Protein AF-A0AA41QT17-F1 (afdb_monomer)

Radius of gyration: 27.38 Å; Cα contacts (8 Å, |Δi|>4): 695; chains: 1; bounding box: 69×78×88 Å

InterPro domains:
  IPR021961 Type IV methyl-directed restriction enzyme EcoKMcrB subunit, DNA-binding domain [PF12102] (21-205)
  IPR024975 Protein NO VEIN, C-terminal [PF13020] (255-333)

Organism: NCBI:txid2928153

pLDDT: mean 87.7, std 13.78, range [36.56, 98.75]

Structure (mmCIF, N/CA/C/O backbone):
data_AF-A0AA41QT17-F1
#
_entry.id   AF-A0AA41QT17-F1
#
loop_
_atom_site.group_PDB
_atom_site.id
_atom_site.type_symbol
_atom_site.label_atom_id
_atom_site.label_alt_id
_atom_site.label_comp_id
_atom_site.label_asym_id
_atom_site.label_entity_id
_atom_site.label_seq_id
_atom_site.pdbx_PDB_ins_code
_atom_site.Cartn_x
_atom_site.Cartn_y
_atom_site.Cartn_z
_atom_site.occupancy
_atom_site.B_iso_or_equiv
_atom_site.auth_seq_id
_atom_site.auth_comp_id
_atom_site.auth_asym_id
_atom_site.auth_atom_id
_atom_site.pdbx_PDB_model_num
ATOM 1 N N . MET A 1 1 ? 6.861 -18.018 43.095 1.00 39.09 1 MET A N 1
ATOM 2 C CA . MET A 1 1 ? 5.482 -17.724 42.645 1.00 39.09 1 MET A CA 1
ATOM 3 C C . MET A 1 1 ? 5.375 -18.126 41.185 1.00 39.09 1 MET A C 1
ATOM 5 O O . MET A 1 1 ? 6.220 -17.678 40.420 1.00 39.09 1 MET A O 1
ATOM 9 N N . PRO A 1 2 ? 4.433 -18.992 40.790 1.00 36.56 2 PRO A N 1
ATOM 10 C CA . PRO A 1 2 ? 4.269 -19.340 39.387 1.00 36.56 2 PRO A CA 1
ATOM 11 C C . PRO A 1 2 ? 3.643 -18.148 38.653 1.00 36.56 2 PRO A C 1
ATOM 13 O O . PRO A 1 2 ? 2.627 -17.600 39.082 1.00 36.56 2 PRO A O 1
ATOM 16 N N . THR A 1 3 ? 4.275 -17.721 37.567 1.00 40.69 3 THR A N 1
ATOM 17 C CA . THR A 1 3 ? 3.750 -16.728 36.631 1.00 40.69 3 THR A CA 1
ATOM 18 C C . THR A 1 3 ? 2.439 -17.252 36.040 1.00 40.69 3 THR A C 1
ATOM 20 O O . THR A 1 3 ? 2.402 -18.314 35.418 1.00 40.69 3 THR A O 1
ATOM 23 N N . LYS A 1 4 ? 1.329 -16.539 36.275 1.00 45.94 4 LYS A N 1
ATOM 24 C CA . LYS A 1 4 ? 0.034 -16.852 35.655 1.00 45.94 4 LYS A CA 1
ATOM 25 C C . LYS A 1 4 ? 0.214 -16.864 34.132 1.00 45.94 4 LYS A C 1
ATOM 27 O O . LYS A 1 4 ? 0.579 -15.848 33.548 1.00 45.94 4 LYS A O 1
ATOM 32 N N . LYS A 1 5 ? -0.052 -18.013 33.501 1.00 45.84 5 LYS A N 1
ATOM 33 C CA . LYS A 1 5 ? -0.250 -18.142 32.049 1.00 45.84 5 LYS A CA 1
ATOM 34 C C . LYS A 1 5 ? -1.293 -17.098 31.629 1.00 45.84 5 LYS A C 1
ATOM 36 O O . LYS A 1 5 ? -2.410 -17.126 32.139 1.00 45.84 5 LYS A O 1
ATOM 41 N N . GLY A 1 6 ? -0.886 -16.156 30.778 1.00 49.03 6 GLY A N 1
ATOM 42 C CA . GLY A 1 6 ? -1.677 -14.992 30.384 1.00 49.03 6 GLY A CA 1
ATOM 43 C C . GLY A 1 6 ? -2.981 -15.385 29.696 1.00 49.03 6 GLY A C 1
ATOM 44 O O . GLY A 1 6 ? -2.967 -15.968 28.614 1.00 49.03 6 GLY A O 1
ATOM 45 N N . SER A 1 7 ? -4.103 -15.073 30.339 1.00 62.81 7 SER A N 1
ATOM 46 C CA . SER A 1 7 ? -5.407 -15.023 29.689 1.00 62.81 7 SER A CA 1
ATOM 47 C C . SER A 1 7 ? -5.408 -13.872 28.685 1.00 62.81 7 SER A C 1
ATOM 49 O O . SER A 1 7 ? -4.906 -12.793 28.996 1.00 62.81 7 SER A O 1
ATOM 51 N N . PHE A 1 8 ? -5.965 -14.097 27.498 1.00 72.00 8 PHE A N 1
ATOM 52 C CA . PHE A 1 8 ? -6.244 -13.025 26.544 1.00 72.00 8 PHE A CA 1
ATOM 53 C C . PHE A 1 8 ? -7.073 -11.929 27.219 1.00 72.00 8 PHE A C 1
ATOM 55 O O . PHE A 1 8 ? -8.022 -12.240 27.938 1.00 72.00 8 PHE A O 1
ATOM 62 N N . GLU A 1 9 ? -6.693 -10.671 27.007 1.00 86.50 9 GLU A N 1
ATOM 63 C CA . GLU A 1 9 ? -7.427 -9.520 27.529 1.00 86.50 9 GLU A CA 1
ATOM 64 C C . GLU A 1 9 ? -8.755 -9.377 26.760 1.00 86.50 9 GLU A C 1
ATOM 66 O O . GLU A 1 9 ? -8.722 -9.162 25.550 1.00 86.50 9 GLU A O 1
ATOM 71 N N . PRO A 1 10 ? -9.926 -9.486 27.407 1.00 92.25 10 PRO A N 1
ATOM 72 C CA . PRO A 1 10 ? -11.208 -9.356 26.714 1.00 92.25 10 PRO A CA 1
ATOM 73 C C . PRO A 1 10 ? -11.399 -7.952 26.125 1.00 92.25 10 PRO A C 1
ATOM 75 O O . PRO A 1 10 ? -11.125 -6.969 26.808 1.00 92.25 10 PRO A O 1
ATOM 78 N N . VAL A 1 11 ? -11.894 -7.848 24.891 1.00 96.94 11 VAL A N 1
ATOM 79 C CA . VAL A 1 11 ? -12.188 -6.594 24.159 1.00 96.94 11 VAL A CA 1
ATOM 80 C C . VAL A 1 11 ? -13.644 -6.495 23.687 1.00 96.94 11 VAL A C 1
ATOM 82 O O . VAL A 1 11 ? -14.056 -5.469 23.139 1.00 96.94 11 VAL A O 1
ATOM 85 N N . ARG A 1 12 ? -14.427 -7.573 23.836 1.00 97.88 12 ARG A N 1
ATOM 86 C CA . ARG A 1 12 ? -15.818 -7.657 23.371 1.00 97.88 12 ARG A CA 1
ATOM 87 C C . ARG A 1 12 ? -16.691 -6.541 23.940 1.00 97.88 12 ARG A C 1
ATOM 89 O O . ARG A 1 12 ? -17.492 -5.964 23.203 1.00 97.88 12 ARG A O 1
ATOM 96 N N . ASP A 1 13 ? -16.534 -6.240 25.223 1.00 98.00 13 ASP A N 1
ATOM 97 C CA . ASP A 1 13 ? -17.351 -5.248 25.923 1.00 98.00 13 ASP A CA 1
ATOM 98 C C . ASP A 1 13 ? -17.129 -3.842 25.362 1.00 98.00 13 ASP A C 1
ATOM 100 O O . ASP A 1 13 ? -18.096 -3.144 25.058 1.00 98.00 13 ASP A O 1
ATOM 104 N N . GLU A 1 14 ? -15.878 -3.461 25.091 1.00 98.38 14 GLU A N 1
ATOM 105 C CA . GLU A 1 14 ? -15.564 -2.170 24.474 1.00 98.38 14 GLU A CA 1
ATOM 106 C C . GLU A 1 14 ? -16.151 -2.069 23.066 1.00 98.38 14 GLU A C 1
ATOM 108 O O . GLU A 1 14 ? -16.691 -1.029 22.690 1.00 98.38 14 GLU A O 1
ATOM 113 N N . ILE A 1 15 ? -16.080 -3.145 22.274 1.00 98.62 15 ILE A N 1
ATOM 114 C CA . ILE A 1 15 ? -16.659 -3.167 20.924 1.00 98.62 15 ILE A CA 1
ATOM 115 C C . ILE A 1 15 ? -18.179 -2.975 20.997 1.00 98.62 15 ILE A C 1
ATOM 117 O O . ILE A 1 15 ? -18.725 -2.158 20.251 1.00 98.62 15 ILE A O 1
ATOM 121 N N . ASN A 1 16 ? -18.858 -3.686 21.903 1.00 98.62 16 ASN A N 1
ATOM 122 C CA . ASN A 1 16 ? -20.296 -3.533 22.130 1.00 98.62 16 ASN A CA 1
ATOM 123 C C . ASN A 1 16 ? -20.654 -2.102 22.550 1.00 98.62 16 ASN A C 1
ATOM 125 O O . ASN A 1 16 ? -21.583 -1.509 21.996 1.00 98.62 16 ASN A O 1
ATOM 129 N N . GLU A 1 17 ? -19.907 -1.523 23.491 1.00 98.50 17 GLU A N 1
ATOM 130 C CA . GLU A 1 17 ? -20.198 -0.186 24.000 1.00 98.50 17 GLU A CA 1
ATOM 131 C C . GLU A 1 17 ? -19.969 0.892 22.931 1.00 98.50 17 GLU A C 1
ATOM 133 O O . GLU A 1 17 ? -20.799 1.791 22.770 1.00 98.50 17 GLU A O 1
ATOM 138 N N . VAL A 1 18 ? -18.915 0.779 22.113 1.00 98.56 18 VAL A N 1
ATOM 139 C CA . VAL A 1 18 ? -18.701 1.697 20.982 1.00 98.56 18 VAL A CA 1
ATOM 140 C C . VAL A 1 18 ? -19.860 1.617 19.984 1.00 98.56 18 VAL A C 1
ATOM 142 O O . VAL A 1 18 ? -20.338 2.658 19.524 1.00 98.56 18 VAL A O 1
ATOM 145 N N . LEU A 1 19 ? -20.344 0.412 19.657 1.00 98.62 19 LEU A N 1
ATOM 146 C CA . LEU A 1 19 ? -21.495 0.233 18.762 1.00 98.62 19 LEU A CA 1
ATOM 147 C C . LEU A 1 19 ? -22.777 0.840 19.337 1.00 98.62 19 LEU A C 1
ATOM 149 O O . LEU A 1 19 ? -23.546 1.454 18.592 1.00 98.62 19 LEU A O 1
ATOM 153 N N . LEU A 1 20 ? -22.982 0.727 20.650 1.00 98.25 20 LEU A N 1
ATOM 154 C CA . LEU A 1 20 ? -24.100 1.360 21.339 1.00 98.25 20 LEU A CA 1
ATOM 155 C C . LEU A 1 20 ? -23.991 2.889 21.290 1.00 98.25 20 LEU A C 1
ATOM 157 O O . LEU A 1 20 ? -24.947 3.556 20.895 1.00 98.25 20 LEU A O 1
ATOM 161 N N . MET A 1 21 ? -22.829 3.461 21.616 1.00 98.12 21 MET A N 1
ATOM 162 C CA . MET A 1 21 ? -22.624 4.914 21.562 1.00 98.12 21 MET A CA 1
ATOM 163 C C . MET A 1 21 ? -22.776 5.467 20.139 1.00 98.12 21 MET A C 1
ATOM 165 O O . MET A 1 21 ? -23.298 6.567 19.953 1.00 98.12 21 MET A O 1
ATOM 169 N N . GLN A 1 22 ? -22.398 4.695 19.114 1.00 96.81 22 GLN A N 1
ATOM 170 C CA . GLN A 1 22 ? -22.575 5.079 17.709 1.00 96.81 22 GLN A CA 1
ATOM 171 C C . GLN A 1 22 ? -24.040 5.231 17.277 1.00 96.81 22 GLN A C 1
ATOM 173 O O . GLN A 1 22 ? -24.312 5.913 16.291 1.00 96.81 22 GLN A O 1
ATOM 178 N N . THR A 1 23 ? -25.005 4.672 18.013 1.00 97.31 23 THR A N 1
ATOM 179 C CA . THR A 1 23 ? -26.435 4.927 17.746 1.00 97.31 23 THR A CA 1
ATOM 180 C C . THR A 1 23 ? -26.838 6.379 17.984 1.00 97.31 23 THR A C 1
ATOM 182 O O . THR A 1 23 ? -27.803 6.857 17.392 1.00 97.31 23 THR A O 1
ATOM 185 N N . GLN A 1 24 ? -26.060 7.086 18.803 1.00 97.31 24 GLN A N 1
ATOM 186 C CA . GLN A 1 24 ? -26.257 8.482 19.180 1.00 97.31 24 GLN A CA 1
ATOM 187 C C . GLN A 1 24 ? -25.269 9.406 18.457 1.00 97.31 24 GLN A C 1
ATOM 189 O O . GLN A 1 24 ? -24.975 10.502 18.937 1.00 97.31 24 GLN A O 1
ATOM 194 N N . TYR A 1 25 ? -24.706 8.955 17.329 1.00 96.81 25 TYR A N 1
ATOM 195 C CA . TYR A 1 25 ? -23.701 9.712 16.595 1.00 96.81 25 TYR A CA 1
ATOM 196 C C . TYR A 1 25 ? -24.183 11.126 16.238 1.00 96.81 25 TYR A C 1
ATOM 198 O O . TYR A 1 25 ? -25.219 11.319 15.598 1.00 96.81 25 TYR A O 1
ATOM 206 N N . THR A 1 26 ? -23.355 12.107 16.589 1.00 95.94 26 THR A N 1
ATOM 207 C CA . THR A 1 26 ? -23.426 13.490 16.113 1.00 95.94 26 THR A CA 1
ATOM 208 C C . THR A 1 26 ? -21.995 13.980 15.857 1.00 95.94 26 THR A C 1
ATOM 210 O O . THR A 1 26 ? -21.041 13.424 16.404 1.00 95.94 26 THR A O 1
ATOM 213 N N . SER A 1 27 ? -21.817 15.005 15.017 1.00 94.31 27 SER A N 1
ATOM 214 C CA . SER A 1 27 ? -20.498 15.621 14.795 1.00 94.31 27 SER A CA 1
ATOM 215 C C . SER A 1 27 ? -20.014 16.470 15.976 1.00 94.31 27 SER A C 1
ATOM 217 O O . SER A 1 27 ? -18.843 16.852 16.006 1.00 94.31 27 SER A O 1
ATOM 219 N N . GLU A 1 28 ? -20.900 16.772 16.924 1.00 95.50 28 GLU A N 1
ATOM 220 C CA . GLU A 1 28 ? -20.630 17.573 18.114 1.00 95.50 28 GLU A CA 1
ATOM 221 C C . GLU A 1 28 ? -20.146 16.703 19.280 1.00 95.50 28 GLU A C 1
ATOM 223 O O . GLU A 1 28 ? -20.359 15.491 19.333 1.00 95.50 28 GLU A O 1
ATOM 228 N N . ASN A 1 29 ? -19.498 17.331 20.259 1.00 94.19 29 ASN A N 1
ATOM 229 C CA . ASN A 1 29 ? -18.912 16.637 21.406 1.00 94.19 29 ASN A CA 1
ATOM 230 C C . ASN A 1 29 ? -19.944 16.344 22.519 1.00 94.19 29 ASN A C 1
ATOM 232 O O . ASN A 1 29 ? -19.797 16.827 23.643 1.00 94.19 29 ASN A O 1
ATOM 236 N N . SER A 1 30 ? -20.996 15.582 22.201 1.00 96.69 30 SER A N 1
ATOM 237 C CA . SER A 1 30 ? -21.997 15.114 23.177 1.00 96.69 30 SER A CA 1
ATOM 238 C C . SER A 1 30 ? -21.402 14.123 24.190 1.00 96.69 30 SER A C 1
ATOM 240 O O . SER A 1 30 ? -20.342 13.550 23.941 1.00 96.69 30 SER A O 1
ATOM 242 N N . GLU A 1 31 ? -22.091 13.861 25.307 1.00 97.56 31 GLU A N 1
ATOM 243 C CA . GLU A 1 31 ? -21.642 12.872 26.308 1.00 97.56 31 GLU A CA 1
ATOM 244 C C . GLU A 1 31 ? -21.420 11.478 25.700 1.00 97.56 31 GLU A C 1
ATOM 246 O O . GLU A 1 31 ? -20.377 10.862 25.922 1.00 97.56 31 GLU A O 1
ATOM 251 N N . ALA A 1 32 ? -22.326 11.022 24.827 1.00 97.50 32 ALA A N 1
ATOM 252 C CA . ALA A 1 32 ? -22.155 9.759 24.107 1.00 97.50 32 ALA A CA 1
ATOM 253 C C . ALA A 1 32 ? -20.898 9.762 23.217 1.00 97.50 32 ALA A C 1
ATOM 255 O O . ALA A 1 32 ? -20.174 8.769 23.152 1.00 97.50 32 ALA A O 1
ATOM 256 N N . MET A 1 33 ? -20.593 10.881 22.546 1.00 97.88 33 MET A N 1
ATOM 257 C CA . MET A 1 33 ? -19.397 10.991 21.705 1.00 97.88 33 MET A CA 1
ATOM 258 C C . MET A 1 33 ? -18.103 11.135 22.512 1.00 97.88 33 MET A C 1
ATOM 260 O O . MET A 1 33 ? -17.060 10.663 22.051 1.00 97.88 33 MET A O 1
ATOM 264 N N . LYS A 1 34 ? -18.154 11.729 23.711 1.00 97.06 34 LYS A N 1
ATOM 265 C CA . LYS A 1 34 ? -17.033 11.733 24.661 1.00 97.06 34 LYS A CA 1
ATOM 266 C C . LYS A 1 34 ? -16.713 10.309 25.110 1.00 97.06 34 LYS A C 1
ATOM 268 O O . LYS A 1 34 ? -15.583 9.870 24.896 1.00 97.06 34 LYS A O 1
ATOM 273 N N . ARG A 1 35 ? -17.722 9.563 25.587 1.00 97.88 35 ARG A N 1
ATOM 274 C CA . ARG A 1 35 ? -17.575 8.160 26.012 1.00 97.88 35 ARG A CA 1
ATOM 275 C C . ARG A 1 35 ? -17.061 7.270 24.882 1.00 97.88 35 ARG A C 1
ATOM 277 O O . ARG A 1 35 ? -16.079 6.554 25.047 1.00 97.88 35 ARG A O 1
ATOM 284 N N . ARG A 1 36 ? -17.649 7.383 23.685 1.00 98.00 36 ARG A N 1
ATOM 285 C CA . ARG A 1 36 ? -17.167 6.696 22.473 1.00 98.00 36 ARG A CA 1
ATOM 286 C C . ARG A 1 36 ? -15.695 6.998 22.187 1.00 98.00 36 ARG A C 1
ATOM 288 O O . ARG A 1 36 ? -14.941 6.106 21.811 1.00 98.00 36 ARG A O 1
ATOM 295 N N . GLY A 1 37 ? -15.300 8.262 22.323 1.00 97.44 37 GLY A N 1
ATOM 296 C CA . GLY A 1 37 ? -13.928 8.707 22.114 1.00 97.44 37 GLY A CA 1
ATOM 297 C C . GLY A 1 37 ? -12.944 8.106 23.118 1.00 97.44 37 GLY A C 1
ATOM 298 O O . GLY A 1 37 ? -11.855 7.698 22.7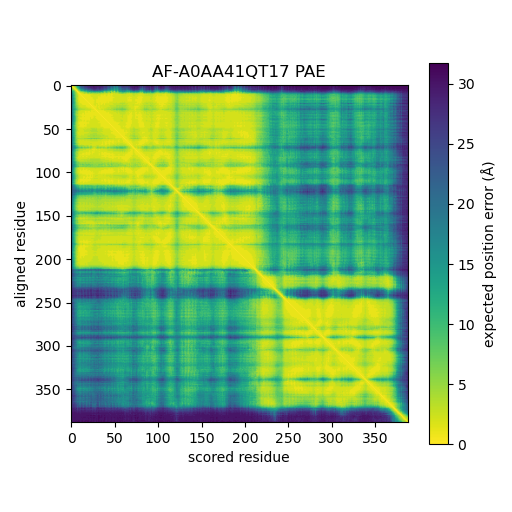24 1.00 97.44 37 GLY A O 1
ATOM 299 N N . GLU A 1 38 ? -13.316 8.035 24.396 1.00 98.00 38 GLU A N 1
ATOM 300 C CA . GLU A 1 38 ? -12.531 7.363 25.442 1.00 98.00 38 GLU A CA 1
ATOM 301 C C . GLU A 1 38 ? -12.366 5.874 25.143 1.00 98.00 38 GLU A C 1
ATOM 303 O O . GLU A 1 38 ? -11.239 5.378 25.128 1.00 98.00 38 GLU A O 1
ATOM 308 N N . LEU A 1 39 ? -13.458 5.197 24.781 1.00 98.31 39 LEU A N 1
ATOM 309 C CA . LEU A 1 39 ? -13.441 3.786 24.408 1.00 98.31 39 LEU A CA 1
ATOM 310 C C . LEU A 1 39 ? -12.453 3.497 23.273 1.00 98.31 39 LEU A C 1
ATOM 312 O O . LEU A 1 39 ? -11.585 2.640 23.416 1.00 98.31 39 LEU A O 1
ATOM 316 N N . VAL A 1 40 ? -12.534 4.224 22.151 1.00 97.94 40 VAL A N 1
ATOM 317 C CA . VAL A 1 40 ? -11.686 3.915 20.983 1.00 97.94 40 VAL A CA 1
ATOM 318 C C . VAL A 1 40 ? -10.236 4.366 21.148 1.00 97.94 40 VAL A C 1
ATOM 320 O O . VAL A 1 40 ? -9.332 3.684 20.659 1.00 97.94 40 VAL A O 1
ATOM 323 N N . ARG A 1 41 ? -9.985 5.512 21.801 1.00 97.50 41 ARG A N 1
ATOM 324 C CA . ARG A 1 41 ? -8.630 6.082 21.927 1.00 97.50 41 ARG A CA 1
ATOM 325 C C . ARG A 1 41 ? -7.844 5.495 23.095 1.00 97.50 41 ARG A C 1
ATOM 327 O O . ARG A 1 41 ? -6.614 5.457 23.012 1.00 97.50 41 ARG A O 1
ATOM 334 N N . LEU A 1 42 ? -8.536 5.093 24.161 1.00 97.38 42 LEU A N 1
ATOM 335 C CA . LEU A 1 42 ? -7.933 4.679 25.424 1.00 97.38 42 LEU A CA 1
ATOM 336 C C . LEU A 1 42 ? -8.271 3.223 25.730 1.00 97.38 42 LEU A C 1
ATOM 338 O O . LEU A 1 42 ? -7.395 2.387 25.584 1.00 97.38 42 LEU A O 1
ATOM 342 N N . GLU A 1 43 ? -9.517 2.886 26.067 1.00 98.38 43 GLU A N 1
ATOM 343 C CA . GLU A 1 43 ? -9.835 1.575 26.664 1.00 98.38 43 GLU A CA 1
ATOM 344 C C . GLU A 1 43 ? -9.587 0.400 25.710 1.00 98.38 43 GLU A C 1
ATOM 346 O O . GLU A 1 43 ? -8.779 -0.486 26.007 1.00 98.38 43 GLU A O 1
ATOM 351 N N . LEU A 1 44 ? -10.198 0.423 24.521 1.00 98.31 44 LEU A N 1
ATOM 352 C CA . LEU A 1 44 ? -9.973 -0.597 23.497 1.00 98.31 44 LEU A CA 1
ATOM 353 C C . LEU A 1 44 ? -8.511 -0.593 23.038 1.00 98.31 44 LEU A C 1
ATOM 355 O O . LEU A 1 44 ? -7.906 -1.649 22.858 1.00 98.31 44 LEU A O 1
ATOM 359 N N . ALA A 1 45 ? -7.922 0.595 22.872 1.00 97.88 45 ALA A N 1
ATOM 360 C CA . ALA A 1 45 ? -6.531 0.722 22.457 1.00 97.88 45 ALA A CA 1
ATOM 361 C C . ALA A 1 45 ? -5.571 0.098 23.485 1.00 97.88 45 ALA A C 1
ATOM 363 O O . ALA A 1 45 ? -4.670 -0.640 23.101 1.00 97.88 45 ALA A O 1
ATOM 364 N N . ASP A 1 46 ? -5.774 0.341 24.777 1.00 97.94 46 ASP A N 1
ATOM 365 C CA . ASP A 1 46 ? -4.956 -0.184 25.870 1.00 97.94 46 ASP A CA 1
ATOM 366 C C . ASP A 1 46 ? -5.087 -1.696 26.006 1.00 97.94 46 ASP A C 1
ATOM 368 O O . ASP A 1 46 ? -4.081 -2.385 26.195 1.00 97.94 46 ASP A O 1
ATOM 372 N N . LYS A 1 47 ? -6.300 -2.234 25.849 1.00 97.88 47 LYS A N 1
ATOM 373 C CA . LYS A 1 47 ? -6.518 -3.684 25.823 1.00 97.88 47 LYS A CA 1
ATOM 374 C C . LYS A 1 47 ? -5.782 -4.340 24.656 1.00 97.88 47 LYS A C 1
ATOM 376 O O . LYS A 1 47 ? -5.045 -5.306 24.852 1.00 97.88 47 LYS A O 1
ATOM 381 N N . LEU A 1 48 ? -5.864 -3.756 23.461 1.00 97.69 48 LEU A N 1
ATOM 382 C CA . LEU A 1 48 ? -5.110 -4.232 22.298 1.00 97.69 48 LEU A CA 1
ATOM 383 C C . LEU A 1 48 ? -3.589 -4.090 22.480 1.00 97.69 48 LEU A C 1
ATOM 385 O O . LEU A 1 48 ? -2.850 -4.980 22.062 1.00 97.69 48 LEU A O 1
ATOM 389 N N . ARG A 1 49 ? -3.096 -3.037 23.153 1.00 96.94 49 ARG A N 1
ATOM 390 C CA . ARG A 1 49 ? -1.666 -2.907 23.511 1.00 96.94 49 ARG A CA 1
ATOM 391 C C . ARG A 1 49 ? -1.200 -4.046 24.414 1.00 96.94 49 ARG A C 1
ATOM 393 O O . ARG A 1 49 ? -0.091 -4.535 24.227 1.00 96.94 49 ARG A O 1
ATOM 400 N N . ARG A 1 50 ? -2.034 -4.498 25.357 1.00 95.88 50 ARG A N 1
ATOM 401 C CA . ARG A 1 50 ? -1.708 -5.639 26.234 1.00 95.88 50 ARG A CA 1
ATOM 402 C C . ARG A 1 50 ? -1.598 -6.961 25.470 1.00 95.88 50 ARG A C 1
ATOM 404 O O . ARG A 1 50 ? -0.793 -7.806 25.850 1.00 95.88 50 ARG A O 1
ATOM 411 N N . ILE A 1 51 ? -2.343 -7.122 24.375 1.00 94.50 51 ILE A N 1
ATOM 412 C CA . ILE A 1 51 ? -2.284 -8.313 23.508 1.00 94.50 51 ILE A CA 1
ATOM 413 C C . ILE A 1 51 ? -1.206 -8.177 22.415 1.00 94.50 51 ILE A C 1
ATOM 415 O O . ILE A 1 51 ? -0.806 -9.175 21.818 1.00 94.50 51 ILE A O 1
ATOM 419 N N . ALA A 1 52 ? -0.671 -6.977 22.169 1.00 93.94 52 ALA A N 1
ATOM 420 C CA . ALA A 1 52 ? 0.300 -6.724 21.102 1.00 93.94 52 ALA A CA 1
ATOM 421 C C . ALA A 1 52 ? 1.478 -7.721 21.049 1.00 93.94 52 ALA A C 1
ATOM 423 O O . ALA A 1 52 ? 1.783 -8.154 19.944 1.00 93.94 52 ALA A O 1
ATOM 424 N N . PRO A 1 53 ? 2.083 -8.196 22.162 1.00 94.56 53 PRO A N 1
ATOM 425 C CA . PRO A 1 53 ? 3.147 -9.208 22.097 1.00 94.56 53 PRO A CA 1
ATOM 426 C C . PRO A 1 53 ? 2.714 -10.556 21.500 1.00 94.56 53 PRO A C 1
ATOM 428 O O . PRO A 1 53 ? 3.530 -11.299 20.956 1.00 94.56 53 PRO A O 1
ATOM 431 N N . GLU A 1 54 ? 1.440 -10.924 21.633 1.00 95.38 54 GLU A N 1
ATOM 432 C CA . GLU A 1 54 ? 0.885 -12.093 20.954 1.00 95.38 54 GLU A CA 1
ATOM 433 C C . GLU A 1 54 ? 0.693 -11.840 19.463 1.00 95.38 54 GLU A C 1
ATOM 435 O O . GLU A 1 54 ? 1.095 -12.671 18.648 1.00 95.38 54 GLU A O 1
ATOM 440 N N . LEU A 1 55 ? 0.136 -10.683 19.114 1.00 96.81 55 LEU A N 1
ATOM 441 C CA . LEU A 1 55 ? -0.075 -10.300 17.722 1.00 96.81 55 LEU A CA 1
ATOM 442 C C . LEU A 1 55 ? 1.262 -10.163 16.981 1.00 96.81 55 LEU A C 1
ATOM 444 O O . LEU A 1 55 ? 1.404 -10.695 15.887 1.00 96.81 55 LEU A O 1
ATOM 448 N N . SER A 1 56 ? 2.275 -9.569 17.612 1.00 96.38 56 SER A N 1
ATOM 449 C CA . SER A 1 56 ? 3.637 -9.468 17.079 1.00 96.38 56 SER A CA 1
ATOM 450 C C . SER A 1 56 ? 4.197 -10.825 16.668 1.00 96.38 56 SER A C 1
ATOM 452 O O . SER A 1 56 ? 4.765 -10.943 15.589 1.00 96.38 56 SER A O 1
ATOM 454 N N . ARG A 1 57 ? 3.981 -11.874 17.476 1.00 96.62 57 ARG A N 1
ATOM 455 C CA . ARG A 1 57 ? 4.417 -13.238 17.139 1.00 96.62 57 ARG A CA 1
ATOM 456 C C . ARG A 1 57 ? 3.641 -13.829 15.967 1.00 96.62 57 ARG A C 1
ATOM 458 O O . ARG A 1 57 ? 4.244 -14.497 15.137 1.00 96.62 57 ARG A O 1
ATOM 465 N N . ALA A 1 58 ? 2.329 -13.598 15.904 1.00 95.75 58 ALA A N 1
ATOM 466 C CA . ALA A 1 58 ? 1.498 -14.084 14.804 1.00 95.75 58 ALA A CA 1
ATOM 467 C C . ALA A 1 58 ? 1.906 -13.455 13.463 1.00 95.75 58 ALA A C 1
ATOM 469 O O . ALA A 1 58 ? 2.067 -14.164 12.479 1.00 95.75 58 ALA A O 1
ATOM 470 N N . GLY A 1 59 ? 2.122 -12.139 13.446 1.00 95.81 59 GLY A N 1
ATOM 471 C CA . GLY A 1 59 ? 2.458 -11.395 12.231 1.00 95.81 59 GLY A CA 1
ATOM 472 C C . GLY A 1 59 ? 3.945 -11.264 11.947 1.00 95.81 59 GLY A C 1
ATOM 473 O O . GLY A 1 59 ? 4.289 -10.698 10.921 1.00 95.81 59 GLY A O 1
ATOM 474 N N . ARG A 1 60 ? 4.822 -11.745 12.839 1.00 96.94 60 ARG A N 1
ATOM 475 C CA . ARG A 1 60 ? 6.285 -11.594 12.729 1.00 96.94 60 ARG A CA 1
ATOM 476 C C . ARG A 1 60 ? 6.697 -10.113 12.615 1.00 96.94 60 ARG A C 1
ATOM 478 O O . ARG A 1 60 ? 7.545 -9.742 11.814 1.00 96.94 60 ARG A O 1
ATOM 485 N N . ILE A 1 61 ? 6.057 -9.262 13.426 1.00 94.81 61 ILE A N 1
ATOM 486 C CA . ILE A 1 61 ? 6.234 -7.799 13.436 1.00 94.81 61 ILE A CA 1
ATOM 487 C C . ILE A 1 61 ? 6.618 -7.333 14.843 1.00 94.81 61 ILE A C 1
ATOM 489 O O . ILE A 1 61 ? 5.791 -7.333 15.762 1.00 94.81 61 ILE A O 1
ATOM 493 N N . ASP A 1 62 ? 7.855 -6.875 15.006 1.00 93.75 62 ASP A N 1
ATOM 494 C CA . ASP A 1 62 ? 8.418 -6.539 16.321 1.00 93.75 62 ASP A CA 1
ATOM 495 C C . ASP A 1 62 ? 8.035 -5.141 16.829 1.00 93.75 62 ASP A C 1
ATOM 497 O O . ASP A 1 62 ? 8.087 -4.859 18.027 1.00 93.75 62 ASP A O 1
ATOM 501 N N . ASP A 1 63 ? 7.610 -4.247 15.937 1.00 94.50 63 ASP A N 1
ATOM 502 C CA . ASP A 1 63 ? 7.417 -2.826 16.227 1.00 94.50 63 ASP A CA 1
ATOM 503 C C . ASP A 1 63 ? 5.939 -2.396 16.216 1.00 94.50 63 ASP A C 1
ATOM 505 O O . ASP A 1 63 ? 5.589 -1.268 15.852 1.00 94.50 63 ASP A O 1
ATOM 509 N N . LEU A 1 64 ? 5.052 -3.299 16.651 1.00 97.06 64 LEU A N 1
ATOM 510 C CA . LEU A 1 64 ? 3.621 -3.023 16.720 1.00 97.06 64 LEU A CA 1
ATOM 511 C C . LEU A 1 64 ? 3.286 -1.900 17.713 1.00 97.06 64 LEU A C 1
ATOM 513 O O . LEU A 1 64 ? 3.798 -1.807 18.837 1.00 97.06 64 LEU A O 1
ATOM 517 N N . ARG A 1 65 ? 2.348 -1.054 17.295 1.00 97.06 65 ARG A N 1
ATOM 518 C CA . ARG A 1 65 ? 1.714 -0.004 18.092 1.00 97.06 65 ARG A CA 1
ATOM 519 C C . ARG A 1 65 ? 0.213 0.004 17.852 1.00 97.06 65 ARG A C 1
ATOM 521 O O . ARG A 1 65 ? -0.284 -0.494 16.845 1.00 97.06 65 ARG A O 1
ATOM 528 N N . VAL A 1 66 ? -0.503 0.602 18.801 1.00 97.81 66 VAL A N 1
ATOM 529 C CA . VAL A 1 66 ? -1.957 0.757 18.740 1.00 97.81 66 VAL A CA 1
ATOM 530 C C . VAL A 1 66 ? -2.331 2.203 19.008 1.00 97.81 66 VAL A C 1
ATOM 532 O O . VAL A 1 66 ? -1.866 2.800 19.986 1.00 97.81 66 VAL A O 1
ATOM 535 N N . THR A 1 67 ? -3.196 2.755 18.167 1.00 96.38 67 THR A N 1
ATOM 536 C CA . THR A 1 67 ? -3.774 4.093 18.330 1.00 96.38 67 THR A CA 1
ATOM 537 C C . THR A 1 67 ? -5.244 4.078 17.943 1.00 96.38 67 THR A C 1
ATOM 539 O O . THR A 1 67 ? -5.663 3.275 17.118 1.00 96.38 67 THR A O 1
ATOM 542 N N . GLY A 1 68 ? -6.042 4.964 18.528 1.00 96.19 68 GLY A N 1
ATOM 543 C CA . GLY A 1 68 ? -7.431 5.163 18.124 1.00 96.19 68 GLY A CA 1
ATOM 544 C C . GLY A 1 68 ? -7.707 6.610 17.765 1.00 96.19 68 GLY A C 1
ATOM 545 O O . GLY A 1 68 ? -6.991 7.515 18.198 1.00 96.19 68 GLY A O 1
ATOM 546 N N . SER A 1 69 ? -8.755 6.826 16.978 1.00 94.31 69 SER A N 1
ATOM 547 C CA . SER A 1 69 ? -9.243 8.154 16.626 1.00 94.31 69 SER A CA 1
ATOM 548 C C . SER A 1 69 ? -10.757 8.155 16.495 1.00 94.31 69 SER A C 1
ATOM 550 O O . SER A 1 69 ? -11.372 7.231 15.970 1.00 94.31 69 SER A O 1
ATOM 552 N N . ASP A 1 70 ? -11.356 9.245 16.947 1.00 94.19 70 ASP A N 1
ATOM 553 C CA . ASP A 1 70 ? -12.780 9.543 16.844 1.00 94.19 70 ASP A CA 1
ATOM 554 C C . ASP A 1 70 ? -13.018 10.918 16.187 1.00 94.19 70 ASP A C 1
ATOM 556 O O . ASP A 1 70 ? -14.122 11.457 16.285 1.00 94.19 70 ASP A O 1
ATOM 560 N N . GLY A 1 71 ? -11.996 11.469 15.519 1.00 87.31 71 GLY A N 1
ATOM 561 C CA . GLY A 1 71 ? -11.982 12.801 14.906 1.00 87.31 71 GLY A CA 1
ATOM 562 C C . GLY A 1 71 ? -11.298 13.876 15.763 1.00 87.31 71 GLY A C 1
ATOM 563 O O . GLY A 1 71 ? -11.426 13.896 16.986 1.00 87.31 71 GLY A O 1
ATOM 564 N N . VAL A 1 72 ? -10.574 14.793 15.109 1.00 77.75 72 VAL A N 1
ATOM 565 C CA . VAL A 1 72 ? -9.985 15.987 15.743 1.00 77.75 72 VAL A CA 1
ATOM 566 C C . VAL A 1 72 ? -10.948 17.162 15.562 1.00 77.75 72 VAL A C 1
ATOM 568 O O . VAL A 1 72 ? -11.332 17.490 14.440 1.00 77.75 72 VAL A O 1
ATOM 571 N N . GLY A 1 73 ? -11.358 17.792 16.664 1.00 86.56 73 GLY A N 1
ATOM 572 C CA . GLY A 1 73 ? -12.412 18.810 16.654 1.00 86.56 73 GLY A CA 1
ATOM 573 C C . GLY A 1 73 ? -13.795 18.175 16.494 1.00 86.56 73 GLY A C 1
ATOM 574 O O . GLY A 1 73 ? -14.384 17.730 17.480 1.00 86.56 73 GLY A O 1
ATOM 575 N N . ARG A 1 74 ? -14.305 18.111 15.255 1.00 91.44 74 ARG A N 1
ATOM 576 C CA . ARG A 1 74 ? -15.581 17.439 14.954 1.00 91.44 74 ARG A CA 1
ATOM 577 C C . ARG A 1 74 ? -15.446 15.924 15.057 1.00 91.44 74 ARG A C 1
ATOM 579 O O . ARG A 1 74 ? -14.440 15.340 14.654 1.00 91.44 74 ARG A O 1
ATOM 586 N N . LYS A 1 75 ? -16.501 15.282 15.552 1.00 94.88 75 LYS A N 1
ATOM 587 C CA . LYS A 1 75 ? -16.547 13.836 15.754 1.00 94.88 75 LYS A CA 1
ATOM 588 C C . LYS A 1 75 ? -16.742 13.099 14.439 1.00 94.88 75 LYS A C 1
ATOM 590 O O . LYS A 1 75 ? -17.694 13.335 13.691 1.00 94.88 75 LYS A O 1
ATOM 595 N N . ALA A 1 76 ? -15.813 12.186 14.172 1.00 93.00 76 ALA A N 1
ATOM 596 C CA . ALA A 1 76 ? -15.788 11.374 12.971 1.00 93.00 76 ALA A CA 1
ATOM 597 C C . ALA A 1 76 ? -17.012 10.458 12.917 1.00 93.00 76 ALA A C 1
ATOM 599 O O . ALA A 1 76 ? -17.363 9.827 13.917 1.00 93.00 76 ALA A O 1
ATOM 600 N N . GLU A 1 77 ? -17.615 10.353 11.732 1.00 96.00 77 GLU A N 1
ATOM 601 C CA . GLU A 1 77 ? -18.700 9.406 11.454 1.00 96.00 77 GLU A CA 1
ATOM 602 C C . GLU A 1 77 ? -18.250 7.960 11.685 1.00 96.00 77 GLU A C 1
ATOM 604 O O . GLU A 1 77 ? -19.007 7.156 12.223 1.00 96.00 77 GLU A O 1
ATOM 609 N N . ILE A 1 78 ? -17.005 7.657 11.303 1.00 96.62 78 ILE A N 1
ATOM 610 C CA . ILE A 1 78 ? -16.383 6.336 11.399 1.00 96.62 78 ILE A CA 1
ATOM 611 C C . ILE A 1 78 ? -15.182 6.439 12.355 1.00 96.62 78 ILE A C 1
ATOM 613 O O . ILE A 1 78 ? -14.079 6.765 11.908 1.00 96.62 78 ILE A O 1
ATOM 617 N N . PRO A 1 79 ? -15.372 6.252 13.672 1.00 97.38 79 PRO A N 1
ATOM 618 C CA . PRO A 1 79 ? -14.268 6.163 14.611 1.00 97.38 79 PRO A CA 1
ATOM 619 C C . PRO A 1 79 ? -13.569 4.813 14.440 1.00 97.38 79 PRO A C 1
ATOM 621 O O . PRO A 1 79 ? -14.140 3.863 13.888 1.00 97.38 79 PRO A O 1
ATOM 624 N N . TRP A 1 80 ? -12.333 4.726 14.916 1.00 97.44 80 TRP A N 1
ATOM 625 C CA . TRP A 1 80 ? -11.520 3.538 14.719 1.00 97.44 80 TRP A CA 1
ATOM 626 C C . TRP A 1 80 ? -10.443 3.339 15.780 1.00 97.44 80 TRP A C 1
ATOM 628 O O . TRP A 1 80 ? -9.984 4.292 16.411 1.00 97.44 80 TRP A O 1
ATOM 638 N N . THR A 1 81 ? -9.992 2.090 15.907 1.00 98.44 81 THR A N 1
ATOM 639 C CA . THR A 1 81 ? -8.802 1.701 16.679 1.00 98.44 81 THR A CA 1
ATOM 640 C C . THR A 1 81 ? -7.916 0.817 15.808 1.00 98.44 81 THR A C 1
ATOM 642 O O . THR A 1 81 ? -8.362 -0.205 15.298 1.00 98.44 81 THR A O 1
ATOM 645 N N . ARG A 1 82 ? -6.668 1.229 15.596 1.00 97.12 82 ARG A N 1
ATOM 646 C CA . ARG A 1 82 ? -5.725 0.679 14.619 1.00 97.12 82 ARG A CA 1
ATOM 647 C C . ARG A 1 82 ? -4.535 0.016 15.301 1.00 97.12 82 ARG A C 1
ATOM 649 O O . ARG A 1 82 ? -3.984 0.587 16.237 1.00 97.12 82 ARG A O 1
ATOM 656 N N . ILE A 1 83 ? -4.097 -1.119 14.764 1.00 98.38 83 ILE A N 1
ATOM 657 C CA . ILE A 1 83 ? -2.885 -1.859 15.133 1.00 98.38 83 ILE A CA 1
ATOM 658 C C . ILE A 1 83 ? -1.950 -1.837 13.919 1.00 98.38 83 ILE A C 1
ATOM 660 O O . ILE A 1 83 ? -2.345 -2.250 12.829 1.00 98.38 83 ILE A O 1
ATOM 664 N N . TYR A 1 84 ? -0.735 -1.322 14.078 1.00 96.88 84 TYR A N 1
ATOM 665 C CA . TYR A 1 84 ? 0.164 -1.036 12.958 1.00 96.88 84 TYR A CA 1
ATOM 666 C C . TYR A 1 84 ? 1.636 -1.212 13.340 1.00 96.88 84 TYR A C 1
ATOM 668 O O . TYR A 1 84 ? 1.991 -1.087 14.509 1.00 96.88 84 TYR A O 1
ATOM 676 N N . SER A 1 85 ? 2.487 -1.457 12.345 1.00 94.75 85 SER A N 1
ATOM 677 C CA . SER A 1 85 ? 3.950 -1.405 12.476 1.00 94.75 85 SER A CA 1
ATOM 678 C C . SER A 1 85 ? 4.430 0.039 12.345 1.00 94.75 85 SER A C 1
ATOM 680 O O . SER A 1 85 ? 4.010 0.746 11.425 1.00 94.75 85 SER A O 1
ATOM 682 N N . THR A 1 86 ? 5.304 0.502 13.240 1.00 88.94 86 THR A N 1
ATOM 683 C CA . THR A 1 86 ? 5.836 1.875 13.173 1.00 88.94 86 THR A CA 1
ATOM 684 C C . THR A 1 86 ? 6.733 2.133 11.971 1.00 88.94 86 THR A C 1
ATOM 686 O O . THR A 1 86 ? 6.703 3.230 11.425 1.00 88.94 86 THR A O 1
ATOM 689 N N . SER A 1 87 ? 7.501 1.137 11.549 1.00 82.50 87 SER A N 1
ATOM 690 C CA . SER A 1 87 ? 8.431 1.209 10.426 1.00 82.50 87 SER A CA 1
ATOM 691 C C . SER A 1 87 ? 7.718 1.055 9.087 1.00 82.50 87 SER A C 1
ATOM 693 O O . SER A 1 87 ? 8.132 1.664 8.106 1.00 82.50 87 SER A O 1
ATOM 695 N N . ARG A 1 88 ? 6.618 0.294 9.042 1.00 84.00 88 ARG A N 1
ATOM 696 C CA . ARG A 1 88 ? 5.897 0.008 7.793 1.00 84.00 88 ARG A CA 1
ATOM 697 C C . ARG A 1 88 ? 4.652 0.852 7.579 1.00 84.00 88 ARG A C 1
ATOM 699 O O . ARG A 1 88 ? 4.310 1.138 6.443 1.00 84.00 88 ARG A O 1
ATOM 706 N N . SER A 1 89 ? 3.970 1.279 8.638 1.00 88.75 89 SER A N 1
ATOM 707 C CA . SER A 1 89 ? 2.707 2.029 8.568 1.00 88.75 89 SER A CA 1
ATOM 708 C C . SER A 1 89 ? 2.676 3.189 9.594 1.00 88.75 89 SER A C 1
ATOM 710 O O . SER A 1 89 ? 1.742 3.296 10.408 1.00 88.75 89 SER A O 1
ATOM 712 N N . PRO A 1 90 ? 3.668 4.105 9.580 1.00 79.94 90 PRO A N 1
ATOM 713 C CA . PRO A 1 90 ? 3.852 5.124 10.624 1.00 79.94 90 PRO A CA 1
ATOM 714 C C . PRO A 1 90 ? 2.633 6.039 10.820 1.00 79.94 90 PRO A C 1
ATOM 716 O O . PRO A 1 90 ? 2.357 6.483 11.936 1.00 79.94 90 PRO A O 1
ATOM 719 N N . HIS A 1 91 ? 1.846 6.267 9.764 1.00 82.06 91 HIS A N 1
ATOM 720 C CA . HIS A 1 91 ? 0.654 7.117 9.785 1.00 82.06 91 HIS A CA 1
ATOM 721 C C . HIS A 1 91 ? -0.591 6.368 9.282 1.00 82.06 91 HIS A C 1
ATOM 723 O O . HIS A 1 91 ? -0.452 5.418 8.515 1.00 82.06 91 HIS A O 1
ATOM 729 N N . PRO A 1 92 ? -1.820 6.777 9.665 1.00 79.12 92 PRO A N 1
ATOM 730 C CA . PRO A 1 92 ? -3.088 6.229 9.139 1.00 79.12 92 PRO A CA 1
ATOM 731 C C . PRO A 1 92 ? -3.254 6.303 7.618 1.00 79.12 92 PRO A C 1
ATOM 733 O O . PRO A 1 92 ? -4.167 5.715 7.060 1.00 79.12 92 PRO A O 1
ATOM 736 N N . THR A 1 93 ? -2.393 7.053 6.946 1.00 78.38 93 THR A N 1
ATOM 737 C CA . THR A 1 93 ? -2.435 7.333 5.510 1.00 78.38 93 THR A CA 1
ATOM 738 C C . THR A 1 93 ? -1.415 6.524 4.708 1.00 78.38 93 THR A C 1
ATOM 740 O O . THR A 1 93 ? -1.336 6.661 3.486 1.00 78.38 93 THR A O 1
ATOM 743 N N . ALA A 1 94 ? -0.623 5.687 5.381 1.00 77.81 94 ALA A N 1
ATOM 744 C CA . ALA A 1 94 ? 0.516 4.998 4.795 1.00 77.81 94 ALA A CA 1
ATOM 745 C C . ALA A 1 94 ? 0.550 3.529 5.224 1.00 77.81 94 ALA A C 1
ATOM 747 O O . ALA A 1 94 ? 0.397 3.232 6.406 1.00 77.81 94 ALA A O 1
ATOM 748 N N . GLY A 1 95 ? 0.819 2.640 4.265 1.00 86.12 95 GLY A N 1
ATOM 749 C CA . GLY A 1 95 ? 1.039 1.212 4.498 1.00 86.12 95 GLY A CA 1
ATOM 750 C C . GLY A 1 95 ? -0.226 0.412 4.798 1.00 86.12 95 GLY A C 1
ATOM 751 O O . GLY A 1 95 ? -1.349 0.926 4.735 1.00 86.12 95 GLY A O 1
ATOM 752 N N . TRP A 1 96 ? -0.003 -0.861 5.117 1.00 94.38 96 TRP A N 1
ATOM 753 C CA . TRP A 1 96 ? -1.020 -1.827 5.523 1.00 94.38 96 TRP A CA 1
ATOM 754 C C . TRP A 1 96 ? -1.136 -1.878 7.040 1.00 94.38 96 TRP A C 1
ATOM 756 O O . TRP A 1 96 ? -0.160 -1.699 7.760 1.00 94.38 96 TRP A O 1
ATOM 766 N N . TYR A 1 97 ? -2.327 -2.120 7.561 1.00 96.94 97 TYR A N 1
ATOM 767 C CA . TYR A 1 97 ? -2.525 -2.246 9.001 1.00 96.94 97 TYR A CA 1
ATOM 768 C C . TYR A 1 97 ? -3.845 -2.939 9.315 1.00 96.94 97 TYR A C 1
ATOM 770 O O . TYR A 1 97 ? -4.722 -3.064 8.458 1.00 96.94 97 TYR A O 1
ATOM 778 N N . LEU A 1 98 ? -4.006 -3.354 10.573 1.00 98.38 98 LEU A N 1
ATOM 779 C CA . LEU A 1 98 ? -5.298 -3.803 11.077 1.00 98.38 98 LEU A CA 1
ATOM 780 C C . LEU A 1 98 ? -6.042 -2.653 11.732 1.00 98.38 98 LEU A C 1
ATOM 782 O O . LEU A 1 98 ? -5.449 -1.812 12.410 1.00 98.38 98 LEU A O 1
ATOM 786 N N . VAL A 1 99 ? -7.356 -2.624 11.574 1.00 98.38 99 VAL A N 1
ATOM 787 C CA . VAL A 1 99 ? -8.192 -1.595 12.181 1.00 98.38 99 VAL A CA 1
ATOM 788 C C . VAL A 1 99 ? -9.573 -2.131 12.524 1.00 98.38 99 VAL A C 1
ATOM 790 O O . VAL A 1 99 ? -10.192 -2.852 11.747 1.00 98.38 99 VAL A O 1
ATOM 793 N N . PHE A 1 100 ? -10.073 -1.736 13.690 1.00 98.69 100 PHE A N 1
ATOM 794 C CA . PHE A 1 100 ? -11.492 -1.778 14.002 1.00 98.69 100 PHE A CA 1
ATOM 795 C C . PHE A 1 100 ? -12.162 -0.533 13.434 1.00 98.69 100 PHE A C 1
ATOM 797 O O . PHE A 1 100 ? -11.869 0.574 13.882 1.00 98.69 100 PHE A O 1
ATOM 804 N N . LEU A 1 101 ? -13.051 -0.706 12.457 1.00 98.38 101 LEU A N 1
ATOM 805 C CA . LEU A 1 101 ? -13.873 0.362 11.883 1.00 98.38 101 LEU A CA 1
ATOM 806 C C . LEU A 1 101 ? -15.305 0.226 12.389 1.00 98.38 101 LEU A C 1
ATOM 808 O O . LEU A 1 101 ? -15.963 -0.785 12.136 1.00 98.38 101 LEU A O 1
ATOM 812 N N . PHE A 1 102 ? -15.817 1.254 13.057 1.00 98.50 102 PHE A N 1
ATOM 813 C CA . PHE A 1 102 ? -17.183 1.244 13.572 1.00 98.50 102 PHE A CA 1
ATOM 814 C C . PHE A 1 102 ? -18.109 1.990 12.614 1.00 98.50 102 PHE A C 1
ATOM 816 O O . PHE A 1 102 ? -17.949 3.188 12.379 1.00 98.50 102 PHE A O 1
ATOM 823 N N . SER A 1 103 ? -19.091 1.283 12.051 1.00 97.88 103 SER A N 1
ATOM 824 C CA . SER A 1 103 ? -20.063 1.875 11.121 1.00 97.88 103 SER A CA 1
ATOM 825 C C . SER A 1 103 ? -20.795 3.076 11.736 1.00 97.88 103 SER A C 1
ATOM 827 O O . SER A 1 103 ? -21.049 3.121 12.942 1.00 97.88 103 SER A O 1
ATOM 829 N N . ARG A 1 104 ? -21.181 4.043 10.897 1.00 96.88 104 ARG A N 1
ATOM 830 C CA . ARG A 1 104 ? -21.753 5.334 11.316 1.00 96.88 104 ARG A CA 1
ATOM 831 C C . ARG A 1 104 ? -22.963 5.203 12.237 1.00 96.88 104 ARG A C 1
ATOM 833 O O . ARG A 1 104 ? -23.119 5.997 13.150 1.00 96.88 104 ARG A O 1
ATOM 840 N N . LYS A 1 105 ? -23.835 4.225 11.976 1.00 95.88 105 LYS A N 1
ATOM 841 C CA . LYS A 1 105 ? -25.062 3.980 12.758 1.00 95.88 105 LYS A CA 1
ATOM 842 C C . LYS A 1 105 ? -24.883 2.929 13.863 1.00 95.88 105 LYS A C 1
ATOM 844 O O . LYS A 1 105 ? -25.867 2.498 14.467 1.00 95.88 105 LYS A O 1
ATOM 849 N N . GLY A 1 106 ? -23.650 2.466 14.079 1.00 96.81 106 GLY A N 1
ATOM 850 C CA . GLY A 1 106 ? -23.328 1.448 15.075 1.00 96.81 106 GLY A CA 1
ATOM 851 C C . GLY A 1 106 ? -23.951 0.085 14.789 1.00 96.81 106 GLY A C 1
ATOM 852 O O . GLY A 1 106 ? -24.255 -0.633 15.729 1.00 96.81 106 GLY A O 1
ATOM 853 N N . TYR A 1 107 ? -24.216 -0.263 13.525 1.00 97.75 107 TYR A N 1
ATOM 854 C CA . TYR A 1 107 ? -24.774 -1.580 13.182 1.00 97.75 107 TYR A CA 1
ATOM 855 C C . TYR A 1 107 ? -23.728 -2.684 13.253 1.00 97.75 107 TYR A C 1
ATOM 857 O O . TYR A 1 107 ? -24.048 -3.808 13.608 1.00 97.75 107 TYR A O 1
ATOM 865 N N . ARG A 1 108 ? -22.493 -2.361 12.869 1.00 97.62 108 ARG A N 1
ATOM 866 C CA . ARG A 1 108 ? -21.373 -3.298 12.776 1.00 97.62 108 ARG A CA 1
ATOM 867 C C . ARG A 1 108 ? -20.058 -2.640 13.148 1.00 97.62 108 ARG A C 1
ATOM 869 O O . ARG A 1 108 ? -19.842 -1.469 12.801 1.00 97.62 108 ARG A O 1
ATOM 876 N N . ALA A 1 109 ? -19.186 -3.415 13.777 1.00 98.56 109 ALA A N 1
ATOM 877 C CA . ALA A 1 109 ? -17.750 -3.179 13.789 1.00 98.56 109 ALA A CA 1
ATOM 878 C C . ALA A 1 109 ? -17.106 -4.110 12.758 1.00 98.56 109 ALA A C 1
ATOM 880 O O . ALA A 1 109 ? -17.531 -5.253 12.609 1.00 98.56 109 ALA A O 1
ATOM 881 N N . TYR A 1 110 ? -16.095 -3.635 12.044 1.00 98.69 110 TYR A N 1
ATOM 882 C CA . TYR A 1 110 ? -15.304 -4.463 11.140 1.00 98.69 110 TYR A CA 1
ATOM 883 C C . TYR A 1 110 ? -13.884 -4.546 11.672 1.00 98.69 110 TYR A C 1
ATOM 885 O O . TYR A 1 110 ? -13.256 -3.503 11.840 1.00 98.69 110 TYR A O 1
ATOM 893 N N . LEU A 1 111 ? -13.372 -5.756 11.900 1.00 98.75 111 LEU A N 1
ATOM 894 C CA . LEU A 1 111 ? -11.929 -5.968 11.983 1.00 98.75 111 LEU A CA 1
ATOM 895 C C . LEU A 1 111 ? -11.419 -6.116 10.554 1.00 98.75 111 LEU A C 1
ATOM 897 O O . LEU A 1 111 ? -11.713 -7.112 9.897 1.00 98.75 111 LEU A O 1
ATOM 901 N N . SER A 1 112 ? -10.706 -5.105 10.074 1.00 98.62 112 SER A N 1
ATOM 902 C CA . SER A 1 112 ? -10.275 -4.977 8.685 1.00 98.62 112 SER A CA 1
ATOM 903 C C . SER A 1 112 ? -8.754 -4.977 8.592 1.00 98.62 112 SER A C 1
ATOM 905 O O . SER A 1 112 ? -8.089 -4.220 9.300 1.00 98.62 112 SER A O 1
ATOM 907 N N . LEU A 1 113 ? -8.220 -5.810 7.699 1.00 98.50 113 LEU A N 1
ATOM 908 C CA . LEU A 1 113 ? -6.916 -5.591 7.084 1.00 98.50 113 LEU A CA 1
ATOM 909 C C . LEU A 1 113 ? -7.114 -4.583 5.950 1.00 98.50 113 LEU A C 1
ATOM 911 O O . LEU A 1 113 ? -7.879 -4.828 5.013 1.00 98.50 113 LEU A O 1
ATOM 915 N N . ILE A 1 114 ? -6.453 -3.435 6.057 1.00 97.38 114 ILE A N 1
ATOM 916 C CA . ILE A 1 114 ? -6.701 -2.273 5.203 1.00 97.38 114 ILE A CA 1
ATOM 917 C C . ILE A 1 114 ? -5.388 -1.575 4.835 1.00 97.38 114 ILE A C 1
ATOM 919 O O . ILE A 1 114 ? -4.366 -1.757 5.497 1.00 97.38 114 ILE A O 1
ATOM 923 N N . GLN A 1 115 ? -5.444 -0.725 3.815 1.00 92.12 115 GLN A N 1
ATOM 924 C CA . GLN A 1 115 ? -4.425 0.281 3.500 1.00 92.12 115 GLN A CA 1
ATOM 925 C C . GLN A 1 115 ? -4.828 1.702 3.914 1.00 92.12 115 GLN A C 1
ATOM 927 O O . GLN A 1 115 ? -6.010 2.031 4.051 1.00 92.12 115 GLN A O 1
ATOM 932 N N . GLY A 1 116 ? -3.833 2.586 3.992 1.00 87.12 116 GLY A N 1
ATOM 933 C CA . GLY A 1 116 ? -4.054 4.028 4.090 1.00 87.12 116 GLY A CA 1
ATOM 934 C C . GLY A 1 116 ? -4.868 4.585 2.914 1.00 87.12 116 GLY A C 1
ATOM 935 O O . GLY A 1 116 ? -4.431 4.546 1.768 1.00 87.12 116 GLY A O 1
ATOM 936 N N . ALA A 1 117 ? -6.049 5.143 3.197 1.00 81.75 117 ALA A N 1
ATOM 937 C CA . ALA A 1 117 ? -7.007 5.567 2.166 1.00 81.75 117 ALA A CA 1
ATOM 938 C C . ALA A 1 117 ? -6.861 7.035 1.700 1.00 81.75 117 ALA A C 1
ATOM 940 O O . ALA A 1 117 ? -7.530 7.482 0.762 1.00 81.75 117 ALA A O 1
ATOM 941 N N . THR A 1 118 ? -5.999 7.803 2.362 1.00 79.44 118 THR A N 1
ATOM 942 C CA . THR A 1 118 ? -5.732 9.218 2.079 1.00 79.44 118 THR A CA 1
ATOM 943 C C . THR A 1 118 ? -4.227 9.459 1.947 1.00 79.44 118 THR A C 1
ATOM 945 O O . THR A 1 118 ? -3.427 8.640 2.391 1.00 79.44 118 THR A O 1
ATOM 948 N N . ARG A 1 119 ? -3.832 10.564 1.312 1.00 74.88 119 ARG A N 1
ATOM 949 C CA . ARG A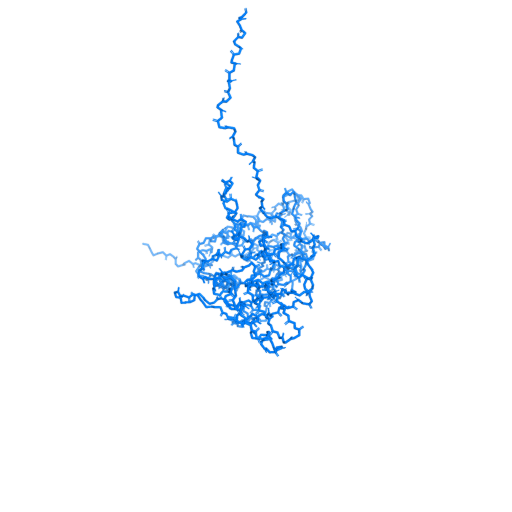 1 119 ? -2.461 11.089 1.247 1.00 74.88 119 ARG A CA 1
ATOM 950 C C . ARG A 1 119 ? -2.472 12.529 1.763 1.00 74.88 119 ARG A C 1
ATOM 952 O O . ARG A 1 119 ? -3.469 13.234 1.613 1.00 74.88 119 ARG A O 1
ATOM 959 N N . TRP A 1 120 ? -1.382 12.944 2.394 1.00 63.78 120 TRP A N 1
ATOM 960 C CA . TRP A 1 120 ? -1.153 14.347 2.728 1.00 63.78 120 TRP A CA 1
ATOM 961 C C . TRP A 1 120 ? -0.457 15.010 1.542 1.00 63.78 120 TRP A C 1
ATOM 963 O O . TRP A 1 120 ? 0.585 14.519 1.116 1.00 63.78 120 TRP A O 1
ATOM 973 N N . ASP A 1 121 ? -1.019 16.091 1.007 1.00 60.53 121 ASP A N 1
ATOM 974 C CA . ASP A 1 121 ? -0.448 16.795 -0.153 1.00 60.53 121 ASP A CA 1
ATOM 975 C C . ASP A 1 121 ? 0.407 18.020 0.220 1.00 60.53 121 ASP A C 1
ATOM 977 O O . ASP A 1 121 ? 0.819 18.781 -0.649 1.00 60.53 121 ASP A O 1
ATOM 981 N N . GLY A 1 122 ? 0.670 18.220 1.515 1.00 47.62 122 GLY A N 1
ATOM 982 C CA . GLY A 1 122 ? 1.321 19.419 2.046 1.00 47.62 122 GLY A CA 1
ATOM 983 C C . GLY A 1 122 ? 0.347 20.410 2.686 1.00 47.62 122 GLY A C 1
ATOM 984 O O . GLY A 1 122 ? 0.783 21.230 3.490 1.00 47.62 122 GLY A O 1
ATOM 985 N N . SER A 1 123 ? -0.955 20.306 2.394 1.00 56.94 123 SER A N 1
ATOM 986 C CA . SER A 1 123 ? -1.983 21.237 2.876 1.00 56.94 123 SER A CA 1
ATOM 987 C C . SER A 1 123 ? -3.199 20.551 3.498 1.00 56.94 123 SER A C 1
ATOM 989 O O . SER A 1 123 ? -3.657 20.957 4.567 1.00 56.94 123 SER A O 1
ATOM 991 N N . GLU A 1 124 ? -3.710 19.495 2.865 1.00 67.00 124 GLU A N 1
ATOM 992 C CA . GLU A 1 124 ? -4.891 18.775 3.318 1.00 67.00 124 GLU A CA 1
ATOM 993 C C . GLU A 1 124 ? -4.770 17.267 3.071 1.00 67.00 124 GLU A C 1
ATOM 995 O O . GLU A 1 124 ? -3.962 16.780 2.273 1.00 67.00 124 GLU A O 1
ATOM 1000 N N . PHE A 1 125 ? -5.592 16.496 3.783 1.00 67.44 125 PHE A N 1
ATOM 1001 C CA . PHE A 1 125 ? -5.722 15.070 3.517 1.00 67.44 125 PHE A CA 1
ATOM 1002 C C . PHE A 1 125 ? -6.633 14.860 2.313 1.00 67.44 125 PHE A C 1
ATOM 1004 O O . PHE A 1 125 ? -7.854 14.982 2.420 1.00 67.44 125 PHE A O 1
ATOM 1011 N N . LYS A 1 126 ? -6.042 14.475 1.182 1.00 72.19 126 LYS A N 1
ATOM 1012 C CA . LYS A 1 126 ? -6.785 14.090 -0.018 1.00 72.19 126 LYS A CA 1
ATOM 1013 C C . LYS A 1 126 ? -6.975 12.590 -0.078 1.00 72.19 126 LYS A C 1
ATOM 1015 O O . LYS A 1 126 ? -6.115 11.806 0.320 1.00 72.19 126 LYS A O 1
ATOM 1020 N N . ARG A 1 127 ? -8.131 12.170 -0.581 1.00 78.31 127 ARG A N 1
ATOM 1021 C CA . ARG A 1 127 ? -8.394 10.759 -0.863 1.00 78.31 127 ARG A CA 1
ATOM 1022 C C . ARG A 1 127 ? -7.450 10.287 -1.965 1.00 78.31 127 ARG A C 1
ATOM 1024 O O . ARG A 1 127 ? -7.240 11.007 -2.939 1.00 78.31 127 ARG A O 1
ATOM 1031 N N . ARG A 1 128 ? -6.929 9.069 -1.828 1.00 82.31 128 ARG A N 1
ATOM 1032 C CA . ARG A 1 128 ? -6.272 8.398 -2.954 1.00 82.31 128 ARG A CA 1
ATOM 1033 C C . ARG A 1 128 ? -7.290 8.173 -4.085 1.00 82.31 128 ARG A C 1
ATOM 1035 O O . ARG A 1 128 ? -8.467 7.934 -3.785 1.00 82.31 128 ARG A O 1
ATOM 1042 N N . PRO A 1 129 ? -6.880 8.238 -5.361 1.00 84.94 129 PRO A N 1
ATOM 1043 C CA . PRO A 1 129 ? -7.739 7.866 -6.479 1.00 84.94 129 PRO A CA 1
ATOM 1044 C C . PRO A 1 129 ? -8.393 6.494 -6.260 1.00 84.94 129 PRO A C 1
ATOM 1046 O O . PRO A 1 129 ? -7.753 5.553 -5.792 1.00 84.94 129 PRO A O 1
ATOM 1049 N N . GLU A 1 130 ? -9.678 6.355 -6.602 1.00 87.38 130 GLU A N 1
ATOM 1050 C CA . GLU A 1 130 ? -10.414 5.106 -6.345 1.00 87.38 130 GLU A CA 1
ATOM 1051 C C . GLU A 1 130 ? -9.798 3.901 -7.065 1.00 87.38 130 GLU A C 1
ATOM 1053 O O . GLU A 1 130 ? -9.740 2.810 -6.497 1.00 87.38 130 GLU A O 1
ATOM 1058 N N . ALA A 1 131 ? -9.316 4.103 -8.295 1.00 82.44 131 ALA A N 1
ATOM 1059 C CA . ALA A 1 131 ? -8.646 3.070 -9.079 1.00 82.44 131 ALA A CA 1
ATOM 1060 C C . ALA A 1 131 ? -7.360 2.574 -8.398 1.00 82.44 131 ALA A C 1
ATOM 1062 O O . ALA A 1 131 ? -7.098 1.372 -8.391 1.00 82.44 131 ALA A O 1
ATOM 1063 N N . GLU A 1 132 ? -6.602 3.476 -7.766 1.00 83.56 132 GLU A N 1
ATOM 1064 C CA . GLU A 1 132 ? -5.393 3.132 -7.015 1.00 83.56 132 GLU A CA 1
ATOM 1065 C C . GLU A 1 132 ? -5.741 2.270 -5.797 1.00 83.56 132 GLU A C 1
ATOM 1067 O O . GLU A 1 132 ? -5.203 1.174 -5.641 1.00 83.56 132 GLU A O 1
ATOM 1072 N N . LEU A 1 133 ? -6.707 2.712 -4.978 1.00 87.19 133 LEU A N 1
ATOM 1073 C CA . LEU A 1 133 ? -7.154 1.955 -3.803 1.00 87.19 133 LEU A CA 1
ATOM 1074 C C . LEU A 1 133 ? -7.622 0.552 -4.190 1.00 87.19 133 LEU A C 1
ATOM 1076 O O . LEU A 1 133 ? -7.197 -0.428 -3.583 1.00 87.19 133 LEU A O 1
ATOM 1080 N N . ARG A 1 134 ? -8.449 0.435 -5.236 1.00 88.19 134 ARG A N 1
ATOM 1081 C CA . ARG A 1 134 ? -8.942 -0.865 -5.710 1.00 88.19 134 ARG A CA 1
ATOM 1082 C C . ARG A 1 134 ? -7.818 -1.766 -6.204 1.00 88.19 134 ARG A C 1
ATOM 1084 O O . ARG A 1 134 ? -7.820 -2.946 -5.861 1.00 88.19 134 ARG A O 1
ATOM 1091 N N . SER A 1 135 ? -6.871 -1.224 -6.966 1.00 85.06 135 SER A N 1
ATOM 1092 C CA . SER A 1 135 ? -5.744 -1.995 -7.505 1.00 85.06 135 SER A CA 1
ATOM 1093 C C . SER A 1 135 ? -4.868 -2.543 -6.381 1.00 85.06 135 SER A C 1
ATOM 1095 O O . SER A 1 135 ? -4.557 -3.730 -6.364 1.00 85.06 135 SER A O 1
ATOM 1097 N N . ARG A 1 136 ? -4.571 -1.712 -5.378 1.00 88.94 136 ARG A N 1
ATOM 1098 C CA . ARG A 1 136 ? -3.833 -2.111 -4.172 1.00 88.94 136 ARG A CA 1
ATOM 1099 C C . ARG A 1 136 ? -4.567 -3.180 -3.366 1.00 88.94 136 ARG A C 1
ATOM 1101 O O . ARG A 1 136 ? -3.983 -4.210 -3.045 1.00 88.94 136 ARG A O 1
ATOM 1108 N N . SER A 1 137 ? -5.856 -2.982 -3.080 1.00 92.31 137 SER A N 1
ATOM 1109 C CA . SER A 1 137 ? -6.664 -3.966 -2.343 1.00 92.31 137 SER A CA 1
ATOM 1110 C C . SER A 1 137 ? -6.826 -5.280 -3.118 1.00 92.31 137 SER A C 1
ATOM 1112 O O . SER A 1 137 ? -6.954 -6.340 -2.508 1.00 92.31 137 SER A O 1
ATOM 1114 N N . SER A 1 138 ? -6.847 -5.241 -4.458 1.00 90.75 138 SER A N 1
ATOM 1115 C CA . SER A 1 138 ? -6.829 -6.450 -5.294 1.00 90.75 138 SER A CA 1
ATOM 1116 C C . SER A 1 138 ? -5.499 -7.172 -5.170 1.00 90.75 138 SER A C 1
ATOM 1118 O O . SER A 1 138 ? -5.494 -8.322 -4.757 1.00 90.75 138 SER A O 1
ATOM 1120 N N . TRP A 1 139 ? -4.387 -6.470 -5.397 1.00 89.25 139 TRP A N 1
ATOM 1121 C CA . TRP A 1 139 ? -3.045 -7.036 -5.282 1.00 89.25 139 TRP A CA 1
ATOM 1122 C C . TRP A 1 139 ? -2.808 -7.698 -3.920 1.00 89.25 139 TRP A C 1
ATOM 1124 O O . TRP A 1 139 ? -2.300 -8.816 -3.859 1.00 89.25 139 TRP A O 1
ATOM 1134 N N . ALA A 1 140 ? -3.238 -7.057 -2.828 1.00 92.94 140 ALA A N 1
ATOM 1135 C CA . ALA A 1 140 ? -3.102 -7.621 -1.489 1.00 92.94 140 ALA A CA 1
ATOM 1136 C C . ALA A 1 140 ? -3.939 -8.900 -1.325 1.00 92.94 140 ALA A C 1
ATOM 1138 O O . ALA A 1 140 ? -3.455 -9.890 -0.784 1.00 92.94 140 ALA A O 1
ATOM 1139 N N . ARG A 1 141 ? -5.182 -8.922 -1.826 1.00 94.50 141 ARG A N 1
ATOM 1140 C CA . ARG A 1 141 ? -6.018 -10.134 -1.797 1.00 94.50 141 ARG A CA 1
ATOM 1141 C C . ARG A 1 141 ? -5.426 -11.254 -2.639 1.00 94.50 141 ARG A C 1
ATOM 1143 O O . ARG A 1 141 ? -5.362 -12.376 -2.149 1.00 94.50 141 ARG A O 1
ATOM 1150 N N . ASP A 1 142 ? -4.976 -10.947 -3.849 1.00 89.94 142 ASP A N 1
ATOM 1151 C CA . ASP A 1 142 ? -4.370 -11.921 -4.752 1.00 89.94 142 ASP A CA 1
ATOM 1152 C C . ASP A 1 142 ? -3.118 -12.506 -4.090 1.00 89.94 142 ASP A C 1
ATOM 1154 O O . ASP A 1 142 ? -2.981 -13.722 -3.989 1.00 89.94 142 ASP A O 1
ATOM 1158 N N . THR A 1 143 ? -2.260 -11.660 -3.518 1.00 89.88 143 THR A N 1
ATOM 1159 C CA . THR A 1 143 ? -1.082 -12.081 -2.744 1.00 89.88 143 THR A CA 1
ATOM 1160 C C . THR A 1 143 ? -1.449 -13.052 -1.620 1.00 89.88 143 THR A C 1
ATOM 1162 O O . THR A 1 143 ? -0.834 -14.108 -1.488 1.00 89.88 143 THR A O 1
ATOM 1165 N N . LEU A 1 144 ? -2.483 -12.741 -0.833 1.00 93.38 144 LEU A N 1
ATOM 1166 C CA . LEU A 1 144 ? -2.922 -13.615 0.257 1.00 93.38 144 LEU A CA 1
ATOM 1167 C C . LEU A 1 144 ? -3.543 -14.928 -0.243 1.00 93.38 144 LEU A C 1
ATOM 1169 O O . LEU A 1 144 ? -3.322 -15.965 0.375 1.00 93.38 144 LEU A O 1
ATOM 1173 N N . GLN A 1 145 ? -4.277 -14.907 -1.360 1.00 91.38 145 GLN A N 1
ATOM 1174 C CA . GLN A 1 145 ? -4.859 -16.109 -1.971 1.00 91.38 145 GLN A CA 1
ATOM 1175 C C . GLN A 1 145 ? -3.795 -17.082 -2.487 1.00 91.38 145 GLN A C 1
ATOM 1177 O O . GLN A 1 145 ? -3.979 -18.294 -2.391 1.00 91.38 145 GLN A O 1
ATOM 1182 N N . HIS A 1 146 ? -2.677 -16.570 -3.006 1.00 85.56 146 HIS A N 1
ATOM 1183 C CA . HIS A 1 146 ? -1.549 -17.411 -3.416 1.00 85.56 146 HIS A CA 1
ATOM 1184 C C . HIS A 1 146 ? -0.837 -18.049 -2.215 1.00 85.56 146 HIS A C 1
ATOM 1186 O O . HIS A 1 146 ? -0.305 -19.151 -2.335 1.00 85.56 146 HIS A O 1
ATOM 1192 N N . SER A 1 147 ? -0.854 -17.383 -1.058 1.00 81.94 147 SER A N 1
ATOM 1193 C CA . SER A 1 147 ? -0.253 -17.885 0.182 1.00 81.94 147 SER A CA 1
ATOM 1194 C C . SER A 1 147 ? -1.168 -18.832 0.971 1.00 81.94 147 SER A C 1
ATOM 1196 O O . SER A 1 147 ? -0.687 -19.556 1.842 1.00 81.94 147 SER A O 1
ATOM 1198 N N . GLY A 1 148 ? -2.476 -18.865 0.689 1.00 84.94 148 GLY A N 1
ATOM 1199 C CA . GLY A 1 148 ? -3.407 -19.778 1.351 1.00 84.94 148 GLY A CA 1
ATOM 1200 C C . GLY A 1 148 ? -4.890 -19.497 1.089 1.00 84.94 148 GLY A C 1
ATOM 1201 O O . GLY A 1 148 ? -5.281 -18.540 0.427 1.00 84.94 148 GLY A O 1
ATOM 1202 N N . SER A 1 149 ? -5.753 -20.353 1.643 1.00 86.88 149 SER A N 1
ATOM 1203 C CA . SER A 1 149 ? -7.206 -20.195 1.518 1.00 86.88 149 SER A CA 1
ATOM 1204 C C . SER A 1 149 ? -7.721 -19.033 2.368 1.00 86.88 149 SER A C 1
ATOM 1206 O O . SER A 1 149 ? -7.475 -18.971 3.572 1.00 86.88 149 SER A O 1
ATOM 1208 N N . LEU A 1 150 ? -8.548 -18.176 1.769 1.00 90.50 150 LEU A N 1
ATOM 1209 C CA . LEU A 1 150 ? -9.257 -17.114 2.479 1.00 90.50 150 LEU A CA 1
ATOM 1210 C C . LEU A 1 150 ? -10.613 -17.622 3.002 1.00 90.50 150 LEU A C 1
ATOM 1212 O O . LEU A 1 150 ? -11.451 -18.044 2.200 1.00 90.50 150 LEU A O 1
ATOM 1216 N N . PRO A 1 151 ? -10.885 -17.588 4.321 1.00 91.62 151 PRO A N 1
ATOM 1217 C CA . PRO A 1 151 ? -12.162 -18.050 4.852 1.00 91.62 151 PRO A CA 1
ATOM 1218 C C . PRO A 1 151 ? -13.319 -17.157 4.387 1.00 91.62 151 PRO A C 1
ATOM 1220 O O . PRO A 1 151 ? -13.267 -15.937 4.526 1.00 91.62 151 PRO A O 1
ATOM 1223 N N . SER A 1 152 ? -14.413 -17.769 3.928 1.00 91.62 152 SER A N 1
ATOM 1224 C CA . SER A 1 152 ? -15.571 -17.088 3.316 1.00 91.62 152 SER A CA 1
ATOM 1225 C C . SER A 1 152 ? -16.272 -16.049 4.202 1.00 91.62 152 SER A C 1
ATOM 1227 O O . SER A 1 152 ? -17.017 -15.200 3.698 1.00 91.62 152 SER A O 1
ATOM 1229 N N . ARG A 1 153 ? -16.058 -16.104 5.523 1.00 95.31 153 ARG A N 1
ATOM 1230 C CA . ARG A 1 153 ? -16.565 -15.110 6.480 1.00 95.31 153 ARG A CA 1
ATOM 1231 C C . ARG A 1 153 ? -15.880 -13.746 6.343 1.00 95.31 153 ARG A C 1
ATOM 1233 O O . ARG A 1 153 ? -16.497 -12.743 6.685 1.00 95.31 153 ARG A O 1
ATOM 1240 N N . TRP A 1 154 ? -14.650 -13.706 5.830 1.00 97.38 154 TRP A N 1
ATOM 1241 C CA . TRP A 1 154 ? -13.928 -12.470 5.551 1.00 97.38 154 TRP A CA 1
ATOM 1242 C C . TRP A 1 154 ? -14.379 -11.902 4.208 1.00 97.38 154 TRP A C 1
ATO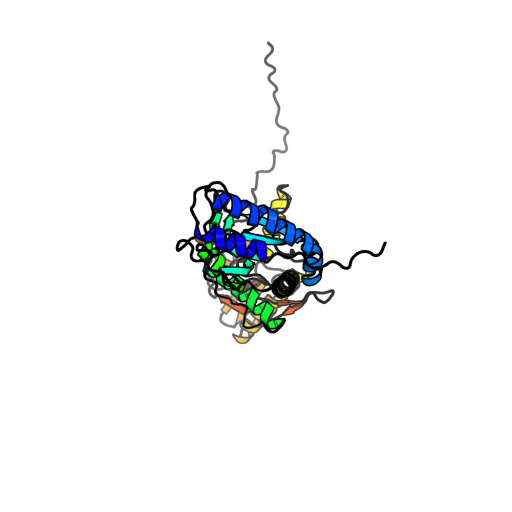M 1244 O O . TRP A 1 154 ? -14.431 -12.609 3.202 1.00 97.38 154 TRP A O 1
ATOM 1254 N N . LYS A 1 155 ? -14.753 -10.626 4.197 1.00 96.06 155 LYS A N 1
ATOM 1255 C CA . LYS A 1 155 ? -15.356 -9.940 3.055 1.00 96.06 155 LYS A CA 1
ATOM 1256 C C . LYS A 1 155 ? -14.422 -8.867 2.516 1.00 96.06 155 LYS A C 1
ATOM 1258 O O . LYS A 1 155 ? -13.798 -8.131 3.281 1.00 96.06 155 LYS A O 1
ATOM 1263 N N . SER A 1 156 ? -14.375 -8.756 1.193 1.00 95.44 156 SER A N 1
ATOM 1264 C CA . SER A 1 156 ? -13.739 -7.637 0.493 1.00 95.44 156 SER A CA 1
ATOM 1265 C C . SER A 1 156 ? -14.580 -6.369 0.514 1.00 95.44 156 SER A C 1
ATOM 1267 O O . SER A 1 156 ? -14.038 -5.271 0.468 1.00 95.44 156 SER A O 1
ATOM 1269 N N . ASP A 1 157 ? -15.897 -6.520 0.607 1.00 94.88 157 ASP A N 1
ATOM 1270 C CA . ASP A 1 157 ? -16.841 -5.414 0.571 1.00 94.88 157 ASP A CA 1
ATOM 1271 C C . ASP A 1 157 ? -17.407 -5.182 1.969 1.00 94.88 157 ASP A C 1
ATOM 1273 O O . ASP A 1 157 ? -17.991 -6.080 2.584 1.00 94.88 157 ASP A O 1
ATOM 1277 N N . ILE A 1 158 ? -17.228 -3.962 2.472 1.00 96.44 158 ILE A N 1
ATOM 1278 C CA . ILE A 1 158 ? -17.738 -3.528 3.773 1.00 96.44 158 ILE A CA 1
ATOM 1279 C C . ILE A 1 158 ? -18.653 -2.321 3.613 1.00 96.44 158 ILE A C 1
ATOM 1281 O O . ILE A 1 158 ? -18.468 -1.483 2.731 1.00 96.44 158 ILE A O 1
ATOM 1285 N N . LEU A 1 159 ? -19.633 -2.206 4.508 1.00 95.56 159 LEU A N 1
ATOM 1286 C CA . LEU A 1 159 ? -20.572 -1.090 4.527 1.00 95.56 159 LEU A CA 1
ATOM 1287 C C . LEU A 1 159 ? -20.450 -0.322 5.841 1.00 95.56 159 LEU A C 1
ATOM 1289 O O . LEU A 1 159 ? -20.890 -0.794 6.892 1.00 95.56 159 LEU A O 1
ATOM 1293 N N . LEU A 1 160 ? -19.876 0.879 5.764 1.00 96.31 160 LEU A N 1
ATOM 1294 C CA . LEU A 1 160 ? -19.663 1.760 6.917 1.00 96.31 160 LEU A CA 1
ATOM 1295 C C . LEU A 1 160 ? -20.771 2.811 7.080 1.00 96.31 160 LEU A C 1
ATOM 1297 O O . LEU A 1 160 ? -20.979 3.311 8.183 1.00 96.31 160 LEU A O 1
ATOM 1301 N N . GLY A 1 161 ? -21.522 3.110 6.015 1.00 92.25 161 GLY A N 1
ATOM 1302 C CA . GLY A 1 161 ? -22.736 3.935 6.073 1.00 92.25 161 GLY A CA 1
ATOM 1303 C C . GLY A 1 161 ? -22.510 5.427 6.342 1.00 92.25 161 GLY A C 1
ATOM 1304 O O . GLY A 1 161 ? -23.441 6.097 6.795 1.00 92.25 161 GLY A O 1
ATOM 1305 N N . GLY A 1 162 ? -21.294 5.929 6.100 1.00 88.06 162 GLY A N 1
ATOM 1306 C CA . GLY A 1 162 ? -20.947 7.352 6.169 1.00 88.06 162 GLY A CA 1
ATOM 1307 C C . GLY A 1 162 ? -21.554 8.187 5.036 1.00 88.06 162 GLY A C 1
ATOM 1308 O O . GLY A 1 162 ? -22.296 7.681 4.193 1.00 88.06 162 GLY A O 1
ATOM 1309 N N . ARG A 1 163 ? -21.241 9.485 5.006 1.00 88.25 163 ARG A N 1
ATOM 1310 C CA . ARG A 1 163 ? -21.574 10.371 3.882 1.00 88.25 163 ARG A CA 1
ATOM 1311 C C . ARG A 1 163 ? -20.945 9.837 2.591 1.00 88.25 163 ARG A C 1
ATOM 1313 O O . ARG A 1 163 ? -19.756 9.526 2.567 1.00 88.25 163 ARG A O 1
ATOM 1320 N N . ARG A 1 164 ? -21.728 9.815 1.505 1.00 86.62 164 ARG A N 1
ATOM 1321 C CA . ARG A 1 164 ? -21.249 9.455 0.161 1.00 86.62 164 ARG A CA 1
ATOM 1322 C C . ARG A 1 164 ? -20.075 10.346 -0.255 1.00 86.62 164 ARG A C 1
ATOM 1324 O O . ARG A 1 164 ? -20.153 11.567 -0.118 1.00 86.62 164 ARG A O 1
ATOM 1331 N N . GLY A 1 165 ? -19.009 9.733 -0.755 1.00 81.69 165 GLY A N 1
ATOM 1332 C CA . GLY A 1 165 ? -17.736 10.381 -1.075 1.00 81.69 165 GLY A CA 1
ATOM 1333 C C . GLY A 1 165 ? -16.875 10.727 0.147 1.00 81.69 165 GLY A C 1
ATOM 1334 O O . GLY A 1 165 ? -15.818 11.329 -0.012 1.00 81.69 165 GLY A O 1
ATOM 1335 N N . GLY A 1 166 ? -17.311 10.378 1.362 1.00 86.12 166 GLY A N 1
ATOM 1336 C CA . GLY A 1 166 ? -16.572 10.612 2.600 1.00 86.12 166 GLY A CA 1
ATOM 1337 C C . GLY A 1 166 ? -15.524 9.537 2.903 1.00 86.12 166 GLY A C 1
ATOM 1338 O O . GLY A 1 166 ? -15.337 8.576 2.157 1.00 86.12 166 GLY A O 1
ATOM 1339 N N . LEU A 1 167 ? -14.863 9.668 4.060 1.00 86.56 167 LEU A N 1
ATOM 1340 C CA . LEU A 1 167 ? -13.828 8.726 4.509 1.00 86.56 167 LEU A CA 1
ATOM 1341 C C . LEU A 1 167 ? -14.336 7.284 4.648 1.00 86.56 167 LEU A C 1
ATOM 1343 O O . LEU A 1 167 ? -13.571 6.360 4.409 1.00 86.56 167 LEU A O 1
ATOM 1347 N N . GLY A 1 168 ? -15.618 7.080 4.973 1.00 90.88 168 GLY A N 1
ATOM 1348 C CA . GLY A 1 168 ? -16.216 5.742 5.013 1.00 90.88 168 GLY A CA 1
ATOM 1349 C C . GLY A 1 168 ? -16.129 5.012 3.668 1.00 90.88 168 GLY A C 1
ATOM 1350 O O . GLY A 1 168 ? -15.755 3.844 3.636 1.00 90.88 168 GLY A O 1
ATOM 1351 N N . ASP A 1 169 ? -16.382 5.706 2.556 1.00 90.69 169 ASP A N 1
ATOM 1352 C CA . ASP A 1 169 ? -16.254 5.119 1.217 1.00 90.69 169 ASP A CA 1
ATOM 1353 C C . ASP A 1 169 ? -14.780 4.868 0.869 1.00 90.69 169 ASP A C 1
ATOM 1355 O O . ASP A 1 169 ? -14.441 3.864 0.247 1.00 90.69 169 ASP A O 1
ATOM 1359 N N . ALA A 1 170 ? -13.874 5.750 1.302 1.00 89.75 170 ALA A N 1
ATOM 1360 C CA . ALA A 1 170 ? -12.436 5.553 1.130 1.00 89.75 170 ALA A CA 1
ATOM 1361 C C . ALA A 1 170 ? -11.927 4.317 1.894 1.00 89.75 170 ALA A C 1
ATOM 1363 O O . ALA A 1 170 ? -11.193 3.513 1.324 1.00 89.75 170 ALA A O 1
ATOM 1364 N N . TYR A 1 171 ? -12.364 4.125 3.143 1.00 94.00 171 TYR A N 1
ATOM 1365 C CA . TYR A 1 171 ? -12.036 2.937 3.930 1.00 94.00 171 TYR A CA 1
ATOM 1366 C C . TYR A 1 171 ? -12.623 1.664 3.319 1.00 94.00 171 TYR A C 1
ATOM 1368 O O . TYR A 1 171 ? -11.944 0.643 3.278 1.00 94.00 171 TYR A O 1
ATOM 1376 N N . ALA A 1 172 ? -13.847 1.725 2.789 1.00 94.88 172 ALA A N 1
ATOM 1377 C CA . ALA A 1 172 ? -14.447 0.587 2.100 1.00 94.88 172 ALA A CA 1
ATOM 1378 C C . ALA A 1 172 ? -13.651 0.176 0.850 1.00 94.88 172 ALA A C 1
ATOM 1380 O O . ALA A 1 172 ? -13.469 -1.013 0.619 1.00 94.88 172 ALA A O 1
ATOM 1381 N N . LEU A 1 173 ? -13.118 1.133 0.079 1.00 92.94 173 LEU A N 1
ATOM 1382 C CA . LEU A 1 173 ? -12.236 0.823 -1.057 1.00 92.94 173 LEU A CA 1
ATOM 1383 C C . LEU A 1 173 ? -10.857 0.305 -0.637 1.00 92.94 173 LEU A C 1
ATOM 1385 O O . LEU A 1 173 ? -1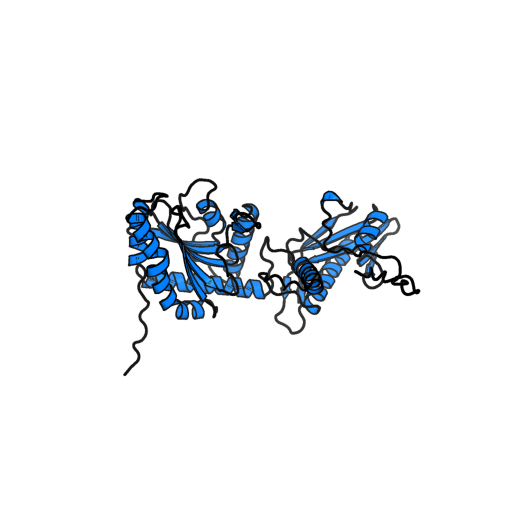0.281 -0.541 -1.321 1.00 92.94 173 LEU A O 1
ATOM 1389 N N . GLY A 1 174 ? -10.315 0.831 0.462 1.00 93.50 174 GLY A N 1
ATOM 1390 C CA . GLY A 1 174 ? -9.029 0.402 1.007 1.00 93.50 174 GLY A CA 1
ATOM 1391 C C . GLY A 1 174 ? -9.075 -0.964 1.697 1.00 93.50 174 GLY A C 1
ATOM 1392 O O . GLY A 1 174 ? -8.022 -1.507 2.026 1.00 93.50 174 GLY A O 1
ATOM 1393 N N . ASN A 1 175 ? -10.266 -1.510 1.956 1.00 97.12 175 ASN A N 1
ATOM 1394 C CA . ASN A 1 175 ? -10.430 -2.799 2.615 1.00 97.12 175 ASN A CA 1
ATOM 1395 C C . ASN A 1 175 ? -9.863 -3.929 1.748 1.00 97.12 175 ASN A C 1
ATOM 1397 O O . ASN A 1 175 ? -10.293 -4.127 0.612 1.00 97.12 175 ASN A O 1
ATOM 1401 N N . VAL A 1 176 ? -8.933 -4.694 2.317 1.00 97.19 176 VAL A N 1
ATOM 1402 C CA . VAL A 1 176 ? -8.438 -5.938 1.722 1.00 97.19 176 VAL A CA 1
ATOM 1403 C C . VAL A 1 176 ? -9.406 -7.053 2.098 1.00 97.19 176 VAL A C 1
ATOM 1405 O O . VAL A 1 176 ? -10.079 -7.623 1.242 1.00 97.19 176 VAL A O 1
ATOM 1408 N N . LEU A 1 177 ? -9.525 -7.322 3.399 1.00 97.94 177 LEU A N 1
ATOM 1409 C CA . LEU A 1 177 ? -10.418 -8.322 3.976 1.00 97.94 177 LEU A CA 1
ATOM 1410 C C . LEU A 1 177 ? -10.881 -7.854 5.352 1.00 97.94 177 LEU A C 1
ATOM 1412 O O . LEU A 1 177 ? -10.075 -7.389 6.157 1.00 97.94 177 LEU A O 1
ATOM 1416 N N . ALA A 1 178 ? -12.162 -8.050 5.650 1.00 98.44 178 ALA A N 1
ATOM 1417 C CA . ALA A 1 178 ? -12.708 -7.781 6.971 1.00 98.44 178 ALA A CA 1
ATOM 1418 C C . ALA A 1 178 ? -13.701 -8.840 7.431 1.00 98.44 178 ALA A C 1
ATOM 1420 O O . ALA A 1 178 ? -14.484 -9.360 6.640 1.00 98.44 178 ALA A O 1
ATOM 1421 N N . VAL A 1 179 ? -13.727 -9.091 8.733 1.00 98.38 179 VAL A N 1
ATOM 1422 C CA . VAL A 1 179 ? -14.834 -9.786 9.391 1.00 98.38 179 VAL A CA 1
ATOM 1423 C C . VAL A 1 179 ? -15.753 -8.755 10.043 1.00 98.38 179 VAL A C 1
ATOM 1425 O O . VAL A 1 179 ? -15.289 -7.757 10.597 1.00 98.38 179 VAL A O 1
ATOM 1428 N N . ALA A 1 180 ? -17.063 -8.974 9.939 1.00 98.31 180 ALA A N 1
ATOM 1429 C CA . ALA A 1 180 ? -18.080 -8.111 10.524 1.00 98.31 180 ALA A CA 1
ATOM 1430 C C . ALA A 1 180 ? -18.563 -8.661 11.870 1.00 98.31 180 ALA A C 1
ATOM 1432 O O . ALA A 1 180 ? -18.873 -9.846 11.981 1.00 98.31 180 ALA A O 1
ATOM 1433 N N . TYR A 1 181 ? -18.684 -7.781 12.860 1.00 98.38 181 TYR A N 1
ATOM 1434 C CA . TYR A 1 181 ? -19.317 -8.039 14.148 1.00 98.38 181 TYR A CA 1
ATOM 1435 C C . TYR A 1 181 ? -20.589 -7.198 14.232 1.00 98.38 181 TYR A C 1
ATOM 1437 O O . TYR A 1 181 ? -20.520 -5.976 14.385 1.00 98.38 181 TYR A O 1
ATOM 1445 N N . ASP A 1 182 ? -21.742 -7.843 14.071 1.00 98.19 182 ASP A N 1
ATOM 1446 C CA . ASP A 1 182 ? -23.052 -7.204 14.189 1.00 98.19 182 ASP A CA 1
ATOM 1447 C C . ASP A 1 182 ? -23.317 -6.752 15.631 1.00 98.19 182 ASP A C 1
ATOM 1449 O O . ASP A 1 182 ? -23.001 -7.458 16.592 1.00 98.19 182 ASP A O 1
ATOM 1453 N N . ARG A 1 183 ? -23.926 -5.571 15.789 1.00 96.00 183 ARG A N 1
ATOM 1454 C CA . ARG A 1 183 ? -24.462 -5.124 17.078 1.00 96.00 183 ARG A CA 1
ATOM 1455 C C . ARG A 1 183 ? -25.462 -6.170 17.569 1.00 96.00 183 ARG A C 1
ATOM 1457 O O . ARG A 1 183 ? -26.229 -6.701 16.773 1.00 96.00 183 ARG A O 1
ATOM 1464 N N . ASP A 1 184 ? -25.404 -6.482 18.860 1.00 93.94 184 ASP A N 1
ATOM 1465 C CA . ASP A 1 184 ? -26.186 -7.543 19.517 1.00 93.94 184 ASP A CA 1
ATOM 1466 C C . ASP A 1 184 ? -25.734 -8.979 19.173 1.00 93.94 184 ASP A C 1
ATOM 1468 O O . ASP A 1 184 ? -26.308 -9.955 19.650 1.00 93.94 184 ASP A O 1
ATOM 1472 N N . SER A 1 185 ? -24.677 -9.144 18.371 1.00 97.12 185 SER A N 1
ATOM 1473 C CA . SER A 1 185 ? -24.087 -10.447 18.027 1.00 97.12 185 SER A CA 1
ATOM 1474 C C . SER A 1 185 ? -22.561 -10.381 17.883 1.00 97.12 185 SER A C 1
ATOM 1476 O O . SER A 1 185 ? -21.960 -11.169 17.153 1.00 97.12 185 SER A O 1
ATOM 1478 N N . VAL A 1 186 ? -21.911 -9.456 18.602 1.00 98.12 186 VAL A N 1
ATOM 1479 C CA . VAL A 1 186 ? -20.445 -9.418 18.700 1.00 98.12 186 VAL A CA 1
ATOM 1480 C C . VAL A 1 186 ? -19.981 -10.741 19.319 1.00 98.12 186 VAL A C 1
ATOM 1482 O O . VAL A 1 186 ? -20.510 -11.113 20.374 1.00 98.12 186 VAL A O 1
ATOM 1485 N N . PRO A 1 187 ? -19.040 -11.470 18.692 1.00 97.94 187 PRO A N 1
ATOM 1486 C CA . PRO A 1 187 ? -18.668 -12.811 19.128 1.00 97.94 187 PRO A CA 1
ATOM 1487 C C . PRO A 1 187 ? -17.899 -12.789 20.455 1.00 97.94 187 PRO A C 1
ATOM 1489 O O . PRO A 1 187 ? -17.497 -11.737 20.946 1.00 97.94 187 PRO A O 1
ATOM 1492 N N . GLU A 1 188 ? -17.698 -13.962 21.051 1.00 97.94 188 GLU A N 1
ATOM 1493 C CA . GLU A 1 188 ? -16.887 -14.098 22.263 1.00 97.94 188 GLU A CA 1
ATOM 1494 C C . GLU A 1 188 ? -15.418 -13.734 22.015 1.00 97.94 188 GLU A C 1
ATOM 1496 O O . GLU A 1 188 ? -14.889 -13.917 20.915 1.00 97.94 188 GLU A O 1
ATOM 1501 N N . ASP A 1 189 ? -14.725 -13.288 23.064 1.00 97.56 189 ASP A N 1
ATOM 1502 C CA . ASP A 1 189 ? -13.325 -12.856 23.002 1.00 97.56 189 ASP A CA 1
ATOM 1503 C C . ASP A 1 189 ? -12.375 -13.905 22.425 1.00 97.56 189 ASP A C 1
ATOM 1505 O O . ASP A 1 189 ? -11.419 -13.561 21.733 1.00 97.56 189 ASP A O 1
ATOM 1509 N N . ALA A 1 190 ? -12.659 -15.193 22.638 1.00 96.50 190 ALA A N 1
ATOM 1510 C CA . ALA A 1 190 ? -11.892 -16.278 22.034 1.00 96.50 190 ALA A CA 1
ATOM 1511 C C . ALA A 1 190 ? -11.937 -16.238 20.495 1.00 96.50 190 ALA A C 1
ATOM 1513 O O . ALA A 1 190 ? -10.912 -16.454 19.849 1.00 96.50 190 ALA A O 1
ATOM 1514 N N . THR A 1 191 ? -13.096 -15.910 19.916 1.00 97.62 191 THR A N 1
ATOM 1515 C CA . THR A 1 191 ? -13.250 -15.744 18.464 1.00 97.62 191 THR A CA 1
ATOM 1516 C C . THR A 1 191 ? -12.571 -14.456 18.006 1.00 97.62 191 THR A C 1
ATOM 1518 O O . THR A 1 191 ? -11.784 -14.485 17.068 1.00 97.62 191 THR A O 1
ATOM 1521 N N . ILE A 1 192 ? -12.774 -13.335 18.713 1.00 98.31 192 ILE A N 1
ATOM 1522 C CA . ILE A 1 192 ? -12.133 -12.052 18.364 1.00 98.31 192 ILE A CA 1
ATOM 1523 C C . ILE A 1 192 ? -10.601 -12.180 18.366 1.00 98.31 192 ILE A C 1
ATOM 1525 O O . ILE A 1 192 ? -9.927 -11.657 17.478 1.00 98.31 192 ILE A O 1
ATOM 1529 N N . ARG A 1 193 ? -10.040 -12.916 19.332 1.00 97.62 193 ARG A N 1
ATOM 1530 C CA . ARG A 1 193 ? -8.611 -13.238 19.389 1.00 97.62 193 ARG A CA 1
ATOM 1531 C C . ARG A 1 193 ? -8.145 -14.015 18.165 1.00 97.62 193 ARG A C 1
ATOM 1533 O O . ARG A 1 193 ? -7.123 -13.658 17.586 1.00 97.62 193 ARG A O 1
ATOM 1540 N N . GLN A 1 194 ? -8.855 -15.080 17.790 1.00 97.19 194 GLN A N 1
ATOM 1541 C CA . GLN A 1 194 ? -8.516 -15.878 16.607 1.00 97.19 194 GLN A CA 1
ATOM 1542 C C . GLN A 1 194 ? -8.547 -15.022 15.339 1.00 97.19 194 GLN A C 1
ATOM 1544 O O . GLN A 1 194 ? -7.657 -15.132 14.499 1.00 97.19 194 GLN A O 1
ATOM 1549 N N . ASP A 1 195 ? -9.517 -14.118 15.245 1.00 98.00 195 ASP A N 1
ATOM 1550 C CA . ASP A 1 195 ? -9.669 -13.208 14.116 1.00 98.00 195 ASP A CA 1
ATOM 1551 C C . ASP A 1 195 ? -8.497 -12.226 14.023 1.00 98.00 195 ASP A C 1
ATOM 1553 O O . ASP A 1 195 ? -7.946 -12.026 12.941 1.00 98.00 195 ASP A O 1
ATOM 1557 N N . LEU A 1 196 ? -8.076 -11.660 15.159 1.00 98.38 196 LEU A N 1
ATOM 1558 C CA . LEU A 1 196 ? -6.897 -10.797 15.250 1.00 98.38 196 LEU A CA 1
ATOM 1559 C C . LEU A 1 196 ? -5.610 -11.536 14.876 1.00 98.38 196 LEU A C 1
ATOM 1561 O O . LEU A 1 196 ? -4.805 -10.992 14.126 1.00 98.38 196 LEU A O 1
ATOM 1565 N N . ILE A 1 197 ? -5.417 -12.762 15.370 1.00 97.62 197 ILE A N 1
ATOM 1566 C CA . ILE A 1 197 ? -4.239 -13.583 15.056 1.00 97.62 197 ILE A CA 1
ATOM 1567 C C . ILE A 1 197 ? -4.186 -13.888 13.557 1.00 97.62 197 ILE A C 1
ATOM 1569 O O . ILE A 1 197 ? -3.146 -13.681 12.938 1.00 97.62 197 ILE A O 1
ATOM 1573 N N . GLN A 1 198 ? -5.305 -14.313 12.961 1.00 97.50 198 GLN A N 1
ATOM 1574 C CA . GLN A 1 198 ? -5.374 -14.613 11.531 1.00 97.50 198 GLN A CA 1
ATOM 1575 C C . GLN A 1 198 ? -5.085 -13.379 10.671 1.00 97.50 198 GLN A C 1
ATOM 1577 O O . GLN A 1 198 ? -4.306 -13.453 9.722 1.00 97.50 198 GLN A O 1
ATOM 1582 N N . ALA A 1 199 ? -5.704 -12.242 10.995 1.00 98.06 199 ALA A N 1
ATOM 1583 C CA . ALA A 1 199 ? -5.488 -11.007 10.252 1.00 98.06 199 ALA A CA 1
ATOM 1584 C C . ALA A 1 199 ? -4.052 -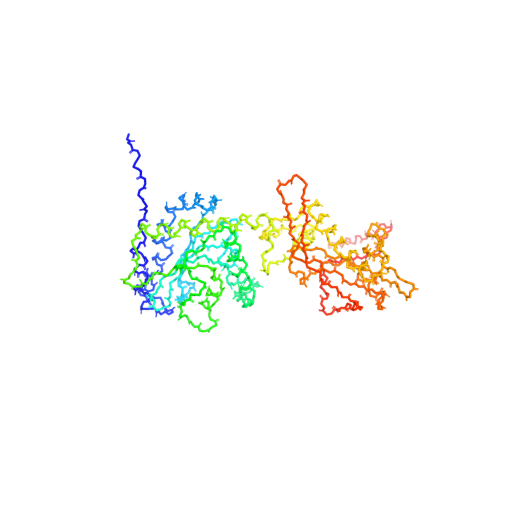10.486 10.404 1.00 98.06 199 ALA A C 1
ATOM 1586 O O . ALA A 1 199 ? -3.509 -9.890 9.478 1.00 98.06 199 ALA A O 1
ATOM 1587 N N . MET A 1 200 ? -3.429 -10.720 11.559 1.00 98.12 200 MET A N 1
ATOM 1588 C CA . MET A 1 200 ? -2.054 -10.315 11.819 1.00 98.12 200 MET A CA 1
ATOM 1589 C C . MET A 1 200 ? -1.045 -11.193 11.070 1.00 98.12 200 MET A C 1
ATOM 1591 O O . MET A 1 200 ? -0.078 -10.661 10.535 1.00 98.12 200 MET A O 1
ATOM 1595 N N . ASP A 1 201 ? -1.296 -12.497 10.946 1.00 97.12 201 ASP A N 1
ATOM 1596 C CA . ASP A 1 201 ? -0.507 -13.382 10.076 1.00 97.12 201 ASP A CA 1
ATOM 1597 C C . ASP A 1 201 ? -0.597 -12.962 8.594 1.00 97.12 201 ASP A C 1
ATOM 1599 O O . ASP A 1 201 ? 0.417 -12.897 7.895 1.00 97.12 201 ASP A O 1
ATOM 1603 N N . TRP A 1 202 ? -1.782 -12.553 8.123 1.00 97.88 202 TRP A N 1
ATOM 1604 C CA . TRP A 1 202 ? -1.925 -11.959 6.788 1.00 97.88 202 TRP A CA 1
ATOM 1605 C C . TRP A 1 202 ? -1.187 -10.629 6.640 1.00 97.88 202 TRP A C 1
ATOM 1607 O O . TRP A 1 202 ? -0.565 -10.398 5.607 1.00 97.88 202 TRP A O 1
ATOM 1617 N N . LEU A 1 203 ? -1.218 -9.759 7.656 1.00 97.44 203 LEU A N 1
ATOM 1618 C CA . LEU A 1 203 ? -0.438 -8.519 7.638 1.00 97.44 203 LEU A CA 1
ATOM 1619 C C . LEU A 1 203 ? 1.068 -8.810 7.528 1.00 97.44 203 LEU A C 1
ATOM 1621 O O . LEU A 1 203 ? 1.747 -8.171 6.728 1.00 97.44 203 LEU A O 1
ATOM 1625 N N . GLY A 1 204 ? 1.565 -9.799 8.276 1.00 95.44 204 GLY A N 1
ATOM 1626 C CA . GLY A 1 204 ? 2.942 -10.288 8.166 1.00 95.44 204 GLY A CA 1
ATOM 1627 C C . GLY A 1 204 ? 3.276 -10.778 6.760 1.00 95.44 204 GLY A C 1
ATOM 1628 O O . GLY A 1 204 ? 4.263 -10.345 6.176 1.00 95.44 204 GLY A O 1
ATOM 1629 N N . THR A 1 205 ? 2.391 -11.589 6.175 1.00 93.56 205 THR A N 1
ATOM 1630 C CA . THR A 1 205 ? 2.535 -12.094 4.800 1.00 93.56 205 THR A CA 1
ATOM 1631 C C . THR A 1 205 ? 2.633 -10.956 3.780 1.00 93.56 205 THR A C 1
ATOM 1633 O O . THR A 1 205 ? 3.472 -11.008 2.886 1.00 93.56 205 THR A O 1
ATOM 1636 N N . LEU A 1 206 ? 1.804 -9.909 3.899 1.00 92.69 206 LEU A N 1
ATOM 1637 C CA . LEU A 1 206 ? 1.890 -8.750 3.003 1.00 92.69 206 LEU A CA 1
ATOM 1638 C C . LEU A 1 206 ? 3.236 -8.031 3.137 1.00 92.69 206 LEU A C 1
ATOM 1640 O O . LEU A 1 206 ? 3.852 -7.719 2.123 1.00 92.69 206 LEU A O 1
ATOM 1644 N N . TYR A 1 207 ? 3.719 -7.812 4.361 1.00 90.25 207 TYR A N 1
ATOM 1645 C CA . TYR A 1 207 ? 5.015 -7.168 4.580 1.00 90.25 207 TYR A CA 1
ATOM 1646 C C . TYR A 1 207 ? 6.201 -7.998 4.090 1.00 90.25 207 TYR A C 1
ATOM 1648 O O . TYR A 1 207 ? 7.144 -7.429 3.548 1.00 90.25 207 TYR A O 1
ATOM 1656 N N . GLU A 1 208 ? 6.163 -9.320 4.254 1.00 86.94 208 GLU A N 1
ATOM 1657 C CA . GLU A 1 208 ? 7.175 -10.227 3.700 1.00 86.94 208 GLU A CA 1
ATOM 1658 C C . GLU A 1 208 ? 7.205 -10.124 2.169 1.00 86.94 208 GLU A C 1
ATOM 1660 O O . GLU A 1 208 ? 8.267 -10.009 1.563 1.00 86.94 208 GLU A O 1
ATOM 1665 N N . LYS A 1 209 ? 6.030 -10.074 1.534 1.00 83.44 209 LYS A N 1
ATOM 1666 C CA . LYS A 1 209 ? 5.896 -9.965 0.075 1.00 83.44 209 LYS A CA 1
ATOM 1667 C C . LYS A 1 209 ? 6.334 -8.603 -0.467 1.00 83.44 209 LYS A C 1
ATOM 1669 O O . LYS A 1 209 ? 6.953 -8.542 -1.529 1.00 83.44 209 LYS A O 1
ATOM 1674 N N . GLU A 1 210 ? 6.091 -7.526 0.276 1.00 77.62 210 GLU A N 1
ATOM 1675 C CA . GLU A 1 210 ? 6.668 -6.209 -0.020 1.00 77.62 210 GLU A CA 1
ATOM 1676 C C . GLU A 1 210 ? 8.206 -6.223 0.071 1.00 77.62 210 GLU A C 1
ATOM 1678 O O . GLU A 1 210 ? 8.878 -5.638 -0.779 1.00 77.62 210 GLU A O 1
ATOM 1683 N N . GLU A 1 211 ? 8.793 -6.916 1.054 1.00 70.75 211 GLU A N 1
ATOM 1684 C CA . GLU A 1 211 ? 10.256 -7.042 1.188 1.00 70.75 211 GLU A CA 1
ATOM 1685 C C . GLU A 1 211 ? 10.905 -7.909 0.112 1.00 70.75 211 GLU A C 1
ATOM 1687 O O . GLU A 1 211 ? 12.005 -7.603 -0.361 1.00 70.75 211 GLU A O 1
ATOM 1692 N N . GLU A 1 212 ? 10.204 -8.953 -0.325 1.00 67.75 212 GLU A N 1
ATOM 1693 C CA . GLU A 1 212 ? 10.556 -9.741 -1.506 1.00 67.75 212 GLU A CA 1
ATOM 1694 C C . GLU A 1 212 ? 10.455 -8.920 -2.802 1.00 67.75 212 GLU A C 1
ATOM 1696 O O . GLU A 1 212 ? 10.791 -9.430 -3.869 1.00 67.75 212 GLU A O 1
ATOM 1701 N N . GLY A 1 213 ? 10.064 -7.642 -2.708 1.00 55.97 213 GLY A N 1
ATOM 1702 C CA . GLY A 1 213 ? 10.072 -6.625 -3.751 1.00 55.97 213 GLY A CA 1
ATOM 1703 C C . GLY A 1 213 ? 9.039 -6.853 -4.839 1.00 55.97 213 GLY A C 1
ATOM 1704 O O . GLY A 1 213 ? 9.283 -6.495 -5.996 1.00 55.97 213 GLY A O 1
ATOM 1705 N N . LEU A 1 214 ? 7.899 -7.432 -4.462 1.00 60.91 214 LEU A N 1
ATOM 1706 C CA . LEU A 1 214 ? 6.679 -7.301 -5.239 1.00 60.91 214 LEU A CA 1
ATOM 1707 C C . LEU A 1 214 ? 6.245 -5.837 -5.189 1.00 60.91 214 LEU A C 1
ATOM 1709 O O . LEU A 1 214 ? 6.031 -5.271 -4.119 1.00 60.91 214 LEU A O 1
ATOM 1713 N N . TYR A 1 215 ? 6.145 -5.218 -6.361 1.00 67.62 215 TYR A N 1
ATOM 1714 C CA . TYR A 1 215 ? 5.661 -3.852 -6.468 1.00 67.62 215 TYR A CA 1
ATOM 1715 C C . TYR A 1 215 ? 4.206 -3.768 -6.013 1.00 67.62 215 TYR A C 1
ATOM 1717 O O . TYR A 1 215 ? 3.346 -4.509 -6.501 1.00 67.62 215 TYR A O 1
ATOM 1725 N N . VAL A 1 216 ? 3.932 -2.821 -5.122 1.00 69.88 216 VAL A N 1
ATOM 1726 C CA . VAL A 1 216 ? 2.574 -2.504 -4.705 1.00 69.88 216 VAL A CA 1
ATOM 1727 C C . VAL A 1 216 ? 2.015 -1.434 -5.641 1.00 69.88 216 VAL A C 1
ATOM 1729 O O . VAL A 1 216 ? 2.609 -0.361 -5.766 1.00 69.88 216 VAL A O 1
ATOM 1732 N N . PRO A 1 217 ? 0.861 -1.672 -6.290 1.00 67.31 217 PRO A N 1
ATOM 1733 C CA . PRO A 1 217 ? 0.272 -0.703 -7.206 1.00 67.31 217 PRO A CA 1
ATOM 1734 C C . PRO A 1 217 ? 0.171 0.714 -6.620 1.00 67.31 217 PRO A C 1
ATOM 1736 O O . PRO A 1 217 ? -0.307 0.901 -5.504 1.00 67.31 217 PRO A O 1
ATOM 1739 N N . GLY A 1 218 ? 0.590 1.734 -7.367 1.00 62.81 218 GLY A N 1
ATOM 1740 C CA . GLY A 1 218 ? 0.473 3.137 -6.952 1.00 62.81 218 GLY A CA 1
ATOM 1741 C C . GLY A 1 218 ? 1.548 3.644 -5.985 1.00 62.81 218 GLY A C 1
ATOM 1742 O O . GLY A 1 218 ? 1.474 4.813 -5.598 1.00 62.81 218 GLY A O 1
ATOM 1743 N N . ASP A 1 219 ? 2.516 2.808 -5.599 1.00 69.50 219 ASP A N 1
ATOM 1744 C CA . ASP A 1 219 ? 3.803 3.309 -5.103 1.00 69.50 219 ASP A CA 1
ATOM 1745 C C . ASP A 1 219 ? 4.650 3.807 -6.283 1.00 69.50 219 ASP A C 1
ATOM 1747 O O . ASP A 1 219 ? 4.423 3.412 -7.432 1.00 69.50 219 ASP A O 1
ATOM 1751 N N . ASP A 1 220 ? 5.606 4.694 -6.020 1.00 68.88 220 ASP A N 1
ATOM 1752 C CA . ASP A 1 220 ? 6.515 5.178 -7.060 1.00 68.88 220 ASP A CA 1
ATOM 1753 C C . ASP A 1 220 ? 7.413 4.026 -7.546 1.00 68.88 220 ASP A C 1
ATOM 1755 O O . ASP A 1 220 ? 7.738 3.099 -6.795 1.00 68.88 220 ASP A O 1
ATOM 1759 N N . ALA A 1 221 ? 7.806 4.053 -8.822 1.00 77.00 221 ALA A N 1
ATOM 1760 C CA . ALA A 1 221 ? 8.698 3.031 -9.361 1.00 77.00 221 ALA A CA 1
ATOM 1761 C C . ALA A 1 221 ? 10.053 3.060 -8.613 1.00 77.00 221 ALA A C 1
ATOM 1763 O O . ALA A 1 221 ? 10.587 4.152 -8.385 1.00 77.00 221 ALA A O 1
ATOM 1764 N N . PRO A 1 222 ? 10.638 1.905 -8.233 1.00 77.50 222 PRO A N 1
ATOM 1765 C CA . PRO A 1 222 ? 11.843 1.876 -7.397 1.00 77.50 222 PRO A CA 1
ATOM 1766 C C . PRO A 1 222 ? 13.015 2.696 -7.957 1.00 77.50 222 PRO A C 1
ATOM 1768 O O . PRO A 1 222 ? 13.710 3.382 -7.215 1.00 77.50 222 PRO A O 1
ATOM 1771 N N . GLU A 1 223 ? 13.203 2.676 -9.273 1.00 81.88 223 GLU A N 1
ATOM 1772 C CA . GLU A 1 223 ? 14.227 3.431 -9.993 1.00 81.88 223 GLU A CA 1
ATOM 1773 C C . GLU A 1 223 ? 14.046 4.955 -9.909 1.00 81.88 223 GLU A C 1
ATOM 1775 O O . GLU A 1 223 ? 15.036 5.689 -9.880 1.00 81.88 223 GLU A O 1
ATOM 1780 N N . LEU A 1 224 ? 12.804 5.442 -9.825 1.00 80.88 224 LEU A N 1
ATOM 1781 C CA . LEU A 1 224 ? 12.517 6.865 -9.634 1.00 80.88 224 LEU A CA 1
ATOM 1782 C C . LEU A 1 224 ? 12.832 7.283 -8.201 1.00 80.88 224 LEU A C 1
ATOM 1784 O O . LEU A 1 224 ? 13.489 8.301 -7.990 1.00 80.88 224 LEU A O 1
ATOM 1788 N N . VAL A 1 225 ? 12.446 6.458 -7.224 1.00 76.06 225 VAL A N 1
ATOM 1789 C CA . VAL A 1 225 ? 12.769 6.682 -5.808 1.00 76.06 225 VAL A CA 1
ATOM 1790 C C . VAL A 1 225 ? 14.285 6.692 -5.586 1.00 76.06 225 VAL A C 1
ATOM 1792 O O . VAL A 1 225 ? 14.805 7.570 -4.895 1.00 76.06 225 VAL A O 1
ATOM 1795 N N . ASP A 1 226 ? 15.012 5.750 -6.194 1.00 79.75 226 ASP A N 1
ATOM 1796 C CA . ASP A 1 226 ? 16.477 5.694 -6.153 1.00 79.75 226 ASP A CA 1
ATOM 1797 C C . ASP A 1 226 ? 17.100 6.984 -6.720 1.00 79.75 226 ASP A C 1
ATOM 1799 O O . ASP A 1 226 ? 18.002 7.563 -6.103 1.00 79.75 226 ASP A O 1
ATOM 1803 N N . ALA A 1 227 ? 16.607 7.463 -7.869 1.00 82.00 227 ALA A N 1
ATOM 1804 C CA . ALA A 1 227 ? 17.094 8.685 -8.505 1.00 82.00 227 ALA A CA 1
ATOM 1805 C C . ALA A 1 227 ? 16.814 9.936 -7.654 1.00 82.00 227 ALA A C 1
ATOM 1807 O O . ALA A 1 227 ? 17.723 10.738 -7.424 1.00 82.00 227 ALA A O 1
ATOM 1808 N N . GLU A 1 228 ? 15.595 10.087 -7.132 1.00 81.69 228 GLU A N 1
ATOM 1809 C CA . GLU A 1 228 ? 15.233 11.202 -6.253 1.00 81.69 228 GLU A CA 1
ATOM 1810 C C . GLU A 1 228 ? 16.075 11.223 -4.974 1.00 81.69 228 GLU A C 1
ATOM 1812 O O . GLU A 1 228 ? 16.566 12.280 -4.572 1.00 81.69 228 GLU A O 1
ATOM 1817 N N . ASN A 1 229 ? 16.294 10.064 -4.347 1.00 75.81 229 ASN A N 1
ATOM 1818 C CA . ASN A 1 229 ? 17.115 9.965 -3.143 1.00 75.81 229 ASN A CA 1
ATOM 1819 C C . ASN A 1 229 ? 18.581 10.318 -3.416 1.00 75.81 229 ASN A C 1
ATOM 1821 O O . ASN A 1 229 ? 19.202 11.013 -2.607 1.00 75.81 229 ASN A O 1
ATOM 1825 N N . ALA A 1 230 ? 19.132 9.894 -4.558 1.00 81.50 230 ALA A N 1
ATOM 1826 C CA . ALA A 1 230 ? 20.480 10.279 -4.964 1.00 81.50 230 ALA A CA 1
ATOM 1827 C C . ALA A 1 230 ? 20.604 11.803 -5.151 1.00 81.50 230 ALA A C 1
ATOM 1829 O O . ALA A 1 230 ? 21.590 12.400 -4.720 1.00 81.50 230 ALA A O 1
ATOM 1830 N N . ILE A 1 231 ? 19.585 12.449 -5.726 1.00 82.12 231 ILE A N 1
ATOM 1831 C CA . ILE A 1 231 ? 19.532 13.909 -5.907 1.00 82.12 231 ILE A CA 1
ATOM 1832 C C . ILE A 1 231 ? 19.378 14.635 -4.558 1.00 82.12 231 ILE A C 1
ATOM 1834 O O . ILE A 1 231 ? 20.071 15.624 -4.296 1.00 82.12 231 ILE A O 1
ATOM 1838 N N . ALA A 1 232 ? 18.507 14.144 -3.674 1.00 76.62 232 ALA A N 1
ATOM 1839 C CA . ALA A 1 232 ? 18.283 14.721 -2.349 1.00 76.62 232 ALA A CA 1
ATOM 1840 C C . ALA A 1 232 ? 19.547 14.666 -1.475 1.00 76.62 232 ALA A C 1
ATOM 1842 O O . ALA A 1 232 ? 19.881 15.657 -0.817 1.00 76.62 232 ALA A O 1
ATOM 1843 N N . ALA A 1 233 ? 20.291 13.555 -1.537 1.00 77.88 233 ALA A N 1
ATOM 1844 C CA . ALA A 1 233 ? 21.552 13.381 -0.820 1.00 77.88 233 ALA A CA 1
ATOM 1845 C C . ALA A 1 233 ? 22.608 14.427 -1.220 1.00 77.88 233 ALA A C 1
ATOM 1847 O O . ALA A 1 233 ? 23.323 14.934 -0.356 1.00 77.88 233 ALA A O 1
ATOM 1848 N N . ILE A 1 234 ? 22.668 14.817 -2.501 1.00 75.94 234 ILE A N 1
ATOM 1849 C CA . ILE A 1 234 ? 23.556 15.894 -2.983 1.00 75.94 234 ILE A CA 1
ATOM 1850 C C . ILE A 1 234 ? 23.201 17.237 -2.328 1.00 75.94 234 ILE A C 1
ATOM 1852 O O . ILE A 1 234 ? 24.080 18.048 -2.045 1.00 75.94 234 ILE A O 1
ATOM 1856 N N . SER A 1 235 ? 21.916 17.466 -2.058 1.00 69.94 235 SER A N 1
ATOM 1857 C CA . SER A 1 235 ? 21.401 18.717 -1.486 1.00 69.94 235 SER A CA 1
ATOM 1858 C C . SER A 1 235 ? 21.467 18.761 0.048 1.00 69.94 235 SER A C 1
ATOM 1860 O O . SER A 1 235 ? 20.967 19.709 0.654 1.00 69.94 235 SER A O 1
ATOM 1862 N N . GLY A 1 236 ? 22.036 17.735 0.696 1.00 64.50 236 GLY A N 1
ATOM 1863 C CA . GLY A 1 236 ? 22.098 17.622 2.157 1.00 64.50 236 GLY A CA 1
ATOM 1864 C C . GLY A 1 236 ? 20.734 17.429 2.830 1.00 64.50 236 GLY A C 1
ATOM 1865 O O . GLY A 1 236 ? 20.635 17.534 4.052 1.00 64.50 236 GLY A O 1
ATOM 1866 N N . GLN A 1 237 ? 19.678 17.157 2.058 1.00 57.44 237 GLN A N 1
ATOM 1867 C CA . GLN A 1 237 ? 18.376 16.814 2.616 1.00 57.44 237 GLN A CA 1
ATOM 1868 C C . GLN A 1 237 ? 18.380 15.340 3.022 1.00 57.44 237 GLN A C 1
ATOM 1870 O O . GLN A 1 237 ? 18.860 14.482 2.282 1.00 57.44 237 GLN A O 1
ATOM 1875 N N . G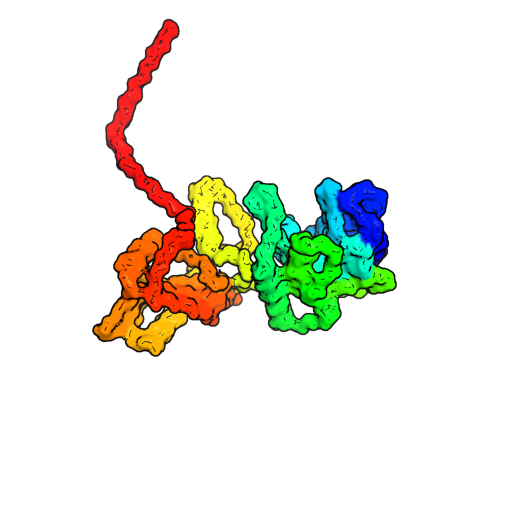LY A 1 238 ? 17.871 15.047 4.223 1.00 53.84 238 GLY A N 1
ATOM 1876 C CA . GLY A 1 238 ? 17.727 13.671 4.691 1.00 53.84 238 GLY A CA 1
ATOM 1877 C C . GLY A 1 238 ? 16.891 12.850 3.708 1.00 53.84 238 GLY A C 1
ATOM 1878 O O . GLY A 1 238 ? 15.921 13.362 3.148 1.00 53.84 238 GLY A O 1
ATOM 1879 N N . ALA A 1 239 ? 17.280 11.591 3.495 1.00 54.59 239 ALA A N 1
ATOM 1880 C CA . ALA A 1 239 ? 16.565 10.683 2.604 1.00 54.59 239 ALA A CA 1
ATOM 1881 C C . ALA A 1 239 ? 15.075 10.636 2.972 1.00 54.59 239 ALA A C 1
ATOM 1883 O O . ALA A 1 239 ? 14.717 10.554 4.154 1.00 54.59 239 ALA A O 1
ATOM 1884 N N . ARG A 1 240 ? 14.197 10.686 1.966 1.00 52.78 240 ARG A N 1
ATOM 1885 C CA . ARG A 1 240 ? 12.767 10.488 2.201 1.00 52.78 240 ARG A CA 1
ATOM 1886 C C . ARG A 1 240 ? 12.572 9.060 2.712 1.00 52.78 240 ARG A C 1
ATOM 1888 O O . ARG A 1 240 ? 12.972 8.104 2.056 1.00 52.78 240 ARG A O 1
ATOM 1895 N N . SER A 1 241 ? 11.961 8.922 3.888 1.00 45.03 241 SER A N 1
ATOM 1896 C CA . SER A 1 241 ? 11.474 7.633 4.385 1.00 45.03 241 SER A CA 1
ATOM 1897 C C . SER A 1 241 ? 10.385 7.148 3.429 1.00 45.03 241 SER A C 1
ATOM 1899 O O . SER A 1 241 ? 9.281 7.69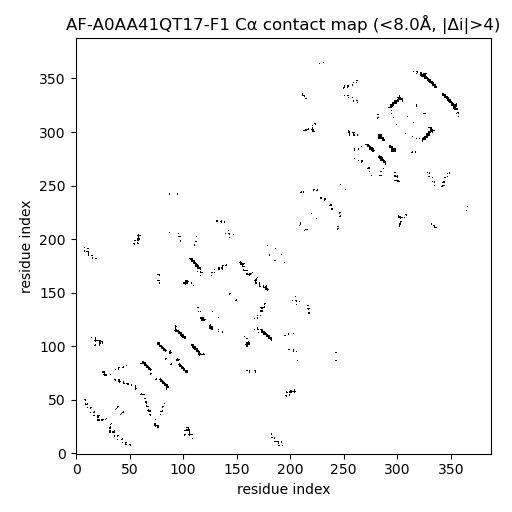4 3.433 1.00 45.03 241 SER A O 1
ATOM 1901 N N . HIS A 1 242 ? 10.721 6.198 2.559 1.00 50.84 242 HIS A N 1
ATOM 1902 C CA . HIS A 1 242 ? 9.779 5.598 1.621 1.00 50.84 242 HIS A CA 1
ATOM 1903 C C . HIS A 1 242 ? 9.492 4.147 2.011 1.00 50.84 242 HIS A C 1
ATOM 1905 O O . HIS A 1 242 ? 10.331 3.465 2.605 1.00 50.84 242 HIS A O 1
ATOM 1911 N N . GLN A 1 243 ? 8.277 3.695 1.706 1.00 48.34 243 GLN A N 1
ATOM 1912 C CA . GLN A 1 243 ? 7.854 2.311 1.896 1.00 48.34 243 GLN A CA 1
ATOM 1913 C C . GLN A 1 243 ? 8.475 1.462 0.783 1.00 48.34 243 GLN A C 1
ATOM 1915 O O . GLN A 1 243 ? 8.192 1.684 -0.387 1.00 48.34 243 GLN A O 1
ATOM 1920 N N . GLY A 1 244 ? 9.363 0.537 1.151 1.00 52.31 244 GLY A N 1
ATOM 1921 C CA . GLY A 1 244 ? 10.059 -0.355 0.219 1.00 52.31 244 GLY A CA 1
ATOM 1922 C C . GLY A 1 244 ? 11.583 -0.263 0.318 1.00 52.31 244 GLY A C 1
ATOM 1923 O O . GLY A 1 244 ? 12.154 0.772 0.660 1.00 52.31 244 GLY A O 1
ATOM 1924 N N . ARG A 1 245 ? 12.266 -1.381 0.048 1.00 60.88 245 ARG A N 1
ATOM 1925 C CA . ARG A 1 245 ? 13.732 -1.438 0.014 1.00 60.88 245 ARG A CA 1
ATOM 1926 C C . ARG A 1 245 ? 14.241 -0.910 -1.332 1.00 60.88 245 ARG A C 1
ATOM 1928 O O . ARG A 1 245 ? 13.814 -1.406 -2.370 1.00 60.88 245 ARG A O 1
ATOM 1935 N N . LEU A 1 246 ? 15.197 0.023 -1.302 1.00 68.12 246 LEU A N 1
ATOM 1936 C CA . LEU A 1 246 ? 15.911 0.499 -2.498 1.00 68.12 246 LEU A CA 1
ATOM 1937 C C . LEU A 1 246 ? 16.566 -0.671 -3.253 1.00 68.12 246 LEU A C 1
ATOM 1939 O O . LEU A 1 246 ? 17.046 -1.635 -2.634 1.00 68.12 246 LEU A O 1
ATOM 1943 N N . LEU A 1 247 ? 16.614 -0.585 -4.585 1.00 76.69 247 LEU A N 1
ATOM 1944 C CA . LEU A 1 247 ? 17.216 -1.634 -5.404 1.00 76.69 247 LEU A CA 1
ATOM 1945 C C . LEU A 1 247 ? 18.744 -1.553 -5.335 1.00 76.69 247 LEU A C 1
ATOM 1947 O O . LEU A 1 247 ? 19.380 -0.545 -5.656 1.00 76.69 247 LEU A O 1
ATOM 1951 N N . SER A 1 248 ? 19.378 -2.670 -4.985 1.00 83.56 248 SER A N 1
ATOM 1952 C CA . SER A 1 248 ? 20.827 -2.793 -5.105 1.00 83.56 248 SER A CA 1
ATOM 1953 C C . SER A 1 248 ? 21.261 -2.724 -6.573 1.00 83.56 248 SER A C 1
ATOM 1955 O O . SER A 1 248 ? 20.506 -3.025 -7.500 1.00 83.56 248 SER A O 1
ATOM 1957 N N . ALA A 1 249 ? 22.532 -2.390 -6.803 1.00 85.06 249 ALA A N 1
ATOM 1958 C CA . ALA A 1 249 ? 23.093 -2.359 -8.153 1.00 85.06 249 ALA A CA 1
ATOM 1959 C C . ALA A 1 249 ? 23.042 -3.726 -8.866 1.00 85.06 249 ALA A C 1
ATOM 1961 O O . ALA A 1 249 ? 23.061 -3.773 -10.093 1.00 85.06 249 ALA A O 1
ATOM 1962 N N . ALA A 1 250 ? 23.021 -4.838 -8.122 1.00 89.31 250 ALA A N 1
ATOM 1963 C CA . ALA A 1 250 ? 22.879 -6.1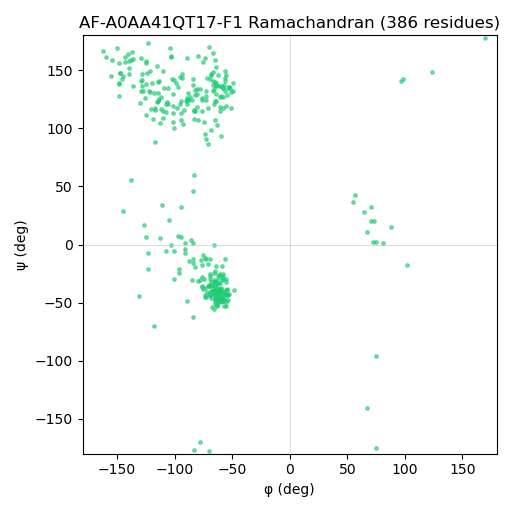77 -8.695 1.00 89.31 250 ALA A CA 1
ATOM 1964 C C . ALA A 1 250 ? 21.436 -6.453 -9.146 1.00 89.31 250 ALA A C 1
ATOM 1966 O O . ALA A 1 250 ? 21.229 -7.055 -10.196 1.00 89.31 250 ALA A O 1
ATOM 1967 N N . GLU A 1 251 ? 20.455 -5.979 -8.377 1.00 89.38 251 GLU A N 1
ATOM 1968 C CA . GLU A 1 251 ? 19.028 -6.117 -8.680 1.00 89.38 251 GLU A CA 1
ATOM 1969 C C . GLU A 1 251 ? 18.624 -5.284 -9.892 1.00 89.38 251 GLU A C 1
ATOM 1971 O O . GLU A 1 251 ? 17.990 -5.817 -10.799 1.00 89.38 251 GLU A O 1
ATOM 1976 N N . ARG A 1 252 ? 19.067 -4.019 -9.956 1.00 89.69 252 ARG A N 1
ATOM 1977 C CA . ARG A 1 252 ? 18.841 -3.150 -11.124 1.00 89.69 252 ARG A CA 1
ATOM 1978 C C . ARG A 1 252 ? 19.358 -3.798 -12.403 1.00 89.69 252 ARG A C 1
ATOM 1980 O O . ARG A 1 252 ? 18.600 -3.984 -13.346 1.00 89.69 252 ARG A O 1
ATOM 1987 N N . ARG A 1 253 ? 20.601 -4.284 -12.369 1.00 91.81 253 ARG A N 1
ATOM 1988 C CA . ARG A 1 253 ? 21.207 -5.009 -13.492 1.00 91.81 253 ARG A CA 1
ATOM 1989 C C . ARG A 1 253 ? 20.459 -6.292 -13.869 1.00 91.81 253 ARG A C 1
ATOM 1991 O O . ARG A 1 253 ? 20.477 -6.682 -15.028 1.00 91.81 253 ARG A O 1
ATOM 1998 N N . ALA A 1 254 ? 19.847 -6.996 -12.915 1.00 94.12 254 ALA A N 1
ATOM 1999 C CA . ALA A 1 254 ? 19.046 -8.180 -13.228 1.00 94.12 254 ALA A CA 1
ATOM 2000 C C . ALA A 1 254 ? 17.758 -7.806 -13.979 1.00 94.12 254 ALA A C 1
ATOM 2002 O O . ALA A 1 254 ? 17.422 -8.467 -14.958 1.00 94.12 254 ALA A O 1
ATOM 2003 N N . ILE A 1 255 ? 17.075 -6.745 -13.542 1.00 93.62 255 ILE A N 1
ATOM 2004 C CA . ILE A 1 255 ? 15.856 -6.226 -14.179 1.00 93.62 255 ILE A CA 1
ATOM 2005 C C . ILE A 1 255 ? 16.159 -5.697 -15.587 1.00 93.62 255 ILE A C 1
ATOM 2007 O O . ILE A 1 255 ? 15.460 -6.051 -16.532 1.00 93.62 255 ILE A O 1
ATOM 2011 N N . GLU A 1 256 ? 17.223 -4.910 -15.725 1.00 94.88 256 GLU A N 1
ATOM 2012 C CA . GLU A 1 256 ? 17.696 -4.346 -16.993 1.00 94.88 256 GLU A CA 1
ATOM 2013 C C . GLU A 1 256 ? 17.997 -5.443 -18.020 1.00 94.88 256 GLU A C 1
ATOM 2015 O O . GLU A 1 256 ? 17.381 -5.475 -19.083 1.00 94.88 256 GLU A O 1
ATOM 2020 N N . ARG A 1 257 ? 18.826 -6.435 -17.654 1.00 96.00 257 ARG A N 1
ATOM 2021 C CA . ARG A 1 257 ? 19.102 -7.591 -18.524 1.00 96.00 257 ARG A CA 1
ATOM 2022 C C . ARG A 1 257 ? 17.831 -8.318 -18.944 1.00 96.00 257 ARG A C 1
ATOM 2024 O O . ARG A 1 257 ? 17.678 -8.670 -20.105 1.00 96.00 257 ARG A O 1
ATOM 2031 N N . ARG A 1 258 ? 16.890 -8.522 -18.016 1.00 97.19 258 ARG A N 1
ATOM 2032 C CA . ARG A 1 258 ? 15.620 -9.180 -18.341 1.00 97.19 258 ARG A CA 1
ATOM 2033 C C . ARG A 1 258 ? 14.804 -8.376 -19.356 1.00 97.19 258 ARG A C 1
ATOM 2035 O O . ARG A 1 258 ? 14.181 -8.977 -20.229 1.00 97.19 258 ARG A O 1
ATOM 2042 N N . ALA A 1 259 ? 14.786 -7.052 -19.238 1.00 97.75 259 ALA A N 1
ATOM 2043 C CA . ALA A 1 259 ? 14.086 -6.186 -20.179 1.00 97.75 259 ALA A CA 1
ATOM 2044 C C . ALA A 1 259 ? 14.731 -6.220 -21.572 1.00 97.75 259 ALA A C 1
ATOM 2046 O O . ALA A 1 259 ? 14.017 -6.341 -22.572 1.00 97.75 259 ALA A O 1
ATOM 2047 N N . VAL A 1 260 ? 16.065 -6.205 -21.630 1.00 97.94 260 VAL A N 1
ATOM 2048 C CA . VAL A 1 260 ? 16.839 -6.372 -22.867 1.00 97.94 260 VAL A CA 1
ATOM 2049 C C . VAL A 1 260 ? 16.549 -7.726 -23.513 1.00 97.94 260 VAL A C 1
ATOM 2051 O O . VAL A 1 260 ? 16.191 -7.766 -24.687 1.00 97.94 260 VAL A O 1
ATOM 2054 N N . ASP A 1 261 ? 16.589 -8.827 -22.757 1.00 98.00 261 ASP A N 1
ATOM 2055 C CA . ASP A 1 261 ? 16.307 -10.176 -23.271 1.00 98.00 261 ASP A CA 1
ATOM 2056 C C . ASP A 1 261 ? 14.906 -10.273 -23.898 1.00 98.00 261 ASP A C 1
ATOM 2058 O O . ASP A 1 261 ? 14.732 -10.793 -25.003 1.00 98.00 261 ASP A O 1
ATOM 2062 N N . VAL A 1 262 ? 13.889 -9.762 -23.192 1.00 98.31 262 VAL A N 1
ATOM 2063 C CA . VAL A 1 262 ? 12.493 -9.770 -23.657 1.00 98.31 262 VAL A CA 1
ATOM 2064 C C . VAL A 1 262 ? 12.333 -8.926 -24.922 1.00 98.31 262 VAL A C 1
ATOM 2066 O O . VAL A 1 262 ? 11.667 -9.356 -25.867 1.00 98.31 262 VAL A O 1
ATOM 2069 N N . THR A 1 263 ? 12.958 -7.751 -24.964 1.00 98.56 263 THR A N 1
ATOM 2070 C CA . THR A 1 263 ? 12.859 -6.837 -26.109 1.00 98.56 263 THR A CA 1
ATOM 2071 C C . THR A 1 263 ? 13.602 -7.385 -27.326 1.00 98.56 263 THR A C 1
ATOM 2073 O O . THR A 1 263 ? 13.058 -7.385 -28.429 1.00 98.56 263 THR A O 1
ATOM 2076 N N . THR A 1 264 ? 14.800 -7.936 -27.130 1.00 98.38 264 THR A N 1
ATOM 2077 C CA . THR A 1 264 ? 15.583 -8.606 -28.175 1.00 98.38 264 THR A CA 1
ATOM 2078 C C . THR A 1 264 ? 14.808 -9.771 -28.781 1.00 98.38 264 THR A C 1
ATOM 2080 O O . THR A 1 264 ? 14.708 -9.868 -30.003 1.00 98.38 264 THR A O 1
ATOM 2083 N N . ALA A 1 265 ? 14.187 -10.619 -27.954 1.00 97.94 265 ALA A N 1
ATOM 2084 C CA . ALA A 1 265 ? 13.354 -11.721 -28.436 1.00 97.94 265 ALA A CA 1
ATOM 2085 C C . ALA A 1 265 ? 12.147 -11.227 -29.255 1.00 97.94 265 ALA A C 1
ATOM 2087 O O . ALA A 1 265 ? 11.823 -11.812 -30.290 1.00 97.94 265 ALA A O 1
ATOM 2088 N N . HIS A 1 266 ? 11.504 -10.134 -28.829 1.00 98.12 266 HIS A N 1
ATOM 2089 C CA . HIS A 1 266 ? 10.408 -9.511 -29.573 1.00 98.12 266 HIS A CA 1
ATOM 2090 C C . HIS A 1 266 ? 10.865 -8.985 -30.942 1.00 98.12 266 HIS A C 1
ATOM 2092 O O . HIS A 1 266 ? 10.273 -9.332 -31.963 1.00 98.12 266 HIS A O 1
ATOM 2098 N N . LEU A 1 267 ? 11.947 -8.203 -30.979 1.00 97.94 267 LEU A N 1
ATOM 2099 C CA . LEU A 1 267 ? 12.506 -7.628 -32.207 1.00 97.94 267 LEU A CA 1
ATOM 2100 C C . LEU A 1 267 ? 13.004 -8.704 -33.180 1.00 97.94 267 LEU A C 1
ATOM 2102 O O . LEU A 1 267 ? 12.735 -8.619 -34.380 1.00 97.94 267 LEU A O 1
ATOM 2106 N N . ALA A 1 268 ? 13.660 -9.750 -32.675 1.00 97.00 268 ALA A N 1
ATOM 2107 C CA . ALA A 1 268 ? 14.061 -10.901 -33.478 1.00 97.00 268 ALA A CA 1
ATOM 2108 C C . ALA A 1 268 ? 12.842 -11.617 -34.085 1.00 97.00 268 ALA A C 1
ATOM 2110 O O . ALA A 1 268 ? 12.854 -11.969 -35.264 1.00 97.00 268 ALA A O 1
ATOM 2111 N N . GLY A 1 269 ? 11.753 -11.764 -33.320 1.00 96.69 269 GLY A N 1
ATOM 2112 C CA . GLY A 1 269 ? 10.478 -12.290 -33.819 1.00 96.69 269 GLY A CA 1
ATOM 2113 C C . GLY A 1 269 ? 9.833 -11.425 -34.912 1.00 96.69 269 GLY A C 1
ATOM 2114 O O . GLY A 1 269 ? 9.119 -11.948 -35.765 1.00 96.69 269 GLY A O 1
ATOM 2115 N N . LEU A 1 270 ? 10.127 -10.122 -34.930 1.00 95.38 270 LEU A N 1
ATOM 2116 C CA . LEU A 1 270 ? 9.742 -9.190 -35.995 1.00 95.38 270 LEU A CA 1
ATOM 2117 C C . LEU A 1 270 ? 10.715 -9.187 -37.193 1.00 95.38 270 LEU A C 1
ATOM 2119 O O . LEU A 1 270 ? 10.501 -8.437 -38.146 1.00 95.38 270 LEU A O 1
ATOM 2123 N N . GLY A 1 271 ? 11.765 -10.014 -37.167 1.00 96.25 271 GLY A N 1
ATOM 2124 C CA . GLY A 1 271 ? 12.723 -10.175 -38.264 1.00 96.25 271 GLY A CA 1
ATOM 2125 C C . GLY A 1 271 ? 13.910 -9.208 -38.241 1.00 96.25 271 GLY A C 1
ATOM 2126 O O . GLY A 1 271 ? 14.597 -9.083 -39.255 1.00 96.25 271 GLY A O 1
ATOM 2127 N N . TYR A 1 272 ? 14.163 -8.523 -37.124 1.00 97.50 272 TYR A N 1
ATOM 2128 C CA . TYR A 1 272 ? 15.354 -7.688 -36.968 1.00 97.50 272 TYR A CA 1
ATOM 2129 C C . TYR A 1 272 ? 16.569 -8.515 -36.523 1.00 97.50 272 TYR A C 1
ATOM 2131 O O . TYR A 1 272 ? 16.458 -9.393 -35.669 1.00 97.50 272 TYR A O 1
ATOM 2139 N N . GLY A 1 273 ? 17.749 -8.180 -37.044 1.00 97.56 273 GLY A N 1
ATOM 2140 C CA . GLY A 1 273 ? 19.013 -8.439 -36.355 1.00 97.56 273 GLY A CA 1
ATOM 2141 C C . GLY A 1 273 ? 19.204 -7.393 -35.260 1.00 97.56 273 GLY A C 1
ATOM 2142 O O . GLY A 1 273 ? 18.963 -6.214 -35.510 1.00 97.56 273 GLY A O 1
ATOM 2143 N N . VAL A 1 274 ? 19.584 -7.806 -34.054 1.00 97.88 274 VAL A N 1
ATOM 2144 C CA . VAL A 1 274 ? 19.614 -6.930 -32.874 1.00 97.88 274 VAL A CA 1
ATOM 2145 C C . VAL A 1 274 ? 21.001 -6.964 -32.249 1.00 97.88 274 VAL A C 1
ATOM 2147 O O . VAL A 1 274 ? 21.481 -8.043 -31.910 1.00 97.88 274 VAL A O 1
ATOM 2150 N N . ASP A 1 275 ? 21.596 -5.787 -32.070 1.00 97.19 275 ASP A N 1
ATOM 2151 C CA . ASP A 1 275 ? 22.815 -5.601 -31.284 1.00 97.19 275 ASP A CA 1
ATOM 2152 C C . ASP A 1 275 ? 22.490 -4.853 -29.988 1.00 97.19 275 ASP A C 1
ATOM 2154 O O . ASP A 1 275 ? 21.786 -3.840 -30.016 1.00 97.19 275 ASP A O 1
ATOM 2158 N N . ASP A 1 276 ? 23.031 -5.338 -28.872 1.00 96.31 276 ASP A N 1
ATOM 2159 C CA . ASP A 1 276 ? 23.033 -4.638 -27.585 1.00 96.31 276 ASP A CA 1
ATOM 2160 C C . ASP A 1 276 ? 24.207 -3.652 -27.552 1.00 96.31 276 ASP A C 1
ATOM 2162 O O . ASP A 1 276 ? 25.370 -4.048 -27.675 1.00 96.31 276 ASP A O 1
ATOM 2166 N N . VAL A 1 277 ? 23.889 -2.360 -27.477 1.00 95.62 277 VAL A N 1
ATOM 2167 C CA . VAL A 1 277 ? 24.841 -1.245 -27.593 1.00 95.62 277 VAL A CA 1
ATOM 2168 C C . VAL A 1 277 ? 24.797 -0.297 -26.393 1.00 95.62 277 VAL A C 1
ATOM 2170 O O . VAL A 1 277 ? 25.513 0.710 -26.407 1.00 95.62 277 VAL A O 1
ATOM 2173 N N . GLY A 1 278 ? 24.027 -0.629 -25.347 1.00 88.94 278 GLY A N 1
ATOM 2174 C CA . GLY A 1 278 ? 23.782 0.237 -24.183 1.00 88.94 278 GLY A CA 1
ATOM 2175 C C . GLY A 1 278 ? 25.043 0.669 -23.424 1.00 88.94 278 GLY A C 1
ATOM 2176 O O . GLY A 1 278 ? 25.084 1.751 -22.845 1.00 88.94 278 GLY A O 1
ATOM 2177 N N . ASP A 1 279 ? 26.124 -0.114 -23.500 1.00 87.38 279 ASP A N 1
ATOM 2178 C CA . ASP A 1 279 ? 27.421 0.228 -22.894 1.00 87.38 279 ASP A CA 1
ATOM 2179 C C . ASP A 1 279 ? 28.218 1.290 -23.683 1.00 87.38 279 ASP A C 1
ATOM 2181 O O . ASP A 1 279 ? 29.170 1.880 -23.163 1.00 87.38 279 ASP A O 1
ATOM 2185 N N . THR A 1 280 ? 27.878 1.514 -24.955 1.00 89.88 280 THR A N 1
ATOM 2186 C CA . THR A 1 280 ? 28.679 2.324 -25.896 1.00 89.88 280 THR A CA 1
ATOM 2187 C C . THR A 1 280 ? 27.926 3.498 -26.509 1.00 89.88 280 THR A C 1
ATOM 2189 O O . THR A 1 280 ? 28.549 4.460 -26.958 1.00 89.88 280 THR A O 1
ATOM 2192 N N . GLU A 1 281 ? 26.599 3.441 -26.509 1.00 92.75 281 GLU A N 1
ATOM 2193 C CA . GLU A 1 281 ? 25.720 4.399 -27.166 1.00 92.75 281 GLU A CA 1
ATOM 2194 C C . GLU A 1 281 ? 24.732 5.025 -26.165 1.00 92.75 281 GLU A C 1
ATOM 2196 O O . GLU A 1 281 ? 24.679 4.663 -24.997 1.00 92.75 281 GLU A O 1
ATOM 2201 N N . SER A 1 282 ? 23.953 6.021 -26.600 1.00 91.06 282 SER A N 1
ATOM 2202 C CA . SER A 1 282 ? 22.909 6.662 -25.767 1.00 91.06 282 SER A CA 1
ATOM 2203 C C . SER A 1 282 ? 21.508 6.056 -25.973 1.00 91.06 282 SER A C 1
ATOM 2205 O O . SER A 1 282 ? 20.529 6.801 -25.970 1.00 91.06 282 SER A O 1
ATOM 2207 N N . TYR A 1 283 ? 21.455 4.753 -26.262 1.00 94.88 283 TYR A N 1
ATOM 2208 C CA . TYR A 1 283 ? 20.269 3.896 -26.415 1.00 94.88 283 TYR A CA 1
ATOM 2209 C C . TYR A 1 283 ? 20.700 2.431 -26.238 1.00 94.88 283 TYR A C 1
ATOM 2211 O O . TYR A 1 283 ? 21.884 2.127 -26.397 1.00 94.88 283 TYR A O 1
ATOM 2219 N N . ASP A 1 284 ? 19.762 1.528 -25.958 1.00 96.75 284 ASP A N 1
ATOM 2220 C CA . ASP A 1 284 ? 20.099 0.162 -25.536 1.00 96.75 284 ASP A CA 1
ATOM 2221 C C . ASP A 1 284 ? 20.253 -0.823 -26.698 1.00 96.75 284 ASP A C 1
ATOM 2223 O O . ASP A 1 284 ? 21.242 -1.549 -26.771 1.00 96.75 284 ASP A O 1
ATOM 2227 N N . LEU A 1 285 ? 19.293 -0.859 -27.630 1.00 98.25 285 LEU A N 1
ATOM 2228 C CA . LEU A 1 285 ? 19.289 -1.846 -28.714 1.00 98.25 285 LEU A CA 1
ATOM 2229 C C . LEU A 1 285 ? 19.294 -1.191 -30.093 1.00 98.25 285 LEU A C 1
ATOM 2231 O O . LEU A 1 285 ? 18.465 -0.331 -30.410 1.00 98.25 285 LEU A O 1
ATOM 2235 N N . HIS A 1 286 ? 20.191 -1.667 -30.953 1.00 97.94 286 HIS A N 1
ATOM 2236 C CA . HIS A 1 286 ? 20.225 -1.333 -32.369 1.00 97.94 286 HIS A CA 1
ATOM 2237 C C . HIS A 1 286 ? 19.609 -2.477 -33.177 1.00 97.94 286 HIS A C 1
ATOM 2239 O O . HIS A 1 286 ? 20.231 -3.520 -33.375 1.00 97.94 286 HIS A O 1
ATOM 2245 N N . ALA A 1 287 ? 18.392 -2.277 -33.680 1.00 97.81 287 ALA A N 1
ATOM 2246 C CA . ALA A 1 287 ? 17.685 -3.277 -34.474 1.00 97.81 287 ALA A CA 1
ATOM 2247 C C . ALA A 1 287 ? 17.768 -2.944 -35.968 1.00 97.81 287 ALA A C 1
ATOM 2249 O O . ALA A 1 287 ? 17.447 -1.829 -36.370 1.00 97.81 287 ALA A O 1
ATOM 2250 N N . ARG A 1 288 ? 18.167 -3.900 -36.814 1.00 97.62 288 ARG A N 1
ATOM 2251 C CA . ARG A 1 288 ? 18.322 -3.709 -38.266 1.00 97.62 288 ARG A CA 1
ATOM 2252 C C . ARG A 1 288 ? 17.606 -4.774 -39.077 1.00 97.62 288 ARG A C 1
ATOM 2254 O O . ARG A 1 288 ? 17.666 -5.961 -38.768 1.00 97.62 288 ARG A O 1
ATOM 2261 N N . ARG A 1 289 ? 16.995 -4.342 -40.170 1.00 94.56 289 ARG A N 1
ATOM 2262 C CA . ARG A 1 289 ? 16.522 -5.167 -41.283 1.00 94.56 289 ARG A CA 1
ATOM 2263 C C . ARG A 1 289 ? 16.893 -4.460 -42.602 1.00 94.56 289 ARG A C 1
ATOM 2265 O O . ARG A 1 289 ? 17.261 -3.288 -42.558 1.00 94.56 289 ARG A O 1
ATOM 2272 N N . PRO A 1 290 ? 16.839 -5.123 -43.770 1.00 90.44 290 PRO A N 1
ATOM 2273 C CA . PRO A 1 290 ? 17.386 -4.567 -45.017 1.00 90.44 290 PRO A CA 1
ATOM 2274 C C . PRO A 1 290 ? 16.851 -3.183 -45.418 1.00 90.44 290 PRO A C 1
ATOM 2276 O O . PRO A 1 290 ? 17.551 -2.422 -46.075 1.00 90.44 290 PRO A O 1
ATOM 2279 N N . ASP A 1 291 ? 15.615 -2.869 -45.037 1.00 89.94 291 ASP A N 1
ATOM 2280 C CA . ASP A 1 291 ? 14.893 -1.641 -45.371 1.00 89.94 291 ASP A CA 1
ATOM 2281 C C . ASP A 1 291 ? 14.742 -0.662 -44.192 1.00 89.94 291 ASP A C 1
ATOM 2283 O O . ASP A 1 291 ? 14.203 0.425 -44.390 1.00 89.94 291 ASP A O 1
ATOM 2287 N N . ASN A 1 292 ? 15.154 -1.033 -42.972 1.00 91.81 292 ASN A N 1
ATOM 2288 C CA . ASN A 1 292 ? 14.885 -0.231 -41.778 1.00 91.81 292 ASN A CA 1
ATOM 2289 C C . ASN A 1 292 ? 15.887 -0.475 -40.640 1.00 91.81 292 ASN A C 1
ATOM 2291 O O . ASN A 1 292 ? 16.287 -1.607 -40.372 1.00 91.81 292 ASN A O 1
ATOM 2295 N N . GLU A 1 293 ? 16.196 0.581 -39.899 1.00 95.56 293 GLU A N 1
ATOM 2296 C CA . GLU A 1 293 ? 16.981 0.534 -38.667 1.00 95.56 293 GLU A CA 1
ATOM 2297 C C . GLU A 1 293 ? 16.239 1.267 -37.548 1.00 95.56 293 GLU A C 1
ATOM 2299 O O . GLU A 1 293 ? 15.598 2.288 -37.790 1.00 95.56 293 GLU A O 1
ATOM 2304 N N . LEU A 1 294 ? 16.304 0.736 -36.327 1.00 96.88 294 LEU A N 1
ATOM 2305 C CA . LEU A 1 294 ? 15.673 1.314 -35.145 1.00 96.88 294 LEU A CA 1
ATOM 2306 C C . LEU A 1 294 ? 16.685 1.460 -34.018 1.00 96.88 294 LEU A C 1
ATOM 2308 O O . LEU A 1 294 ? 17.378 0.504 -33.660 1.00 96.88 294 LEU A O 1
ATOM 2312 N N . LYS A 1 295 ? 16.688 2.647 -33.412 1.00 98.00 295 LYS A N 1
ATOM 2313 C CA . LYS A 1 295 ? 17.301 2.887 -32.103 1.00 98.00 295 LYS A CA 1
ATOM 2314 C C . LYS A 1 295 ? 16.240 2.694 -31.027 1.00 98.00 295 LYS A C 1
ATOM 2316 O O . LYS A 1 295 ? 15.236 3.414 -31.020 1.00 98.00 295 LYS A O 1
ATOM 2321 N N . VAL A 1 296 ? 16.426 1.704 -30.166 1.00 98.38 296 VAL A N 1
ATOM 2322 C CA . VAL A 1 296 ? 15.429 1.297 -29.172 1.00 98.38 296 VAL A CA 1
ATOM 2323 C C . VAL A 1 296 ? 15.949 1.594 -27.773 1.00 98.38 296 VAL A C 1
ATOM 2325 O O . VAL A 1 296 ? 17.020 1.123 -27.402 1.00 98.38 296 VAL A O 1
ATOM 2328 N N . GLU A 1 297 ? 15.159 2.348 -27.012 1.00 98.31 297 GLU A N 1
ATOM 2329 C CA . GLU A 1 297 ? 15.351 2.535 -25.574 1.00 98.31 297 GLU A CA 1
ATOM 2330 C C . GLU A 1 297 ? 14.598 1.433 -24.828 1.00 98.31 297 GLU A C 1
ATOM 2332 O O . GLU A 1 297 ? 13.412 1.212 -25.092 1.00 98.31 297 GLU A O 1
ATOM 2337 N N . VAL A 1 298 ? 15.252 0.758 -23.893 1.00 98.00 298 VAL A N 1
ATOM 2338 C CA . VAL A 1 298 ? 14.719 -0.363 -23.122 1.00 98.00 298 VAL A CA 1
ATOM 2339 C C . VAL A 1 298 ? 14.671 0.006 -21.645 1.00 98.00 298 VAL A C 1
ATOM 2341 O O . VAL A 1 298 ? 15.684 0.202 -20.984 1.00 98.00 298 VAL A O 1
ATOM 2344 N N . LYS A 1 299 ? 13.468 0.028 -21.072 1.00 96.44 299 LYS A N 1
ATOM 2345 C CA . LYS A 1 299 ? 13.255 0.257 -19.640 1.00 96.44 299 LYS A CA 1
ATOM 2346 C C . LYS A 1 299 ? 12.674 -0.988 -18.990 1.00 96.44 299 LYS A C 1
ATOM 2348 O O . LYS A 1 299 ? 11.629 -1.489 -19.397 1.00 96.44 299 LYS A O 1
ATOM 2353 N N . GLY A 1 300 ? 13.353 -1.490 -17.965 1.00 94.06 300 GLY A N 1
ATOM 2354 C CA . GLY A 1 300 ? 12.880 -2.596 -17.139 1.00 94.06 300 GLY A CA 1
ATOM 2355 C C . GLY A 1 300 ? 12.410 -2.106 -15.779 1.00 94.06 300 GLY A C 1
ATOM 2356 O O . GLY A 1 300 ? 13.115 -1.336 -15.134 1.00 94.06 300 GLY A O 1
ATOM 2357 N N . THR A 1 301 ? 11.258 -2.585 -15.312 1.00 89.56 301 THR A N 1
ATOM 2358 C CA . THR A 1 301 ? 10.750 -2.228 -13.982 1.00 89.56 301 THR A CA 1
ATOM 2359 C C . THR A 1 301 ? 9.958 -3.365 -13.341 1.00 89.56 301 THR A C 1
ATOM 2361 O O . THR A 1 301 ? 9.274 -4.144 -14.013 1.00 89.56 301 THR A O 1
ATOM 2364 N N . THR A 1 302 ? 10.020 -3.460 -12.012 1.00 85.12 302 THR A N 1
ATOM 2365 C CA . THR A 1 302 ? 9.093 -4.309 -11.243 1.00 85.12 302 THR A CA 1
ATOM 2366 C C . THR A 1 302 ? 7.715 -3.650 -11.106 1.00 85.12 302 THR A C 1
ATOM 2368 O O . THR A 1 302 ? 6.756 -4.328 -10.741 1.00 85.12 302 THR A O 1
ATOM 2371 N N . SER A 1 303 ? 7.606 -2.350 -11.421 1.00 81.81 303 SER A N 1
ATOM 2372 C CA . SER A 1 303 ? 6.381 -1.556 -11.320 1.00 81.81 303 SER A CA 1
ATOM 2373 C C . SER A 1 303 ? 5.391 -1.787 -12.468 1.00 81.81 303 SER A C 1
ATOM 2375 O O . SER A 1 303 ? 5.534 -2.713 -13.268 1.00 81.81 303 SER A O 1
ATOM 2377 N N . THR A 1 304 ? 4.350 -0.952 -12.545 1.00 78.38 304 THR A N 1
ATOM 2378 C CA . THR A 1 304 ? 3.383 -0.958 -13.658 1.00 78.38 304 THR A CA 1
ATOM 2379 C C . THR A 1 304 ? 3.925 -0.325 -14.942 1.00 78.38 304 THR A C 1
ATOM 2381 O O . THR A 1 304 ? 3.280 -0.451 -15.977 1.00 78.38 304 THR A O 1
ATOM 2384 N N . GLY A 1 305 ? 5.097 0.322 -14.903 1.00 80.88 305 GLY A N 1
ATOM 2385 C CA . GLY A 1 305 ? 5.700 0.953 -16.082 1.00 80.88 305 GLY A CA 1
ATOM 2386 C C . GLY A 1 305 ? 5.009 2.240 -16.535 1.00 80.88 305 GLY A C 1
ATOM 2387 O O . GLY A 1 305 ? 5.164 2.630 -17.688 1.00 80.88 305 GLY A O 1
ATOM 2388 N N . THR A 1 306 ? 4.236 2.893 -15.658 1.00 82.19 306 THR A N 1
ATOM 2389 C CA . THR A 1 306 ? 3.563 4.171 -15.962 1.00 82.19 306 THR A CA 1
ATOM 2390 C C . THR A 1 306 ? 4.536 5.328 -16.125 1.00 82.19 306 THR A C 1
ATOM 2392 O O . THR A 1 306 ? 4.290 6.229 -16.928 1.00 82.19 306 THR A O 1
ATOM 2395 N N . ASP A 1 307 ? 5.636 5.277 -15.381 1.00 83.62 307 ASP A N 1
ATOM 2396 C CA . ASP A 1 307 ? 6.662 6.302 -15.324 1.00 83.62 307 ASP A CA 1
ATOM 2397 C C . ASP A 1 307 ? 8.020 5.648 -15.572 1.00 83.62 307 ASP A C 1
ATOM 2399 O O . ASP A 1 307 ? 8.315 4.575 -15.043 1.00 83.62 307 ASP A O 1
ATOM 2403 N N . ILE A 1 308 ? 8.841 6.293 -16.398 1.00 89.88 308 ILE A N 1
ATOM 2404 C CA . ILE A 1 308 ? 10.182 5.827 -16.748 1.00 89.88 308 ILE A CA 1
ATOM 2405 C C . ILE A 1 308 ? 11.192 6.943 -16.526 1.00 89.88 308 ILE A C 1
ATOM 2407 O O . ILE A 1 308 ? 10.900 8.124 -16.725 1.00 89.88 308 ILE A O 1
ATOM 2411 N N . LEU A 1 309 ? 12.403 6.559 -16.138 1.00 89.56 309 LEU A N 1
ATOM 2412 C CA . LEU A 1 309 ? 13.512 7.488 -16.005 1.00 89.56 309 LEU A CA 1
ATOM 2413 C C . LEU A 1 309 ? 14.258 7.599 -17.334 1.00 89.56 309 LEU A C 1
ATOM 2415 O O . LEU A 1 309 ? 14.709 6.586 -17.860 1.00 89.56 309 LEU A O 1
ATOM 2419 N N . LEU A 1 310 ? 14.425 8.822 -17.836 1.00 91.94 310 LEU A N 1
ATOM 2420 C CA . LEU A 1 310 ? 15.224 9.100 -19.027 1.00 91.94 310 LEU A CA 1
ATOM 2421 C C . LEU A 1 310 ? 16.373 10.052 -18.703 1.00 91.94 310 LEU A C 1
ATOM 2423 O O . LEU A 1 310 ? 16.190 11.048 -17.995 1.00 91.94 310 LEU A O 1
ATOM 2427 N N . THR A 1 311 ? 17.555 9.788 -19.257 1.00 91.44 311 THR A N 1
ATOM 2428 C CA . THR A 1 311 ? 18.666 10.744 -19.203 1.00 91.44 311 THR A CA 1
ATOM 2429 C C . THR A 1 311 ? 18.513 11.839 -20.260 1.00 91.44 311 THR A C 1
ATOM 2431 O O . THR A 1 311 ? 17.799 11.709 -21.255 1.00 91.44 311 THR A O 1
ATOM 2434 N N . ARG A 1 312 ? 19.232 12.958 -20.082 1.00 91.44 312 ARG A N 1
ATOM 2435 C CA . ARG A 1 312 ? 19.256 14.045 -21.079 1.00 91.44 312 ARG A CA 1
ATOM 2436 C C . ARG A 1 312 ? 19.667 13.540 -22.466 1.00 91.44 312 ARG A C 1
ATOM 2438 O O . ARG A 1 312 ? 19.131 14.023 -23.459 1.00 91.44 312 ARG A O 1
ATOM 2445 N N . ASN A 1 313 ? 20.634 12.626 -22.532 1.00 93.19 313 ASN A N 1
ATOM 2446 C CA . ASN A 1 313 ? 21.153 12.126 -23.801 1.00 93.19 313 ASN A CA 1
ATOM 2447 C C . ASN A 1 313 ? 20.139 11.211 -24.492 1.00 93.19 313 ASN A C 1
ATOM 2449 O O . ASN A 1 313 ? 19.922 11.391 -25.685 1.00 93.19 313 ASN A O 1
ATOM 2453 N N . GLU A 1 314 ? 19.457 10.339 -23.743 1.00 94.94 314 GLU A N 1
ATOM 2454 C CA . GLU A 1 314 ? 18.350 9.513 -24.255 1.00 94.94 314 GLU A CA 1
ATOM 2455 C C . GLU A 1 314 ? 17.238 10.394 -24.844 1.00 94.94 314 GLU A C 1
ATOM 2457 O O . GLU A 1 314 ? 16.833 10.212 -25.992 1.00 94.94 314 GLU A O 1
ATOM 2462 N N . VAL A 1 315 ? 16.807 11.434 -24.115 1.00 94.75 315 VAL A N 1
ATOM 2463 C CA . VAL A 1 315 ? 15.787 12.383 -24.604 1.00 94.75 315 VAL A CA 1
ATOM 2464 C C . VAL A 1 315 ? 16.229 13.057 -25.906 1.00 94.75 315 VAL A C 1
ATOM 2466 O O . VAL A 1 315 ? 15.460 13.120 -26.866 1.00 94.75 315 VAL A O 1
ATOM 2469 N N . LEU A 1 316 ? 17.462 13.572 -25.963 1.00 94.75 316 LEU A N 1
ATOM 2470 C CA . LEU A 1 316 ? 17.982 14.233 -27.164 1.00 94.75 316 LEU A CA 1
ATOM 2471 C C . LEU A 1 316 ? 18.088 13.264 -28.348 1.00 94.75 316 LEU A C 1
ATOM 2473 O O . LEU A 1 316 ? 17.686 13.615 -29.460 1.00 94.75 316 LEU A O 1
ATOM 2477 N N . LEU A 1 317 ? 18.593 12.052 -28.108 1.00 95.94 317 LEU A N 1
ATOM 2478 C CA . LEU A 1 317 ? 18.758 11.032 -29.133 1.00 95.94 317 LEU A CA 1
ATOM 2479 C C . LEU A 1 317 ? 17.406 10.612 -29.702 1.00 95.94 317 LEU A C 1
ATOM 2481 O O . LEU A 1 317 ? 17.215 10.715 -30.914 1.00 95.94 317 LEU A O 1
ATOM 2485 N N . HIS A 1 318 ? 16.446 10.224 -28.861 1.00 96.19 318 HIS A N 1
ATOM 2486 C CA . HIS A 1 318 ? 15.145 9.738 -29.325 1.00 96.19 318 HIS A CA 1
ATOM 2487 C C . HIS A 1 318 ? 14.289 10.839 -29.955 1.00 96.19 318 HIS A C 1
ATOM 2489 O O . HIS A 1 318 ? 13.520 10.556 -30.872 1.00 96.19 318 HIS A O 1
ATOM 2495 N N . ARG A 1 319 ? 14.483 12.107 -29.567 1.00 95.31 319 ARG A N 1
ATOM 2496 C CA . ARG A 1 319 ? 13.889 13.244 -30.285 1.00 95.31 319 ARG A CA 1
ATOM 2497 C C . ARG A 1 319 ? 14.456 13.378 -31.703 1.00 95.31 319 ARG A C 1
ATOM 2499 O O . ARG A 1 319 ? 13.705 13.666 -32.629 1.00 95.31 319 ARG A O 1
ATOM 2506 N N . SER A 1 320 ? 15.764 13.172 -31.876 1.00 95.75 320 SER A N 1
ATOM 2507 C CA . SER A 1 320 ? 16.438 13.285 -33.180 1.00 95.75 320 SER A CA 1
ATOM 2508 C C . SER A 1 320 ? 16.228 12.075 -34.096 1.00 95.75 320 SER A C 1
ATOM 2510 O O . SER A 1 320 ? 16.222 12.224 -35.313 1.00 95.75 320 SER A O 1
ATOM 2512 N N . ALA A 1 321 ? 16.059 10.887 -33.512 1.00 95.25 321 ALA A N 1
ATOM 2513 C CA . ALA A 1 321 ? 15.954 9.626 -34.236 1.00 95.25 321 ALA A CA 1
ATOM 2514 C C . ALA A 1 321 ? 14.532 9.333 -34.737 1.00 95.25 321 ALA A C 1
ATOM 2516 O O . ALA A 1 321 ? 14.356 8.431 -35.549 1.00 95.25 321 ALA A O 1
ATOM 2517 N N . TYR A 1 322 ? 13.518 10.075 -34.280 1.00 95.81 322 TYR A N 1
ATOM 2518 C CA . TYR A 1 322 ? 12.142 9.919 -34.748 1.00 95.81 322 TYR A CA 1
ATOM 2519 C C . TYR A 1 322 ? 12.032 10.119 -36.276 1.00 95.81 322 TYR A C 1
ATOM 2521 O O . TYR A 1 322 ? 12.560 11.106 -36.793 1.00 95.81 322 TYR A O 1
ATOM 2529 N N . PRO A 1 323 ? 11.304 9.254 -37.015 1.00 96.44 323 PRO A N 1
ATOM 2530 C CA . PRO A 1 323 ? 10.462 8.145 -36.539 1.00 96.44 323 PRO A CA 1
ATOM 2531 C C . PRO A 1 323 ? 11.184 6.788 -36.416 1.00 96.44 323 PRO A C 1
ATOM 2533 O O . PRO A 1 323 ? 10.564 5.797 -36.040 1.00 96.44 323 PRO A O 1
ATOM 2536 N N . ASN A 1 324 ? 12.480 6.718 -36.714 1.00 96.75 324 ASN A N 1
ATOM 2537 C CA . ASN A 1 324 ? 13.281 5.487 -36.706 1.00 96.75 324 ASN A CA 1
ATOM 2538 C C . ASN A 1 324 ? 13.790 5.149 -35.294 1.00 96.75 324 ASN A C 1
ATOM 2540 O O . ASN A 1 324 ? 14.962 4.843 -35.058 1.00 96.75 324 ASN A O 1
ATOM 2544 N N . ASN A 1 325 ? 12.885 5.244 -34.325 1.00 97.88 325 ASN A N 1
ATOM 2545 C CA . ASN A 1 325 ? 13.137 5.005 -32.918 1.00 97.88 325 ASN A CA 1
ATOM 2546 C C . ASN A 1 325 ? 11.988 4.207 -32.291 1.00 97.88 325 ASN A C 1
ATOM 2548 O O . ASN A 1 325 ? 10.862 4.197 -32.800 1.00 97.88 325 ASN A O 1
ATOM 2552 N N . ALA A 1 326 ? 12.264 3.557 -31.167 1.00 98.06 326 ALA A N 1
ATOM 2553 C CA . ALA A 1 326 ? 11.242 2.885 -30.378 1.00 98.06 326 ALA A CA 1
ATOM 2554 C C . ALA A 1 326 ? 11.519 3.014 -28.879 1.00 98.06 326 ALA A C 1
ATOM 2556 O O . ALA A 1 326 ? 12.661 3.223 -28.467 1.00 98.06 326 ALA A O 1
ATOM 2557 N N . LEU A 1 327 ? 10.460 2.867 -28.089 1.00 98.00 327 LEU A N 1
ATOM 2558 C CA . LEU A 1 327 ? 10.529 2.654 -26.648 1.00 98.00 327 LEU A CA 1
ATOM 2559 C C . LEU A 1 327 ? 9.992 1.258 -26.341 1.00 98.00 327 LEU A C 1
ATOM 2561 O O . LEU A 1 327 ? 8.899 0.895 -26.777 1.00 98.00 327 LEU A O 1
ATOM 2565 N N . ALA A 1 328 ? 10.749 0.499 -25.563 1.00 98.19 328 ALA A N 1
ATOM 2566 C CA . ALA A 1 328 ? 10.355 -0.783 -25.016 1.00 98.19 328 ALA A CA 1
ATOM 2567 C C . ALA A 1 328 ? 10.324 -0.685 -23.489 1.00 98.19 328 ALA A C 1
ATOM 2569 O O . ALA A 1 328 ? 11.357 -0.496 -22.853 1.00 98.19 328 ALA A O 1
ATOM 2570 N N . VAL A 1 329 ? 9.147 -0.832 -22.885 1.00 97.38 329 VAL A N 1
ATOM 2571 C CA . VAL A 1 329 ? 8.995 -0.904 -21.428 1.00 97.38 329 VAL A CA 1
ATOM 2572 C C . VAL A 1 329 ? 8.598 -2.321 -21.049 1.00 97.38 329 VAL A C 1
ATOM 2574 O O . VAL A 1 329 ? 7.515 -2.785 -21.398 1.00 97.38 329 VAL A O 1
ATOM 2577 N N . VAL A 1 330 ? 9.468 -3.016 -20.321 1.00 96.75 330 VAL A N 1
ATOM 2578 C CA . VAL A 1 330 ? 9.185 -4.336 -19.755 1.00 96.75 330 VAL A CA 1
ATOM 2579 C C . VAL A 1 330 ? 8.830 -4.155 -18.286 1.00 96.75 330 VAL A C 1
ATOM 2581 O O . VAL A 1 330 ? 9.700 -3.971 -17.433 1.00 96.75 330 VAL A O 1
ATOM 2584 N N . HIS A 1 331 ? 7.531 -4.181 -18.000 1.00 90.00 331 HIS A N 1
ATOM 2585 C CA . HIS A 1 331 ? 6.983 -3.919 -16.673 1.00 90.00 331 HIS A CA 1
ATOM 2586 C C . HIS A 1 331 ? 6.542 -5.203 -15.968 1.00 90.00 331 HIS A C 1
ATOM 2588 O O . HIS A 1 331 ? 6.460 -6.271 -16.579 1.00 90.00 331 HIS A O 1
ATOM 2594 N N . SER A 1 332 ? 6.232 -5.107 -14.673 1.00 84.00 332 SER A N 1
ATOM 2595 C CA . SER A 1 332 ? 5.821 -6.247 -13.841 1.00 84.00 332 SER A CA 1
ATOM 2596 C C . SER A 1 332 ? 6.839 -7.396 -13.858 1.00 84.00 332 SER A C 1
ATOM 2598 O O . SER A 1 332 ? 6.482 -8.576 -13.857 1.00 84.00 332 SER A O 1
ATOM 2600 N N . VAL A 1 333 ? 8.129 -7.049 -13.899 1.00 89.25 333 VAL A N 1
ATOM 2601 C CA . VAL A 1 333 ? 9.231 -8.007 -13.773 1.00 89.25 333 VAL A CA 1
ATOM 2602 C C . VAL A 1 333 ? 9.238 -8.590 -12.361 1.00 89.25 333 VAL A C 1
ATOM 2604 O O . VAL A 1 333 ? 9.186 -7.859 -11.373 1.00 89.25 333 VAL A O 1
ATOM 2607 N N . HIS A 1 334 ? 9.335 -9.915 -12.254 1.00 85.25 334 HIS A N 1
ATOM 2608 C CA . HIS A 1 334 ? 9.461 -10.601 -10.973 1.00 85.25 334 HIS A CA 1
ATOM 2609 C C . HIS A 1 334 ? 10.936 -10.750 -10.603 1.00 85.25 334 HIS A C 1
ATOM 2611 O O . HIS A 1 334 ? 11.706 -11.350 -11.358 1.00 85.25 334 HIS A O 1
ATOM 2617 N N . LEU A 1 335 ? 11.317 -10.238 -9.432 1.00 86.56 335 LEU A N 1
ATOM 2618 C CA . LEU A 1 335 ? 12.691 -10.255 -8.942 1.00 86.56 335 LEU A CA 1
ATOM 2619 C C . LEU A 1 335 ? 12.830 -11.212 -7.751 1.00 86.56 335 LEU A C 1
ATOM 2621 O O . LEU A 1 335 ? 12.374 -10.925 -6.649 1.00 86.56 335 LEU A O 1
ATOM 2625 N N . ASP A 1 336 ? 13.500 -12.336 -7.983 1.00 84.00 336 ASP A N 1
ATOM 2626 C CA . ASP A 1 336 ? 13.853 -13.328 -6.973 1.00 84.00 336 ASP A CA 1
ATOM 2627 C C . ASP A 1 336 ? 15.160 -12.936 -6.267 1.00 84.00 336 ASP A C 1
ATOM 2629 O O . ASP A 1 336 ? 16.202 -12.730 -6.899 1.00 84.00 336 ASP A O 1
ATOM 2633 N N . ARG A 1 337 ? 15.082 -12.839 -4.938 1.00 81.44 337 ARG A N 1
ATOM 2634 C CA . ARG A 1 337 ? 16.153 -12.419 -4.022 1.00 81.44 337 ARG A CA 1
ATOM 2635 C C . ARG A 1 337 ? 16.633 -13.548 -3.108 1.00 81.44 337 ARG A C 1
ATOM 2637 O O . ARG A 1 337 ? 17.430 -13.303 -2.209 1.00 81.44 337 ARG A O 1
ATOM 2644 N N . SER A 1 338 ? 16.138 -14.769 -3.307 1.00 76.12 338 SER A N 1
ATOM 2645 C CA . SER A 1 338 ? 16.443 -15.923 -2.453 1.00 76.12 338 SER A CA 1
ATOM 2646 C C . SER A 1 338 ? 17.913 -16.354 -2.520 1.00 76.12 338 SER A C 1
ATOM 2648 O O . SER A 1 338 ? 18.434 -16.953 -1.579 1.00 76.12 338 SER A O 1
ATOM 2650 N N . ALA A 1 339 ? 18.598 -16.032 -3.619 1.00 78.06 339 ALA A N 1
ATOM 2651 C CA . ALA A 1 339 ? 20.009 -16.319 -3.831 1.00 78.06 339 ALA A CA 1
ATOM 2652 C C . ALA A 1 339 ? 20.891 -15.074 -3.644 1.00 78.06 339 ALA A C 1
ATOM 2654 O O . ALA A 1 339 ? 20.443 -13.936 -3.765 1.00 78.06 339 ALA A O 1
ATOM 2655 N N . SER A 1 340 ? 22.193 -15.296 -3.431 1.00 78.44 340 SER A N 1
ATOM 2656 C CA . SER A 1 340 ? 23.194 -14.221 -3.324 1.00 78.44 340 SER A CA 1
ATOM 2657 C C . SER A 1 340 ? 23.293 -13.344 -4.577 1.00 78.44 340 SER A C 1
ATOM 2659 O O . SER A 1 340 ? 23.659 -12.174 -4.481 1.00 78.44 340 SER A O 1
ATOM 2661 N N . GLN A 1 341 ? 22.958 -13.894 -5.748 1.00 85.56 341 GLN A N 1
ATOM 2662 C CA . GLN A 1 341 ? 22.740 -13.127 -6.969 1.00 85.56 341 GLN A CA 1
ATOM 2663 C C . GLN A 1 341 ? 21.243 -13.089 -7.297 1.00 85.56 341 GLN A C 1
ATOM 2665 O O . GLN A 1 341 ? 20.654 -14.152 -7.516 1.00 85.56 341 GLN A O 1
ATOM 2670 N N . PRO A 1 342 ? 20.637 -11.892 -7.378 1.00 89.88 342 PRO A N 1
ATOM 2671 C CA . PRO A 1 342 ? 19.223 -11.754 -7.685 1.00 89.88 342 PRO A CA 1
ATOM 2672 C C . PRO A 1 342 ? 18.934 -12.170 -9.131 1.00 89.88 342 PRO A C 1
ATOM 2674 O O . PRO A 1 342 ? 19.752 -11.957 -10.033 1.00 89.88 342 PRO A O 1
ATOM 2677 N N . ARG A 1 343 ? 17.752 -12.745 -9.361 1.00 90.75 343 ARG A N 1
ATOM 2678 C CA . ARG A 1 343 ? 17.300 -13.202 -10.682 1.00 90.75 343 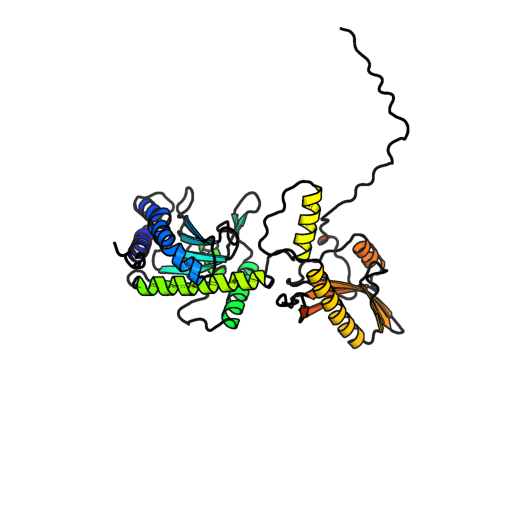ARG A CA 1
ATOM 2679 C C . ARG A 1 343 ? 15.991 -12.532 -11.063 1.00 90.75 343 ARG A C 1
ATOM 2681 O O . ARG A 1 343 ? 15.050 -12.524 -10.281 1.00 90.75 343 ARG A O 1
ATOM 2688 N N . ALA A 1 344 ? 15.919 -12.006 -12.279 1.00 93.00 344 ALA A N 1
ATOM 2689 C CA . ALA A 1 344 ? 14.704 -11.415 -12.824 1.00 93.00 344 ALA A CA 1
ATOM 2690 C C . ALA A 1 344 ? 14.029 -12.375 -13.813 1.00 93.00 344 ALA A C 1
ATOM 2692 O O . ALA A 1 344 ? 14.695 -13.082 -14.569 1.00 93.00 344 ALA A O 1
ATOM 2693 N N . SER A 1 345 ? 12.700 -12.408 -13.806 1.00 92.12 345 SER A N 1
ATOM 2694 C CA . SER A 1 345 ? 11.886 -13.296 -14.642 1.00 92.12 345 SER A CA 1
ATOM 2695 C C . SER A 1 345 ? 10.539 -12.656 -14.986 1.00 92.12 345 SER A C 1
ATOM 2697 O O . SER A 1 345 ? 10.174 -11.621 -14.429 1.00 92.12 345 SER A O 1
ATOM 2699 N N . GLY A 1 346 ? 9.797 -13.259 -15.919 1.00 91.06 346 GLY A N 1
ATOM 2700 C CA . GLY A 1 346 ? 8.502 -12.726 -16.353 1.00 91.06 346 GLY A CA 1
ATOM 2701 C C . GLY A 1 346 ? 8.639 -11.392 -17.091 1.00 91.06 346 GLY A C 1
ATOM 2702 O O . GLY A 1 346 ? 9.573 -11.227 -17.878 1.00 91.06 346 GLY A O 1
ATOM 2703 N N . GLY A 1 347 ? 7.719 -10.467 -16.838 1.00 90.94 347 GLY A N 1
ATOM 2704 C CA . GLY A 1 347 ? 7.659 -9.161 -17.490 1.00 90.94 347 GLY A CA 1
ATOM 2705 C C . GLY A 1 347 ? 6.697 -9.117 -18.680 1.00 90.94 347 GLY A C 1
ATOM 2706 O O . GLY A 1 347 ? 6.610 -10.067 -19.460 1.00 90.94 347 GLY A O 1
ATOM 2707 N N . VAL A 1 348 ? 5.975 -8.005 -18.805 1.00 91.50 348 VAL A N 1
ATOM 2708 C CA . VAL A 1 348 ? 5.063 -7.696 -19.913 1.00 91.50 348 VAL A CA 1
ATOM 2709 C C . VAL A 1 348 ? 5.663 -6.548 -20.719 1.00 91.50 348 VAL A C 1
ATOM 2711 O O . VAL A 1 348 ? 6.030 -5.523 -20.150 1.00 91.50 348 VAL A O 1
ATOM 2714 N N . LEU A 1 349 ? 5.794 -6.740 -22.033 1.00 97.06 349 LEU A N 1
ATOM 2715 C CA . LEU A 1 349 ? 6.373 -5.753 -22.943 1.00 97.06 349 LEU A CA 1
ATOM 2716 C C . LEU A 1 349 ? 5.299 -4.792 -23.468 1.00 97.06 349 LEU A C 1
ATOM 2718 O O . LEU A 1 349 ? 4.339 -5.219 -24.110 1.00 97.06 349 LEU A O 1
ATOM 2722 N N . ILE A 1 350 ? 5.528 -3.497 -23.269 1.00 96.62 350 ILE A N 1
ATOM 2723 C CA . ILE A 1 350 ? 4.913 -2.402 -24.020 1.00 96.62 350 ILE A CA 1
ATOM 2724 C C . ILE A 1 350 ? 5.950 -1.932 -25.040 1.00 96.62 350 ILE A C 1
ATOM 2726 O O . ILE A 1 350 ? 7.041 -1.515 -24.658 1.00 96.62 350 ILE A O 1
ATOM 2730 N N . PHE A 1 351 ? 5.626 -2.021 -26.329 1.00 97.44 351 PHE A N 1
ATOM 2731 C CA . PHE A 1 351 ? 6.519 -1.615 -27.412 1.00 97.44 351 PHE A CA 1
ATOM 2732 C C . PHE A 1 351 ? 5.861 -0.517 -28.250 1.00 97.44 351 PHE A C 1
ATOM 2734 O O . PHE A 1 351 ? 4.826 -0.742 -28.880 1.00 97.44 351 PHE A O 1
ATOM 2741 N N . GLU A 1 352 ? 6.462 0.669 -28.253 1.00 97.19 352 GLU A N 1
ATOM 2742 C CA . GLU A 1 352 ? 5.983 1.842 -28.979 1.00 97.19 352 GLU A CA 1
ATOM 2743 C C . GLU A 1 352 ? 6.938 2.176 -30.126 1.00 97.19 352 GLU A C 1
ATOM 2745 O O . GLU A 1 352 ? 8.098 2.528 -29.908 1.00 97.19 352 GLU A O 1
ATOM 2750 N N . HIS A 1 353 ? 6.445 2.087 -31.362 1.00 95.38 353 HIS A N 1
ATOM 2751 C CA . HIS A 1 353 ? 7.184 2.458 -32.565 1.00 95.38 353 HIS A CA 1
ATOM 2752 C C . HIS A 1 353 ? 6.222 2.999 -33.647 1.00 95.38 353 HIS A C 1
ATOM 2754 O O . HIS A 1 353 ? 5.249 2.314 -33.974 1.00 95.38 353 HIS A O 1
ATOM 2760 N N . PRO A 1 354 ? 6.476 4.189 -34.230 1.00 96.88 354 PRO A N 1
ATOM 2761 C CA . PRO A 1 354 ? 7.505 5.149 -33.831 1.00 96.88 354 PRO A CA 1
ATOM 2762 C C . PRO A 1 354 ? 7.171 5.786 -32.478 1.00 96.88 354 PRO A C 1
ATOM 2764 O O . PRO A 1 354 ? 6.010 6.085 -32.193 1.00 96.88 354 PRO A O 1
ATOM 2767 N N . TRP A 1 355 ? 8.184 6.025 -31.647 1.00 96.81 355 TRP A N 1
ATOM 2768 C CA . TRP A 1 355 ? 7.971 6.639 -30.338 1.00 96.81 355 TRP A CA 1
ATOM 2769 C C . TRP A 1 355 ? 8.171 8.154 -30.395 1.00 96.81 355 TRP A C 1
ATOM 2771 O O . TRP A 1 355 ? 9.293 8.656 -30.502 1.00 96.81 355 TRP A O 1
ATOM 2781 N N . LYS A 1 356 ? 7.068 8.903 -30.314 1.00 95.94 356 LYS A N 1
ATOM 2782 C CA . LYS A 1 356 ? 7.095 10.365 -30.239 1.00 95.94 356 LYS A CA 1
ATOM 2783 C C . LYS A 1 356 ? 7.050 10.816 -28.780 1.00 95.94 356 LYS A C 1
ATOM 2785 O O . LYS A 1 356 ? 6.019 10.672 -28.128 1.00 95.94 356 LYS A O 1
ATOM 2790 N N . LEU A 1 357 ? 8.137 11.419 -28.301 1.00 92.31 357 LEU A N 1
ATOM 2791 C CA . LEU A 1 357 ? 8.195 12.029 -26.970 1.00 92.31 357 LEU A CA 1
ATOM 2792 C C . LEU A 1 357 ? 7.117 13.112 -26.808 1.00 92.31 357 LEU A C 1
ATOM 2794 O O . LEU A 1 357 ? 7.025 14.045 -27.610 1.00 92.31 357 LEU A O 1
ATOM 2798 N N . ASP A 1 358 ? 6.320 12.986 -25.749 1.00 91.12 358 ASP A N 1
ATOM 2799 C CA . ASP A 1 358 ? 5.348 13.993 -25.333 1.00 91.12 358 ASP A CA 1
ATOM 2800 C C . ASP A 1 358 ? 5.988 14.928 -24.302 1.00 91.12 358 ASP A C 1
ATOM 2802 O O . ASP A 1 358 ? 6.143 14.584 -23.129 1.00 91.12 358 ASP A O 1
ATOM 2806 N N . GLU A 1 359 ? 6.355 16.129 -24.747 1.00 87.44 359 GLU A N 1
ATOM 2807 C CA . GLU A 1 359 ? 6.995 17.151 -23.910 1.00 87.44 359 GLU A CA 1
ATOM 2808 C C . GLU A 1 359 ? 6.140 17.544 -22.697 1.00 87.44 359 GLU A C 1
ATOM 2810 O O . GLU A 1 359 ? 6.686 17.915 -21.663 1.00 87.44 359 GLU A O 1
ATOM 2815 N N . SER A 1 360 ? 4.807 17.438 -22.788 1.00 87.75 360 SER A N 1
ATOM 2816 C CA . SER A 1 360 ? 3.914 17.771 -21.670 1.00 87.75 360 SER A CA 1
ATOM 2817 C C . SER A 1 360 ? 3.984 16.756 -20.525 1.00 87.75 360 SER A C 1
ATOM 2819 O O . SER A 1 360 ? 3.568 17.057 -19.406 1.00 87.75 360 SER A O 1
ATOM 2821 N N . ARG A 1 361 ? 4.536 15.567 -20.797 1.00 87.94 361 ARG A N 1
ATOM 2822 C CA . ARG A 1 361 ? 4.721 14.477 -19.834 1.00 87.94 361 ARG A CA 1
ATOM 2823 C C . ARG A 1 361 ? 6.152 14.392 -19.297 1.00 87.94 361 ARG A C 1
ATOM 2825 O O . ARG A 1 361 ? 6.401 13.606 -18.388 1.00 87.94 361 ARG A O 1
ATOM 2832 N N . LEU A 1 362 ? 7.090 15.191 -19.815 1.00 88.12 362 LEU A N 1
ATOM 2833 C CA . LEU A 1 362 ? 8.463 15.225 -19.312 1.00 88.12 362 LEU A CA 1
ATOM 2834 C C . LEU A 1 362 ? 8.568 16.121 -18.075 1.00 88.12 362 LEU A C 1
ATOM 2836 O O . LEU A 1 362 ? 8.415 17.338 -18.151 1.00 88.12 362 LEU A O 1
ATOM 2840 N N . SER A 1 363 ? 8.896 15.505 -16.939 1.00 86.62 363 SER A N 1
ATOM 2841 C CA . SER A 1 363 ? 9.182 16.210 -15.689 1.00 86.62 363 SER A CA 1
ATOM 2842 C C . SER A 1 363 ? 10.684 16.154 -15.377 1.00 86.62 363 SER A C 1
ATOM 2844 O O . SER A 1 363 ? 11.223 15.074 -15.139 1.00 86.62 363 SER A O 1
ATOM 2846 N N . PRO A 1 364 ? 11.397 17.291 -15.389 1.00 87.44 364 PRO A N 1
ATOM 2847 C CA . PRO A 1 364 ? 12.823 17.325 -15.090 1.00 87.44 364 PRO A CA 1
ATOM 2848 C C . PRO A 1 364 ? 13.075 17.114 -13.592 1.00 87.44 364 PRO A C 1
ATOM 2850 O O . PRO A 1 364 ? 12.579 17.874 -12.763 1.00 87.44 364 PRO A O 1
ATOM 2853 N N . ILE A 1 365 ? 13.893 16.115 -13.254 1.00 81.69 365 ILE A N 1
ATOM 2854 C CA . ILE A 1 365 ? 14.222 15.772 -11.858 1.00 81.69 365 ILE A CA 1
ATOM 2855 C C . ILE A 1 365 ? 15.537 16.393 -11.361 1.00 81.69 365 ILE A C 1
ATOM 2857 O O . ILE A 1 365 ? 15.721 16.596 -10.165 1.00 81.69 365 ILE A O 1
ATOM 2861 N N . ALA A 1 366 ? 16.459 16.720 -12.270 1.00 84.75 366 ALA A N 1
ATOM 2862 C CA . ALA A 1 366 ? 17.741 17.341 -11.955 1.00 84.75 366 ALA A CA 1
ATOM 2863 C C . ALA A 1 366 ? 18.179 18.277 -13.083 1.00 84.75 366 ALA A C 1
ATOM 2865 O O . ALA A 1 366 ? 17.941 18.011 -14.262 1.00 84.75 366 ALA A O 1
ATOM 2866 N N . TYR A 1 367 ? 18.881 19.349 -12.717 1.00 86.75 367 TYR A N 1
ATOM 2867 C CA . TYR A 1 367 ? 19.423 20.321 -13.658 1.00 86.75 367 TYR A CA 1
ATOM 2868 C C . TYR A 1 367 ? 20.924 20.490 -13.463 1.00 86.75 367 TYR A C 1
ATOM 2870 O O . TYR A 1 367 ? 21.415 20.618 -12.343 1.00 86.75 367 TYR A O 1
ATOM 2878 N N . ARG A 1 368 ? 21.654 20.560 -14.579 1.00 84.69 368 ARG A N 1
ATOM 2879 C CA . ARG A 1 368 ? 23.031 21.054 -14.597 1.00 84.69 368 ARG A CA 1
ATOM 2880 C C . ARG A 1 368 ? 23.007 22.530 -14.973 1.00 84.69 368 ARG A C 1
ATOM 2882 O O . ARG A 1 368 ? 22.570 22.867 -16.069 1.00 84.69 368 ARG A O 1
ATOM 2889 N N . TYR A 1 369 ? 23.522 23.383 -14.093 1.00 86.62 369 TYR A N 1
ATOM 2890 C CA . TYR A 1 369 ? 23.764 24.790 -14.395 1.00 86.62 369 TYR A CA 1
ATOM 2891 C C . TYR A 1 369 ? 25.248 25.005 -14.697 1.00 86.62 369 TYR A C 1
ATOM 2893 O O . TYR A 1 369 ? 26.096 24.827 -13.822 1.00 86.62 369 TYR A O 1
ATOM 2901 N N . SER A 1 370 ? 25.563 25.355 -15.944 1.00 88.25 370 SER A N 1
ATOM 2902 C CA . SER A 1 370 ? 26.919 25.742 -16.337 1.00 88.25 370 SER A CA 1
ATOM 2903 C C . SER A 1 370 ? 27.143 27.218 -16.024 1.00 88.25 370 SER A C 1
ATOM 2905 O O . SER A 1 370 ? 26.283 28.050 -16.301 1.00 88.25 370 SER A O 1
ATOM 2907 N N . ARG A 1 371 ? 28.311 27.541 -15.471 1.00 87.38 371 ARG A N 1
ATOM 2908 C CA . ARG A 1 371 ? 28.784 28.914 -15.273 1.00 87.38 371 ARG A CA 1
ATOM 2909 C C . ARG A 1 371 ? 30.026 29.128 -16.118 1.00 87.38 371 ARG A C 1
ATOM 2911 O O . ARG A 1 371 ? 30.770 28.173 -16.348 1.00 87.38 371 ARG A O 1
ATOM 2918 N N . ASP A 1 372 ? 30.269 30.373 -16.500 1.00 87.69 372 ASP A N 1
ATOM 2919 C CA . ASP A 1 372 ? 31.575 30.756 -17.019 1.00 87.69 372 ASP A CA 1
ATOM 2920 C C . ASP A 1 372 ? 32.651 30.405 -15.986 1.00 87.69 372 ASP A C 1
ATOM 2922 O O . ASP A 1 372 ? 32.426 30.493 -14.770 1.00 87.69 372 ASP A O 1
ATOM 2926 N N . SER A 1 373 ? 33.815 29.969 -16.471 1.00 76.62 373 SER A N 1
ATOM 2927 C CA . SER A 1 373 ? 34.987 29.768 -15.624 1.00 76.62 373 SER A CA 1
ATOM 2928 C C . SER A 1 373 ? 35.242 31.039 -14.820 1.00 76.62 373 SER A C 1
ATOM 2930 O O . SER A 1 373 ? 35.198 32.137 -15.378 1.00 76.62 373 SER A O 1
ATOM 2932 N N . ALA A 1 374 ? 35.500 30.895 -13.517 1.00 74.44 374 ALA A N 1
ATOM 2933 C CA . ALA A 1 374 ? 35.888 32.035 -12.699 1.00 74.44 374 ALA A CA 1
ATOM 2934 C C . ALA A 1 374 ? 37.078 32.746 -13.373 1.00 74.44 374 ALA A C 1
ATOM 2936 O O . ALA A 1 374 ? 37.987 32.052 -13.842 1.00 74.44 374 ALA A O 1
ATOM 2937 N N . PRO A 1 375 ? 37.078 34.089 -13.451 1.00 68.69 375 PRO A N 1
ATOM 2938 C CA . PRO A 1 375 ? 38.250 34.821 -13.903 1.00 68.69 375 PRO A CA 1
ATOM 2939 C C . PRO A 1 375 ? 39.462 34.348 -13.094 1.00 68.69 375 PRO A C 1
ATOM 2941 O O . PRO A 1 375 ? 39.384 34.236 -11.871 1.00 68.69 375 PRO A O 1
ATOM 2944 N N . THR A 1 376 ? 40.563 34.026 -13.770 1.00 66.31 376 THR A N 1
ATOM 2945 C CA . THR A 1 376 ? 41.816 33.605 -13.123 1.00 66.31 376 THR A CA 1
ATOM 2946 C C . THR A 1 376 ? 42.508 34.741 -12.376 1.00 66.31 376 THR A C 1
ATOM 2948 O O . THR A 1 376 ? 43.403 34.475 -11.577 1.00 66.31 376 THR A O 1
ATOM 2951 N N . ASP A 1 377 ? 42.078 35.984 -12.597 1.00 64.50 377 ASP A N 1
ATOM 2952 C CA . ASP A 1 377 ? 42.558 37.135 -11.849 1.00 64.50 377 ASP A CA 1
ATOM 2953 C C . ASP A 1 377 ? 41.731 37.312 -10.568 1.00 64.50 377 ASP A C 1
ATOM 2955 O O . ASP A 1 377 ? 40.496 37.370 -10.632 1.00 64.50 377 ASP A O 1
ATOM 2959 N N . PRO A 1 378 ? 42.374 37.398 -9.387 1.00 56.03 378 PRO A N 1
ATOM 2960 C CA . PRO A 1 378 ? 41.660 37.723 -8.166 1.00 56.03 378 PRO A CA 1
ATOM 2961 C C . PRO A 1 378 ? 41.005 39.102 -8.335 1.00 56.03 378 PRO A C 1
ATOM 2963 O O . PRO A 1 378 ? 41.651 40.024 -8.837 1.00 56.03 378 PRO A O 1
ATOM 2966 N N . PRO A 1 379 ? 39.740 39.287 -7.923 1.00 59.31 379 PRO A N 1
ATOM 2967 C CA . PRO A 1 379 ? 39.139 40.611 -7.940 1.00 59.31 379 PRO A CA 1
ATOM 2968 C C . PRO A 1 379 ? 39.969 41.549 -7.052 1.00 59.31 379 PRO A C 1
ATOM 2970 O O . PRO A 1 379 ? 40.230 41.232 -5.888 1.00 59.31 379 PRO A O 1
ATOM 2973 N N . GLU A 1 380 ? 40.374 42.706 -7.584 1.00 55.81 380 GLU A N 1
ATOM 2974 C CA . GLU A 1 380 ? 40.861 43.820 -6.770 1.00 55.81 380 GLU A CA 1
ATOM 2975 C C . GLU A 1 380 ? 39.734 44.235 -5.815 1.00 55.81 380 GLU A C 1
ATOM 2977 O O . GLU A 1 380 ? 38.844 45.018 -6.148 1.00 55.81 380 GLU A O 1
ATOM 2982 N N . PHE A 1 381 ? 39.736 43.685 -4.603 1.00 52.41 381 PHE A N 1
ATOM 2983 C CA . PHE A 1 381 ? 38.895 44.179 -3.526 1.00 52.41 381 PHE A CA 1
ATOM 2984 C C . PHE A 1 381 ? 39.441 45.537 -3.076 1.00 52.41 381 PHE A C 1
ATOM 2986 O O . PHE A 1 381 ? 40.224 45.630 -2.132 1.00 52.41 381 PHE A O 1
ATOM 2993 N N . SER A 1 382 ? 39.020 46.620 -3.731 1.00 46.19 382 SER A N 1
ATOM 2994 C CA . SER A 1 382 ? 39.214 47.964 -3.193 1.00 46.19 382 SER A CA 1
ATOM 2995 C C . SER A 1 382 ? 38.255 48.161 -2.014 1.00 46.19 382 SER A C 1
ATOM 2997 O O . SER A 1 382 ? 37.107 48.580 -2.179 1.00 46.19 382 SER A O 1
ATOM 2999 N N . VAL A 1 383 ? 38.714 47.842 -0.805 1.00 45.69 383 VAL A N 1
ATOM 3000 C CA . VAL A 1 383 ? 38.049 48.253 0.434 1.00 45.69 383 VAL A CA 1
ATOM 3001 C C . VAL A 1 383 ? 38.201 49.770 0.548 1.00 45.69 383 VAL A C 1
ATOM 3003 O O . VAL A 1 383 ? 39.238 50.272 0.977 1.00 45.69 383 VAL A O 1
ATOM 3006 N N . ARG A 1 384 ? 37.171 50.532 0.164 1.00 41.41 384 ARG A N 1
ATOM 3007 C CA . ARG A 1 384 ? 37.049 51.921 0.618 1.00 41.41 384 ARG A CA 1
ATOM 3008 C C . ARG A 1 384 ? 36.623 51.890 2.080 1.00 41.41 384 ARG A C 1
ATOM 3010 O O . ARG A 1 384 ? 35.440 51.774 2.386 1.00 41.41 384 ARG A O 1
ATOM 3017 N N . ILE A 1 385 ? 37.601 51.984 2.977 1.00 44.19 385 ILE A N 1
ATOM 3018 C CA . ILE A 1 385 ? 37.351 52.396 4.357 1.00 44.19 385 ILE A CA 1
ATOM 3019 C C . ILE A 1 385 ? 36.856 53.842 4.280 1.00 44.19 385 ILE A C 1
ATOM 3021 O O . ILE A 1 385 ? 37.622 54.751 3.968 1.00 44.19 385 ILE A O 1
ATOM 3025 N N . VAL A 1 386 ? 35.566 54.051 4.522 1.00 47.00 386 VAL A N 1
ATOM 3026 C CA . VAL A 1 386 ? 35.052 55.376 4.866 1.00 47.00 386 VAL A CA 1
ATOM 3027 C C . VAL A 1 386 ? 35.486 55.610 6.313 1.00 47.00 386 VAL A C 1
ATOM 3029 O O . VAL A 1 386 ? 34.987 54.946 7.219 1.00 47.00 386 VAL A O 1
ATOM 3032 N N . GLN A 1 387 ? 36.498 56.458 6.520 1.00 47.56 387 GLN A N 1
ATOM 3033 C CA . GLN A 1 387 ? 36.823 56.963 7.855 1.00 47.56 387 GLN A CA 1
ATOM 3034 C C . GLN A 1 387 ? 35.695 57.890 8.339 1.00 47.56 387 GLN A C 1
ATOM 3036 O O . GLN A 1 387 ? 35.049 58.545 7.522 1.00 47.56 387 GLN A O 1
ATOM 3041 N N . ALA A 1 388 ? 35.472 57.833 9.655 1.00 51.28 388 ALA A N 1
ATOM 3042 C CA . ALA A 1 388 ? 34.319 58.320 10.417 1.00 51.28 388 ALA A CA 1
ATOM 3043 C C . ALA A 1 388 ? 33.937 59.793 10.225 1.00 51.28 388 ALA A C 1
ATOM 3045 O O . ALA A 1 388 ? 34.851 60.625 10.019 1.00 51.28 388 ALA A O 1
#

Solvent-accessible surface area (backbone atoms only — not comparable to full-atom values): 21553 Å² total; per-residue (Å²): 132,84,79,75,80,82,73,81,69,74,52,48,67,51,55,52,50,42,28,56,30,22,64,66,63,56,52,55,89,43,71,48,48,49,53,34,36,46,37,30,44,42,56,46,22,50,42,51,52,73,44,38,73,59,39,24,64,47,18,74,39,93,54,66,48,56,48,35,46,34,54,82,89,52,34,42,60,61,28,30,32,36,42,30,34,54,90,62,19,71,45,87,45,37,43,61,34,40,32,39,42,34,18,26,65,15,56,32,38,28,52,25,38,29,43,34,36,32,42,77,77,88,84,53,80,40,70,54,58,67,69,44,34,42,48,34,22,46,52,53,42,52,56,48,53,76,76,40,88,78,61,85,75,47,34,53,75,64,85,35,77,46,61,89,90,33,69,39,52,36,49,32,42,15,29,34,38,24,40,78,30,40,59,100,57,61,63,58,45,72,56,55,49,51,52,50,35,54,51,27,32,49,52,27,51,52,54,52,44,39,68,54,53,52,62,60,62,84,58,80,44,62,70,55,54,51,51,52,39,58,55,34,53,75,71,71,42,77,71,77,92,62,93,68,79,79,73,49,77,62,45,50,53,24,35,41,52,44,24,49,52,55,49,49,54,51,42,42,73,73,63,30,51,73,44,84,35,50,94,82,48,67,42,31,35,44,34,36,44,101,89,49,58,34,48,26,39,70,45,41,34,45,31,86,59,89,70,81,90,77,53,74,58,37,54,53,45,44,66,68,38,50,66,44,18,31,41,34,39,23,15,52,31,44,52,45,67,93,47,100,67,46,45,45,43,87,47,49,82,46,76,40,72,59,39,77,87,58,70,91,76,63,76,86,88,77,84,87,82,87,72,80,77,74,72,90,64,80,79,84,79,78,77,78,77,78,78,132

Mean predicted aligned error: 10.75 Å

Nearest PDB structures (foldseek):
  2wcw-assembly1_B  TM=6.789E-01  e=1.775E-01  Archaeoglobus fulgidus
  1ob8-assembly2_B  TM=5.345E-01  e=1.775E-01  Saccharolobus solfataricus
  8t9d-assembly1_L  TM=2.088E-01  e=2.960E-01  Homo sapiens
  7vwz-assembly1_D  TM=1.737E-01  e=7.129E+00  Escherichia coli K-12

Foldseek 3Di:
DDDPPDDQQWLLVLLLLLLVLLQVDDQDDDPSLVSNQCSFAPVSQVSVVVCVVVLCVLLVADQKHKGWDQDDNTGDLKTKIWIDHCLQDVDLQGHWTWMFTAANNSFKTKGFTFGRQWDDPPDDTHGDPLVQLQQLLVVLLVLVVVVHDDDPQWDLADHRPDPVVDVRVSRRSRTNTIHIAGNVRRDGRVVVVVVSSVSSNSSSSVLVVLALPQDRGPFDFLVVLVVLQVVCVVVVHPRPSGNGDRDDPLQLVQQQVQQVVVVCVVLVVVVWDWDQCVVPAQAGIWTDDPVAIEGEHTAGTLYPQPDGDHDPSNVVVLQVCPQRYKYKYFYNWRWGPPDPRIHTDDTDIDIDGSDDDDPVPDDDSDDDDDDDDDPPDDPPPPPPPPDD

Secondary structure (DSSP, 8-state):
-PPPP-PPPP-HHHHHHHHHHHTT--SS--HHHHHHHHIIIIIHHHHHHHHHHHHHHHHT-TTEEEEEES-SSSPPSS-EEEEEETTT--STTSSEEEEEEE-TTSSEEEEEEEE--EEE-SSSEEEPPHHHHHHHHHHHHHHHHHHSPPPTTSBS-------TTSHHHHHHHHEEEEEEEETT-PPPHHHHHHHHHHHHHHHHHHHHHHHTTPPPTTSPPHHHHHHHHHHHHHTTPPPP--SSPPPPHHHHHHHHHHHHHHHHHHHHHTT-EEEE-TTTSSSSEEEEETTEEEEEEEEE-SS-SSS----HHHHHHHHHHTTSEEEEEEEEEEEE-SSSS-EEEEEEEEEESS----GGG----------PPPPSSPP---------

Sequence (388 aa):
MPTKKGSFEPVRDEINEVLLMQTQYTSENSEAMKRRGELVRLELADKLRRIAPELSRAGRIDDLRVTGSDGVGRKAEIPWTRIYSTSRSPHPTAGWYLVFLFSRKGYRAYLSLIQGATRWDGSEFKRRPEAELRSRSSWARDTLQHSGSLPSRWKSDILLGGRRGGLGDAYALGNVLAVAYDRDSVPEDATIRQDLIQAMDWLGTLYEKEEEGLYVPGDDAPELVDAENAIAAISGQGARSHQGRLLSAAERRAIERRAVDVTTAHLAGLGYGVDDVGDTESYDLHARRPDNELKVEVKGTTSTGTDILLTRNEVLLHRSAYPNNALAVVHSVHLDRSASQPRASGGVLIFEHPWKLDESRLSPIAYRYSRDSAPTDPPEFSVRIVQA